Protein AF-D3B0C8-F1 (afdb_monomer)

Structure (mmCIF, N/CA/C/O backbone):
data_AF-D3B0C8-F1
#
_entry.id   AF-D3B0C8-F1
#
loop_
_atom_site.group_PDB
_atom_site.id
_atom_site.type_symbol
_atom_site.label_atom_id
_atom_site.label_alt_id
_atom_site.label_comp_id
_atom_site.label_asym_id
_atom_site.label_entity_id
_atom_site.label_seq_id
_atom_site.pdbx_PDB_ins_code
_atom_site.Cartn_x
_atom_site.Cartn_y
_atom_site.Cartn_z
_atom_site.occupancy
_atom_site.B_iso_or_equiv
_atom_site.auth_seq_id
_atom_site.auth_comp_id
_atom_site.auth_asym_id
_atom_site.auth_atom_id
_atom_site.pdbx_PDB_model_num
ATOM 1 N N . MET A 1 1 ? 33.520 36.691 48.191 1.00 40.28 1 MET A N 1
ATOM 2 C CA . MET A 1 1 ? 32.716 36.066 47.121 1.00 40.28 1 MET A CA 1
ATOM 3 C C . MET A 1 1 ? 32.662 34.580 47.395 1.00 40.28 1 MET A C 1
ATOM 5 O O . MET A 1 1 ? 33.536 33.853 46.946 1.00 40.28 1 MET A O 1
ATOM 9 N N . THR A 1 2 ? 31.671 34.148 48.166 1.00 26.84 2 THR A N 1
ATOM 10 C CA . THR A 1 2 ? 31.352 32.728 48.309 1.00 26.84 2 THR A CA 1
ATOM 11 C C . THR A 1 2 ? 29.882 32.651 48.677 1.00 26.84 2 THR A C 1
ATOM 13 O O . THR A 1 2 ? 29.428 33.351 49.576 1.00 26.84 2 THR A O 1
ATOM 16 N N . ILE A 1 3 ? 29.155 31.916 47.850 1.00 29.91 3 ILE A N 1
ATOM 17 C CA . ILE A 1 3 ? 27.703 31.905 47.723 1.00 29.91 3 ILE A CA 1
ATOM 18 C C . ILE A 1 3 ? 27.113 31.066 48.858 1.00 29.91 3 ILE A C 1
ATOM 20 O O . ILE A 1 3 ? 27.505 29.914 49.042 1.00 29.91 3 ILE A O 1
ATOM 24 N N . GLU A 1 4 ? 26.185 31.662 49.606 1.00 27.44 4 GLU A N 1
ATOM 25 C CA . GLU A 1 4 ? 25.351 30.981 50.593 1.00 27.44 4 GLU A CA 1
ATOM 26 C C . GLU A 1 4 ? 24.384 30.014 49.903 1.00 27.44 4 GLU A C 1
ATOM 28 O O . GLU A 1 4 ? 23.702 30.347 48.931 1.00 27.44 4 GLU A O 1
ATOM 33 N N . GLN A 1 5 ? 24.334 28.798 50.442 1.00 32.56 5 GLN A N 1
ATOM 34 C CA . GLN A 1 5 ? 23.320 27.799 50.153 1.00 32.56 5 GLN A CA 1
ATOM 35 C C . GLN A 1 5 ? 21.992 28.250 50.764 1.00 32.56 5 GLN A C 1
ATOM 37 O O . GLN A 1 5 ? 21.851 28.260 51.983 1.00 32.56 5 GLN A O 1
ATOM 42 N N . ASN A 1 6 ? 21.009 28.554 49.918 1.00 28.14 6 ASN A N 1
ATOM 43 C CA . ASN A 1 6 ? 19.608 28.566 50.319 1.00 28.14 6 ASN A CA 1
ATOM 44 C C . ASN A 1 6 ? 18.881 27.428 49.606 1.00 28.14 6 ASN A C 1
ATOM 46 O O . ASN A 1 6 ? 18.670 27.440 48.395 1.00 28.14 6 ASN A O 1
ATOM 50 N N . SER A 1 7 ? 18.524 26.427 50.402 1.00 34.78 7 SER A N 1
ATOM 51 C CA . SER A 1 7 ? 17.550 25.393 50.089 1.00 34.78 7 SER A CA 1
ATOM 52 C C . SER A 1 7 ? 16.161 26.017 49.928 1.00 34.78 7 SER A C 1
ATOM 54 O O . SER A 1 7 ? 15.604 26.521 50.903 1.00 34.78 7 SER A O 1
ATOM 56 N N . SER A 1 8 ? 15.568 25.937 48.736 1.00 32.72 8 SER A N 1
ATOM 57 C CA . SER A 1 8 ? 14.122 26.098 48.569 1.00 32.72 8 SER A CA 1
ATOM 58 C C . SER A 1 8 ? 13.531 24.802 48.031 1.00 32.72 8 SER A C 1
ATOM 60 O O . SER A 1 8 ? 13.589 24.493 46.842 1.00 32.72 8 SER A O 1
ATOM 62 N N . THR A 1 9 ? 12.966 24.039 48.955 1.00 36.69 9 THR A N 1
ATOM 63 C CA . THR A 1 9 ? 11.952 23.013 48.733 1.00 36.69 9 THR A CA 1
ATOM 64 C C . THR A 1 9 ? 10.728 23.655 48.074 1.00 36.69 9 THR A C 1
ATOM 66 O O . THR A 1 9 ? 9.831 24.128 48.767 1.00 36.69 9 THR A O 1
ATOM 69 N N . ALA A 1 10 ? 10.723 23.741 46.746 1.00 36.72 10 ALA A N 1
ATOM 70 C CA . ALA A 1 10 ? 9.577 24.188 45.958 1.00 36.72 10 ALA A CA 1
ATOM 71 C C . ALA A 1 10 ? 9.719 23.734 44.494 1.00 36.72 10 ALA A C 1
ATOM 73 O O . ALA A 1 10 ? 9.849 24.575 43.617 1.00 36.72 10 ALA A O 1
ATOM 74 N N . ASP A 1 11 ? 9.758 22.422 44.219 1.00 38.56 11 ASP A N 1
ATOM 75 C CA . ASP A 1 11 ? 9.510 21.925 42.845 1.00 38.56 11 ASP A CA 1
ATOM 76 C C . AS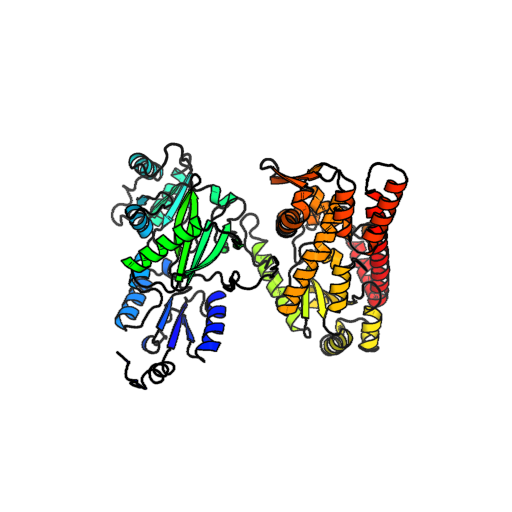P A 1 11 ? 9.085 20.439 42.746 1.00 38.56 11 ASP A C 1
ATOM 78 O O . ASP A 1 11 ? 9.306 19.761 41.740 1.00 38.56 11 ASP A O 1
ATOM 82 N N . GLU A 1 12 ? 8.462 19.894 43.796 1.00 33.81 12 GLU A N 1
ATOM 83 C CA . GLU A 1 12 ? 7.813 18.569 43.723 1.00 33.81 12 GLU A CA 1
ATOM 84 C C . GLU A 1 12 ? 6.297 18.629 43.967 1.00 33.81 12 GLU A C 1
ATOM 86 O O . GLU A 1 12 ? 5.581 17.710 43.581 1.00 33.81 12 GLU A O 1
ATOM 91 N N . SER A 1 13 ? 5.771 19.743 44.492 1.00 30.44 13 SER A N 1
ATOM 92 C CA . SER A 1 13 ? 4.338 19.928 44.757 1.00 30.44 13 SER A CA 1
ATOM 93 C C . SER A 1 13 ? 3.535 20.538 43.598 1.00 30.44 13 SER A C 1
ATOM 95 O O . SER A 1 13 ? 2.310 20.522 43.654 1.00 30.44 13 SER A O 1
ATOM 97 N N . GLU A 1 14 ? 4.173 21.038 42.530 1.00 36.00 14 GLU A N 1
ATOM 98 C CA . GLU A 1 14 ? 3.462 21.534 41.331 1.00 36.00 14 GLU A CA 1
ATOM 99 C C . GLU A 1 14 ? 3.209 20.452 40.266 1.00 36.00 14 GLU A C 1
ATOM 101 O O . GLU A 1 14 ? 2.366 20.636 39.388 1.00 36.00 14 GLU A O 1
ATOM 106 N N . ARG A 1 15 ? 3.853 19.278 40.352 1.00 35.66 15 ARG A N 1
ATOM 107 C CA . ARG A 1 15 ? 3.613 18.172 39.398 1.00 35.66 15 ARG A CA 1
ATOM 108 C C . ARG A 1 15 ? 2.404 17.300 39.737 1.00 35.66 15 ARG A C 1
ATOM 110 O O . ARG A 1 15 ? 2.015 16.480 38.907 1.00 35.66 15 ARG A O 1
ATOM 117 N N . ASP A 1 16 ? 1.805 17.487 40.912 1.00 38.12 16 ASP A N 1
ATOM 118 C CA . ASP A 1 16 ? 0.717 16.637 41.421 1.00 38.12 16 ASP A CA 1
ATOM 119 C C . ASP A 1 16 ? -0.681 17.291 41.315 1.00 38.12 16 ASP A C 1
ATOM 121 O O . ASP A 1 16 ? -1.714 16.672 41.573 1.00 38.12 16 ASP A O 1
ATOM 125 N N . ILE A 1 17 ? -0.755 18.540 40.841 1.00 37.38 17 ILE A N 1
ATOM 126 C CA . ILE A 1 17 ? -2.016 19.257 40.610 1.00 37.38 17 ILE A CA 1
ATOM 127 C C . ILE A 1 17 ? -2.365 19.193 39.112 1.00 37.38 17 ILE A C 1
ATOM 129 O O . ILE A 1 17 ? -1.983 20.070 38.346 1.00 37.38 17 ILE A O 1
ATOM 133 N N . SER A 1 18 ? -3.059 18.129 38.668 1.00 44.91 18 SER A N 1
ATOM 134 C CA . SER A 1 18 ? -4.137 18.176 37.632 1.00 44.91 18 SER A CA 1
ATOM 135 C C . SER A 1 18 ? -4.466 16.852 36.915 1.00 44.91 18 SER A C 1
ATOM 137 O O . SER A 1 18 ? -5.420 16.824 36.140 1.00 44.91 18 SER A O 1
ATOM 139 N N . LYS A 1 19 ? -3.814 15.713 37.197 1.00 50.09 19 LYS A N 1
ATOM 140 C CA . LYS A 1 19 ? -4.263 14.413 36.628 1.00 50.09 19 LYS A CA 1
ATOM 141 C C . LYS A 1 19 ? -5.657 13.956 37.101 1.00 50.09 19 LYS A C 1
ATOM 143 O O . LYS A 1 19 ? -6.196 12.992 36.569 1.00 50.09 19 LYS A O 1
ATOM 148 N N . LYS A 1 20 ? -6.257 14.636 38.084 1.00 53.09 20 LYS A N 1
ATOM 149 C CA . LYS A 1 20 ? -7.507 14.213 38.733 1.00 53.09 20 LYS A CA 1
ATOM 150 C C . LYS A 1 20 ? -8.816 14.701 38.095 1.00 53.09 20 LYS A C 1
ATOM 152 O O . LYS A 1 20 ? -9.852 14.348 38.635 1.00 53.09 20 LYS A O 1
ATOM 157 N N . ASN A 1 21 ? -8.821 15.463 36.992 1.00 70.31 21 ASN A N 1
ATOM 158 C CA . ASN A 1 21 ? -10.093 15.891 36.367 1.00 70.31 21 ASN A CA 1
ATOM 159 C C . ASN A 1 21 ? -10.006 16.262 34.869 1.00 70.31 21 ASN A C 1
ATOM 161 O O . ASN A 1 21 ? -10.756 17.108 34.377 1.00 70.31 21 ASN A O 1
ATOM 165 N N . ILE A 1 22 ? -9.081 15.664 34.116 1.00 81.19 22 ILE A N 1
ATOM 166 C CA . ILE A 1 22 ? -9.083 15.837 32.659 1.00 81.19 22 ILE A CA 1
ATOM 167 C C . ILE A 1 22 ? -10.170 14.916 32.089 1.00 81.19 22 ILE A C 1
ATOM 169 O O . ILE A 1 22 ? -10.242 13.753 32.456 1.00 81.19 22 ILE A O 1
ATOM 173 N N . LYS A 1 23 ? -11.049 15.437 31.233 1.00 90.25 23 LYS A N 1
ATOM 174 C CA . LYS A 1 23 ? -12.041 14.660 30.481 1.00 90.25 23 LYS A CA 1
ATOM 175 C C . LYS A 1 23 ? -11.983 15.130 29.038 1.00 90.25 23 LYS A C 1
ATOM 177 O O . LYS A 1 23 ? -12.245 16.300 28.760 1.00 90.25 23 LYS A O 1
ATOM 182 N N . ILE A 1 24 ? -11.580 14.229 28.149 1.00 91.00 24 ILE A N 1
ATOM 183 C CA . ILE A 1 24 ? -11.244 14.518 26.758 1.00 91.00 24 ILE A CA 1
ATOM 184 C C . ILE A 1 24 ? -12.348 13.985 25.846 1.00 91.00 24 ILE A C 1
ATOM 186 O O . ILE A 1 24 ? -12.553 12.775 25.759 1.00 91.00 24 ILE A O 1
ATOM 190 N N . GLY A 1 25 ? -13.021 14.880 25.129 1.00 92.38 25 GLY A N 1
ATOM 191 C CA . GLY A 1 25 ? -13.927 14.517 24.043 1.00 92.38 25 GLY A CA 1
ATOM 192 C C . GLY A 1 25 ? -13.188 14.510 22.706 1.00 92.38 25 GLY A C 1
ATOM 193 O O . GLY A 1 25 ? -12.679 15.537 22.255 1.00 92.38 25 GLY A O 1
ATOM 194 N N . ILE A 1 26 ? -13.120 13.354 22.055 1.00 91.12 26 ILE A N 1
ATOM 195 C CA . ILE A 1 26 ? -12.654 13.205 20.676 1.00 91.12 26 ILE A CA 1
ATOM 196 C C . ILE A 1 26 ? -13.875 13.369 19.774 1.00 91.12 26 ILE A C 1
ATOM 198 O O . ILE A 1 26 ? -14.721 12.478 19.688 1.00 91.12 26 ILE A O 1
ATOM 202 N N . VAL A 1 27 ? -13.983 14.525 19.129 1.00 92.62 27 VAL A N 1
ATOM 203 C CA . VAL A 1 27 ? -15.179 14.899 18.375 1.00 92.62 27 VAL A CA 1
ATOM 204 C C . VAL A 1 27 ? -15.142 14.287 16.974 1.00 92.62 27 VAL A C 1
ATOM 206 O O . VAL A 1 27 ? -14.219 14.544 16.195 1.00 92.62 27 VAL A O 1
ATOM 209 N N . THR A 1 28 ? -16.167 13.499 16.663 1.00 91.56 28 THR A N 1
ATOM 210 C CA . THR A 1 28 ? -16.439 12.836 15.378 1.00 91.56 28 THR A CA 1
ATOM 211 C C . THR A 1 28 ? -17.832 13.233 14.870 1.00 91.56 28 THR A C 1
ATOM 213 O O . THR A 1 28 ? -18.434 14.153 15.415 1.00 91.56 28 THR A O 1
ATOM 216 N N . CYS A 1 29 ? -18.357 12.562 13.846 1.00 88.25 29 CYS A N 1
ATOM 217 C CA . CYS A 1 29 ? -19.698 12.770 13.299 1.00 88.25 29 CYS A CA 1
ATOM 218 C C . CYS A 1 29 ? -20.578 11.511 13.289 1.00 88.25 29 CYS A C 1
ATOM 220 O O . CYS A 1 29 ? -20.091 10.397 13.480 1.00 88.25 29 CYS A O 1
ATOM 222 N N . GLU A 1 30 ? -21.861 11.681 12.958 1.00 85.06 30 GLU A N 1
ATOM 223 C CA . GLU A 1 30 ? -22.853 10.605 12.782 1.00 85.06 30 GLU A CA 1
ATOM 224 C C . GLU A 1 30 ? -22.423 9.526 11.786 1.00 85.06 30 GLU A C 1
ATOM 226 O O . GLU A 1 30 ? -22.736 8.352 11.967 1.00 85.06 30 GLU A O 1
ATOM 231 N N . ARG A 1 31 ? -21.693 9.908 10.731 1.00 79.44 31 ARG A N 1
ATOM 232 C CA . ARG A 1 31 ? -21.172 8.964 9.729 1.00 79.44 31 ARG A CA 1
ATOM 233 C C . ARG A 1 31 ? -20.076 8.060 10.304 1.00 79.44 31 ARG A C 1
ATOM 235 O O . ARG A 1 31 ? -19.850 6.962 9.799 1.00 79.44 31 ARG A O 1
ATOM 242 N N . HIS A 1 32 ? -19.413 8.510 11.367 1.00 79.94 32 HIS A N 1
ATOM 243 C CA . HIS A 1 32 ? -18.334 7.812 12.056 1.00 79.94 32 HIS A CA 1
ATOM 244 C C . HIS A 1 32 ? -18.588 7.816 13.572 1.00 79.94 32 HIS A C 1
ATOM 246 O O . HIS A 1 32 ? -17.800 8.408 14.311 1.00 79.94 32 HIS A O 1
ATOM 252 N N . PRO A 1 33 ? -19.660 7.159 14.060 1.00 79.81 33 PRO A N 1
ATOM 253 C CA . PRO A 1 33 ? -20.108 7.287 15.451 1.00 79.81 33 PRO A CA 1
ATOM 254 C C . PRO A 1 33 ? -19.092 6.717 16.451 1.00 79.81 33 PRO A C 1
ATOM 256 O O . PRO A 1 33 ? -18.984 7.183 17.578 1.00 79.81 33 PRO A O 1
ATOM 259 N N . GLU A 1 34 ? -18.281 5.752 16.016 1.00 80.25 34 GLU A N 1
ATOM 260 C CA . GLU A 1 34 ? -17.170 5.195 16.794 1.00 80.25 34 GLU A CA 1
ATOM 261 C C . GLU A 1 34 ? -15.811 5.846 16.463 1.00 80.25 34 GLU A C 1
ATOM 263 O O . GLU A 1 34 ? -14.766 5.323 16.850 1.00 80.25 34 GLU A O 1
ATOM 268 N N . GLY A 1 35 ? -15.805 6.947 15.705 1.00 79.81 35 GLY A N 1
ATOM 269 C CA . GLY A 1 35 ? -14.608 7.613 15.187 1.00 79.81 35 GLY A CA 1
ATOM 270 C C . GLY A 1 35 ? -13.964 6.901 13.993 1.00 79.81 35 GLY A C 1
ATOM 271 O O . GLY A 1 35 ? -14.299 5.762 13.649 1.00 79.81 35 GLY A O 1
ATOM 272 N N . SER A 1 36 ? -13.018 7.585 13.344 1.00 74.88 36 SER A N 1
ATOM 273 C CA . SER A 1 36 ? -12.189 6.995 12.286 1.00 74.88 36 SER A CA 1
ATOM 274 C C . SER A 1 36 ? -11.216 5.946 12.844 1.00 74.88 36 SER A C 1
ATOM 276 O O . SER A 1 36 ? -11.029 5.803 14.057 1.00 74.88 36 SER A O 1
ATOM 278 N N . LYS A 1 37 ? -10.542 5.212 11.950 1.00 68.88 37 LYS A N 1
ATOM 279 C CA . LYS A 1 37 ? -9.481 4.263 12.328 1.00 68.88 37 LYS A CA 1
ATOM 280 C C . LYS A 1 37 ? -8.413 4.930 13.201 1.00 68.88 37 LYS A C 1
ATOM 282 O O . LYS A 1 37 ? -7.960 4.334 14.181 1.00 68.88 37 LYS A O 1
ATOM 287 N N . ASP A 1 38 ? -8.035 6.160 12.873 1.00 71.88 38 ASP A N 1
ATOM 288 C CA . ASP A 1 38 ? -6.984 6.863 13.598 1.00 71.88 38 ASP A CA 1
ATOM 289 C C . ASP A 1 38 ? -7.477 7.459 14.910 1.00 71.88 38 ASP A C 1
ATOM 291 O O . ASP A 1 38 ? -6.716 7.497 15.875 1.00 71.88 38 ASP A O 1
ATOM 295 N N . ASP A 1 39 ? -8.758 7.829 14.993 1.00 74.75 39 ASP A N 1
ATOM 296 C CA . ASP A 1 39 ? -9.372 8.245 16.257 1.00 74.75 39 ASP A CA 1
ATOM 297 C C . ASP A 1 39 ? -9.391 7.089 17.256 1.00 74.75 39 ASP A C 1
ATOM 299 O O . ASP A 1 39 ? -9.032 7.282 18.413 1.00 74.75 39 ASP A O 1
ATOM 303 N N . LYS A 1 40 ? -9.701 5.867 16.804 1.00 74.94 40 LYS A N 1
ATOM 304 C CA . LYS A 1 40 ? -9.648 4.653 17.636 1.00 74.94 40 LYS A CA 1
ATOM 305 C C . LYS A 1 40 ? -8.219 4.316 18.081 1.00 74.94 40 LYS A C 1
ATOM 307 O O . LYS A 1 40 ? -8.004 3.942 19.234 1.00 74.94 40 LYS A O 1
ATOM 312 N N . SER A 1 41 ? -7.239 4.467 17.187 1.00 71.00 41 SER A N 1
ATOM 313 C CA . SER A 1 41 ? -5.817 4.255 17.499 1.00 71.00 41 SER A CA 1
ATOM 314 C C . SER A 1 41 ? -5.294 5.276 18.519 1.00 71.00 41 SER A C 1
ATOM 316 O O . SER A 1 41 ? -4.666 4.901 19.511 1.00 71.00 41 SER A O 1
ATOM 318 N N . MET A 1 42 ? -5.618 6.557 18.325 1.00 73.00 42 MET A N 1
ATOM 319 C CA . MET A 1 42 ? -5.305 7.639 19.260 1.00 73.00 42 MET A CA 1
ATOM 320 C C . MET A 1 42 ? -6.004 7.430 20.604 1.00 73.00 42 MET A C 1
ATOM 322 O O . MET A 1 42 ? -5.363 7.544 21.644 1.00 73.00 42 MET A O 1
ATOM 326 N N . LEU A 1 43 ? -7.291 7.074 20.592 1.00 74.25 43 LEU A N 1
ATOM 327 C CA . LEU A 1 43 ? -8.075 6.808 21.793 1.00 74.25 43 LEU A CA 1
ATOM 328 C C . LEU A 1 43 ? -7.435 5.698 22.635 1.00 74.25 43 LEU A C 1
ATOM 330 O O . LEU A 1 43 ? -7.301 5.867 23.841 1.00 74.25 43 LEU A O 1
ATOM 334 N N . LYS A 1 44 ? -6.967 4.608 22.012 1.00 71.81 44 LYS A N 1
ATOM 335 C CA . LYS A 1 44 ? -6.243 3.535 22.713 1.00 71.81 44 LYS A CA 1
ATOM 336 C C . LYS A 1 44 ? -4.991 4.061 23.426 1.00 71.81 44 LYS A C 1
ATOM 338 O O . LYS A 1 44 ? -4.814 3.806 24.610 1.00 71.81 44 LYS A O 1
ATOM 343 N N . GLN A 1 45 ? -4.164 4.845 22.734 1.00 72.94 45 GLN A N 1
ATOM 344 C CA . GLN A 1 45 ? -2.940 5.414 23.319 1.00 72.94 45 GLN A CA 1
ATOM 345 C C . GLN A 1 45 ? -3.228 6.453 24.414 1.00 72.94 45 GLN A C 1
ATOM 347 O O . GLN A 1 45 ? -2.476 6.573 25.380 1.00 72.94 45 GLN A O 1
ATOM 352 N N . LEU A 1 46 ? -4.312 7.221 24.272 1.00 71.94 46 LEU A N 1
ATOM 353 C CA . LEU A 1 46 ? -4.750 8.177 25.286 1.00 71.94 46 LEU A CA 1
ATOM 354 C C . LEU A 1 46 ? -5.348 7.471 26.507 1.00 71.94 46 LEU A C 1
ATOM 356 O O . LEU A 1 46 ? -5.083 7.908 27.624 1.00 71.94 46 LEU A O 1
ATOM 360 N N . PHE A 1 47 ? -6.082 6.369 26.327 1.00 72.25 47 PHE A N 1
ATOM 361 C CA . PHE A 1 47 ? -6.584 5.554 27.436 1.00 72.25 47 PHE A CA 1
ATOM 362 C C . PHE A 1 47 ? -5.453 5.002 28.300 1.00 72.25 47 PHE A C 1
ATOM 364 O O . PHE A 1 47 ? -5.552 5.084 29.521 1.00 72.25 47 PHE A O 1
ATOM 371 N N . ASP A 1 48 ? -4.363 4.533 27.691 1.00 68.94 48 ASP A N 1
ATOM 372 C CA . ASP A 1 48 ? -3.189 4.037 28.424 1.00 68.94 48 ASP A CA 1
ATOM 373 C C . ASP A 1 48 ? -2.529 5.131 29.290 1.00 68.94 48 ASP A C 1
ATOM 375 O O . ASP A 1 48 ? -1.846 4.835 30.268 1.00 68.94 48 ASP A O 1
ATOM 379 N N . LYS A 1 49 ? -2.726 6.412 28.944 1.00 68.62 49 LYS A N 1
ATOM 380 C CA . LYS A 1 49 ? -2.100 7.561 29.617 1.00 68.62 49 LYS A CA 1
ATOM 381 C C . LYS A 1 49 ? -3.030 8.314 30.574 1.00 68.62 49 LYS A C 1
ATOM 383 O O . LYS A 1 49 ? -2.540 8.944 31.514 1.00 68.62 49 LYS A O 1
ATOM 388 N N . PHE A 1 50 ? -4.334 8.288 30.313 1.00 70.44 50 PHE A N 1
ATOM 389 C CA . PHE A 1 50 ? -5.352 9.072 31.017 1.00 70.44 50 PHE A CA 1
ATOM 390 C C . PHE A 1 50 ? -6.501 8.216 31.581 1.00 70.44 50 PHE A C 1
ATOM 392 O O . PHE A 1 50 ? -7.512 8.775 31.975 1.00 70.44 50 PHE A O 1
ATOM 399 N N . GLU A 1 51 ? -6.374 6.884 31.622 1.00 62.06 51 GLU A N 1
ATOM 400 C CA . GLU A 1 51 ? -7.248 5.947 32.360 1.00 62.06 51 GLU A CA 1
ATOM 401 C C . GLU A 1 51 ? -8.760 6.254 32.263 1.00 62.06 51 GLU A C 1
ATOM 403 O O . GLU A 1 51 ? -9.369 6.829 33.160 1.00 62.06 51 GLU A O 1
ATOM 408 N N . GLN A 1 52 ? -9.391 5.852 31.156 1.00 62.31 52 GLN A N 1
ATOM 409 C CA . GLN A 1 52 ? -10.834 6.027 30.876 1.00 62.31 52 GLN A CA 1
ATOM 410 C C . GLN A 1 52 ? -11.354 7.474 30.740 1.00 62.31 52 GLN A C 1
ATOM 412 O O . GLN A 1 52 ? -12.533 7.675 30.466 1.00 62.31 52 GLN A O 1
ATOM 417 N N . GLN A 1 53 ? -10.498 8.492 30.821 1.00 79.56 53 GLN A N 1
ATOM 418 C CA . GLN A 1 53 ? -10.901 9.903 30.706 1.00 79.56 53 GLN A CA 1
ATOM 419 C C . GLN A 1 53 ? -11.143 10.398 29.267 1.00 79.56 53 GLN A C 1
ATOM 421 O O . GLN A 1 53 ? -11.307 11.597 29.053 1.00 79.56 53 GLN A O 1
ATOM 426 N N . CYS A 1 54 ? -11.130 9.515 28.267 1.00 85.75 54 CYS A N 1
ATOM 427 C CA . CYS A 1 54 ? -11.287 9.877 26.858 1.00 85.75 54 CYS A CA 1
ATOM 428 C C . CYS A 1 54 ? -12.534 9.219 26.265 1.00 85.75 54 CYS A C 1
ATOM 430 O O . CYS A 1 54 ? -12.733 8.018 26.431 1.00 85.75 54 CYS A O 1
ATOM 432 N N . GLN A 1 55 ? -13.340 9.979 25.530 1.00 88.44 55 GLN A N 1
ATOM 433 C CA . GLN A 1 55 ? -14.556 9.478 24.892 1.00 88.44 55 GLN A CA 1
ATOM 434 C C . GLN A 1 55 ? -14.659 9.993 23.459 1.00 88.44 55 GLN A C 1
ATOM 436 O O . GLN A 1 55 ? -14.370 11.157 23.197 1.00 88.44 55 GLN A O 1
ATOM 441 N N . ILE A 1 56 ? -15.093 9.135 22.535 1.00 89.56 56 ILE A N 1
ATOM 442 C CA . ILE A 1 56 ? -15.496 9.563 21.193 1.00 89.56 56 ILE A CA 1
ATOM 443 C C . ILE A 1 56 ? -16.948 10.035 21.251 1.00 89.56 56 ILE A C 1
ATOM 445 O O . ILE A 1 56 ? -17.809 9.314 21.753 1.00 89.56 56 ILE A O 1
ATOM 449 N N . VAL A 1 57 ? -17.204 11.242 20.754 1.00 92.75 57 VAL A N 1
ATOM 450 C CA . VAL A 1 57 ? -18.525 11.884 20.781 1.00 92.75 57 VAL A CA 1
ATOM 451 C C . VAL A 1 57 ? -18.856 12.490 19.425 1.00 92.75 57 VAL A C 1
ATOM 453 O O . VAL A 1 57 ? -18.004 13.130 18.806 1.00 92.75 57 VAL A O 1
ATOM 456 N N . SER A 1 58 ? -20.084 12.289 18.947 1.00 93.81 58 SER A N 1
ATOM 457 C CA . SER A 1 58 ? -20.549 12.928 17.713 1.00 93.81 58 SER A CA 1
ATOM 458 C C . SER A 1 58 ? -20.932 14.382 17.982 1.00 93.81 58 SER A C 1
ATOM 460 O O . SER A 1 58 ? -21.634 14.663 18.949 1.00 93.81 58 SER A O 1
ATOM 462 N N . TRP A 1 59 ? -20.509 15.311 17.121 1.00 93.50 59 TRP A N 1
ATOM 463 C CA . TRP A 1 59 ? -20.865 16.730 17.251 1.00 93.50 59 TRP A CA 1
ATOM 464 C C . TRP A 1 59 ? -22.365 17.003 17.049 1.00 93.50 59 TRP A C 1
ATOM 466 O O . TRP A 1 59 ? -22.875 18.001 17.550 1.00 93.50 59 TRP A O 1
ATOM 476 N N . THR A 1 60 ? -23.070 16.108 16.355 1.00 92.38 60 THR A N 1
ATOM 477 C CA . THR A 1 60 ? -24.513 16.196 16.095 1.00 92.38 60 THR A CA 1
ATOM 478 C C . THR A 1 60 ? -25.374 15.456 17.119 1.00 92.38 60 THR A C 1
ATOM 480 O O . THR A 1 60 ? -26.596 15.548 17.062 1.00 92.38 60 THR A O 1
ATOM 483 N N . ASP A 1 61 ? -24.771 14.711 18.050 1.00 91.81 61 ASP A N 1
ATOM 484 C CA . ASP A 1 61 ? -25.525 13.984 19.068 1.00 91.81 61 ASP A CA 1
ATOM 485 C C . ASP A 1 61 ? -26.004 14.956 20.156 1.00 91.81 61 ASP A C 1
ATOM 487 O O . ASP A 1 61 ? -25.237 15.427 21.001 1.00 91.81 61 ASP A O 1
ATOM 491 N N . GLU A 1 62 ? -27.299 15.268 20.119 1.00 90.69 62 GLU A N 1
ATOM 492 C CA . GLU A 1 62 ? -27.952 16.179 21.062 1.00 90.69 62 GLU A CA 1
ATOM 493 C C . GLU A 1 62 ? -27.972 15.648 22.505 1.00 90.69 62 GLU A C 1
ATOM 495 O O . GLU A 1 62 ? -28.174 16.430 23.436 1.00 90.69 62 GLU A O 1
ATOM 500 N N . THR A 1 63 ? -27.738 14.346 22.710 1.00 92.00 63 THR A N 1
ATOM 501 C CA . THR A 1 63 ? -27.726 13.719 24.040 1.00 92.00 63 THR A CA 1
ATOM 502 C C . THR A 1 63 ? -26.397 13.898 24.779 1.00 92.00 63 THR A C 1
ATOM 504 O O . THR A 1 63 ? -26.318 13.621 25.978 1.00 92.00 63 THR A O 1
ATOM 507 N N . VAL A 1 64 ? -25.355 14.390 24.098 1.00 94.25 64 VAL A N 1
ATOM 508 C CA . VAL A 1 64 ? -24.035 14.617 24.695 1.00 94.25 64 VAL A CA 1
ATOM 509 C C . VAL A 1 64 ? -24.082 15.798 25.666 1.00 94.25 64 VAL A C 1
ATOM 511 O O . VAL A 1 64 ? -24.299 16.951 25.282 1.00 94.25 64 VAL A O 1
ATOM 514 N N . ASP A 1 65 ? -23.792 15.516 26.935 1.00 94.62 65 ASP A N 1
ATOM 515 C CA . ASP A 1 65 ? -23.463 16.542 27.922 1.00 94.62 65 ASP A CA 1
ATOM 516 C C . ASP A 1 65 ? -22.046 17.067 27.655 1.00 94.62 65 ASP A C 1
ATOM 518 O O . ASP A 1 65 ? -21.058 16.417 27.991 1.00 94.62 65 ASP A O 1
ATOM 522 N N . TRP A 1 66 ? -21.930 18.224 27.003 1.00 95.31 66 TRP A N 1
ATOM 523 C CA . TRP A 1 66 ? -20.631 18.804 26.654 1.00 95.31 66 TRP A CA 1
ATOM 524 C C . TRP A 1 66 ? -19.880 19.375 27.864 1.00 95.31 66 TRP A C 1
ATOM 526 O O . TRP A 1 66 ? -18.650 19.375 27.851 1.00 95.31 66 TRP A O 1
ATOM 536 N N . GLU A 1 67 ? -20.579 19.815 28.918 1.00 94.38 67 GLU A N 1
ATOM 537 C CA . GLU A 1 67 ? -19.962 20.421 30.113 1.00 94.38 67 GLU A CA 1
ATOM 538 C C . GLU A 1 67 ? -19.133 19.415 30.916 1.00 94.38 67 GLU A C 1
ATOM 540 O O . GLU A 1 67 ? -18.244 19.794 31.681 1.00 94.38 67 GLU A O 1
ATOM 545 N N . GLN A 1 68 ? -19.364 18.117 30.700 1.00 93.00 68 GLN A N 1
ATOM 546 C CA . GLN A 1 68 ? -18.546 17.073 31.300 1.00 93.00 68 GLN A CA 1
ATOM 547 C C . GLN A 1 68 ? -17.094 17.088 30.796 1.00 93.00 68 GLN A C 1
ATOM 549 O O . GLN A 1 68 ? -16.226 16.529 31.466 1.00 93.00 68 GLN A O 1
ATOM 554 N N . PHE A 1 69 ? -16.810 17.663 29.622 1.00 93.94 69 PHE A N 1
ATOM 555 C CA . PHE A 1 69 ? -15.470 17.679 29.040 1.00 93.94 69 PHE A CA 1
ATOM 556 C C . PHE A 1 69 ? -14.704 18.932 29.451 1.00 93.94 69 PHE A C 1
ATOM 558 O O . PHE A 1 69 ? -15.184 20.054 29.331 1.00 93.94 69 PHE A O 1
ATOM 565 N N . THR A 1 70 ? -13.452 18.749 29.863 1.00 92.31 70 THR A N 1
ATOM 566 C CA . THR A 1 70 ? -12.522 19.866 30.091 1.00 92.31 70 THR A CA 1
ATOM 567 C C . THR A 1 70 ? -11.676 20.168 28.856 1.00 92.31 70 THR A C 1
ATOM 569 O O . THR A 1 70 ? -11.048 21.226 28.772 1.00 92.31 70 THR A O 1
ATOM 572 N N . LEU A 1 71 ? -11.663 19.245 27.889 1.00 92.56 71 LEU A N 1
ATOM 573 C CA . LEU A 1 71 ? -10.863 19.316 26.678 1.00 92.56 71 LEU A CA 1
ATOM 574 C C . LEU A 1 71 ? -11.586 18.649 25.505 1.00 92.56 71 LEU A C 1
ATOM 576 O O . LEU A 1 71 ? -12.087 17.536 25.643 1.00 92.56 71 LEU A O 1
ATOM 580 N N . LEU A 1 72 ? -11.559 19.273 24.332 1.00 93.19 72 LEU A N 1
ATOM 581 C CA . LEU A 1 72 ? -12.057 18.698 23.087 1.00 93.19 72 LEU A CA 1
ATOM 582 C C . LEU A 1 72 ? -10.960 18.641 22.026 1.00 93.19 72 LEU A C 1
ATOM 584 O O . LEU A 1 72 ? -10.120 19.535 21.918 1.00 93.19 72 LEU A O 1
ATOM 588 N N . ILE A 1 73 ? -10.986 17.586 21.219 1.00 91.25 73 ILE A N 1
ATOM 589 C CA . ILE A 1 73 ? -10.123 17.406 20.052 1.00 91.25 73 ILE A CA 1
ATOM 590 C C . ILE A 1 73 ? -11.032 17.180 18.848 1.00 91.25 73 ILE A C 1
ATOM 592 O O . ILE A 1 73 ? -11.685 16.141 18.758 1.00 91.25 73 ILE A O 1
ATOM 596 N N . ILE A 1 74 ? -11.079 18.139 17.922 1.00 91.06 74 ILE A N 1
ATOM 597 C CA . ILE A 1 74 ? -11.909 18.035 16.714 1.00 91.06 74 ILE A CA 1
ATOM 598 C C . ILE A 1 74 ? -11.184 17.197 15.662 1.00 91.06 74 ILE A C 1
ATOM 600 O O . ILE A 1 74 ? -10.081 17.537 15.224 1.00 91.06 74 ILE A O 1
ATOM 604 N N . ARG A 1 75 ? -11.806 16.079 15.282 1.00 87.94 75 ARG A N 1
ATOM 605 C CA . ARG A 1 75 ? -11.242 15.070 14.384 1.00 87.94 75 ARG A CA 1
ATOM 606 C C . ARG A 1 75 ? -12.149 14.879 13.167 1.00 87.94 75 ARG A C 1
ATOM 608 O O . ARG A 1 75 ? -12.331 15.819 12.395 1.00 87.94 75 ARG A O 1
ATOM 615 N N . SER A 1 76 ? -12.742 13.697 13.017 1.00 85.50 76 SER A N 1
ATOM 616 C CA . SER A 1 76 ? -13.471 13.223 11.833 1.00 85.50 76 SER A CA 1
ATOM 617 C C . SER A 1 76 ? -14.887 13.799 11.719 1.00 85.50 76 SER A C 1
ATOM 619 O O . SER A 1 76 ? -15.866 13.074 11.576 1.00 85.50 76 SER A O 1
ATOM 621 N N . THR A 1 77 ? -15.009 15.123 11.799 1.00 87.94 77 THR A N 1
ATOM 622 C CA . THR A 1 77 ? -16.270 15.885 11.691 1.00 87.94 77 THR A CA 1
ATOM 623 C C . THR A 1 77 ? -16.653 16.169 10.230 1.00 87.94 77 THR A C 1
ATOM 625 O O . THR A 1 77 ? -17.182 17.224 9.910 1.00 87.94 77 THR A O 1
ATOM 628 N N . TRP A 1 78 ? -16.341 15.255 9.305 1.00 82.19 78 TRP A N 1
ATOM 629 C CA . TRP A 1 78 ? -16.346 15.515 7.854 1.00 82.19 78 TRP A CA 1
ATOM 630 C C . TRP A 1 78 ? -17.723 15.783 7.239 1.00 82.19 78 TRP A C 1
ATOM 632 O O . TRP A 1 78 ? -17.814 16.366 6.160 1.00 82.19 78 TRP A O 1
ATOM 642 N N . ASP A 1 79 ? -18.804 15.400 7.913 1.00 83.94 79 ASP A N 1
ATOM 643 C CA . ASP A 1 79 ? -20.170 15.710 7.487 1.00 83.94 79 ASP A CA 1
ATOM 644 C C . ASP A 1 79 ? -20.552 17.190 7.674 1.00 83.94 79 ASP A C 1
ATOM 646 O O . ASP A 1 79 ? -21.586 17.605 7.147 1.00 83.94 79 ASP A O 1
ATOM 650 N N . TYR A 1 80 ? -19.710 18.002 8.334 1.00 85.81 80 TYR A N 1
ATOM 651 C CA . TYR A 1 80 ? -19.966 19.429 8.557 1.00 85.81 80 TYR A CA 1
ATOM 652 C C . TYR A 1 80 ? -20.218 20.206 7.262 1.00 85.81 80 TYR A C 1
ATOM 654 O O . TYR A 1 80 ? -20.947 21.188 7.282 1.00 85.81 80 TYR A O 1
ATOM 662 N N . VAL A 1 81 ? -19.659 19.771 6.126 1.00 82.44 81 VAL A N 1
ATOM 663 C CA . VAL A 1 81 ? -19.871 20.426 4.824 1.00 82.44 81 VAL A CA 1
ATOM 664 C C . VAL A 1 81 ? -21.355 20.422 4.441 1.00 82.44 81 VAL A C 1
ATOM 666 O O . VAL A 1 81 ? -21.861 21.422 3.946 1.00 82.44 81 VAL A O 1
ATOM 669 N N . GLY A 1 82 ? -22.073 19.329 4.725 1.00 81.69 82 GLY A N 1
ATOM 670 C CA . GLY A 1 82 ? -23.515 19.224 4.476 1.00 81.69 82 GLY A CA 1
ATOM 671 C C . GLY A 1 82 ? -24.388 19.844 5.571 1.00 81.69 82 GLY A C 1
ATOM 672 O O . GLY A 1 82 ? -25.591 19.977 5.378 1.00 81.69 82 GLY A O 1
ATOM 673 N N . LYS A 1 83 ? -23.797 20.215 6.713 1.00 87.50 83 LYS A N 1
ATOM 674 C CA . LYS A 1 83 ? -24.478 20.757 7.900 1.00 87.50 83 LYS A CA 1
ATOM 675 C C . LYS A 1 83 ? -23.751 22.007 8.430 1.00 87.50 83 LYS A C 1
ATOM 677 O O . LYS A 1 83 ? -23.581 22.180 9.636 1.00 87.50 83 LYS A O 1
ATOM 682 N N . PHE A 1 84 ? -23.265 22.872 7.535 1.00 88.12 84 PHE A N 1
ATOM 683 C CA . PHE A 1 84 ? -22.288 23.916 7.886 1.00 88.12 84 PHE A CA 1
ATOM 684 C C . PHE A 1 84 ? -22.815 24.924 8.916 1.00 88.12 84 PHE A C 1
ATOM 686 O O . PHE A 1 84 ? -22.132 25.236 9.894 1.00 88.12 84 PHE A O 1
ATOM 693 N N . GLU A 1 85 ? -24.057 25.383 8.747 1.00 90.19 85 GLU A N 1
ATOM 694 C CA . GLU A 1 85 ? -24.700 26.302 9.694 1.00 90.19 85 GLU A CA 1
ATOM 695 C C . GLU A 1 85 ? -24.937 25.660 11.068 1.00 90.19 85 GLU A C 1
ATOM 697 O O . GLU A 1 85 ? -24.808 26.322 12.099 1.00 90.19 85 GLU A O 1
ATOM 702 N N . GLU A 1 86 ? -25.242 24.363 11.110 1.00 93.56 86 GLU A N 1
ATOM 703 C CA . GLU A 1 86 ? -25.361 23.613 12.364 1.00 93.56 86 GLU A CA 1
ATOM 704 C C . GLU A 1 86 ? -23.997 23.468 13.041 1.00 93.56 86 GLU A C 1
ATOM 706 O O . GLU A 1 86 ? -23.885 23.700 14.243 1.00 93.56 86 GLU A O 1
ATOM 711 N N . PHE A 1 87 ? -22.943 23.171 12.276 1.00 92.62 87 PHE A N 1
ATOM 712 C CA . PHE A 1 87 ? -21.581 23.059 12.798 1.00 92.62 87 PHE A CA 1
ATOM 713 C C . PHE A 1 87 ? -21.083 24.382 13.385 1.00 92.62 87 PHE A C 1
ATOM 715 O O . PHE A 1 87 ? -20.462 24.402 14.448 1.00 92.62 87 PHE A O 1
ATOM 722 N N . LYS A 1 88 ? -21.399 25.507 12.734 1.00 93.69 88 LYS A N 1
ATOM 723 C CA . LYS A 1 88 ? -21.112 26.848 13.254 1.00 93.69 88 LYS A CA 1
ATOM 724 C C . LYS A 1 88 ? -21.810 27.092 14.591 1.00 93.69 88 LYS A C 1
ATOM 726 O O . LYS A 1 88 ? -21.140 27.465 15.551 1.00 93.69 88 LYS A O 1
ATOM 731 N N . LYS A 1 89 ? -23.117 26.820 14.673 1.00 96.06 89 LYS A N 1
ATOM 732 C CA . LYS A 1 89 ? -23.892 26.941 15.922 1.00 96.06 89 LYS A CA 1
ATOM 733 C C . LYS A 1 89 ? -23.356 26.025 17.020 1.00 96.06 89 LYS A C 1
ATOM 735 O O . LYS A 1 89 ? -23.284 26.433 18.177 1.00 96.06 89 LYS A O 1
ATOM 740 N N . TRP A 1 90 ? -22.962 24.803 16.668 1.00 96.00 90 TRP A N 1
ATOM 741 C CA . TRP A 1 90 ? -22.337 23.869 17.598 1.00 96.00 90 TRP A CA 1
ATOM 742 C C . TRP A 1 90 ? -21.018 24.432 18.138 1.00 96.00 90 TRP A C 1
ATOM 744 O O . TRP A 1 90 ? -20.840 24.489 19.352 1.00 96.00 90 TRP A O 1
ATOM 754 N N . LEU A 1 91 ? -20.133 24.937 17.275 1.00 95.06 91 LEU A N 1
ATOM 755 C CA . LEU A 1 91 ? -18.862 25.518 17.711 1.00 95.06 91 LEU A CA 1
ATOM 756 C C . LEU A 1 91 ? -19.073 26.778 18.571 1.00 95.06 91 LEU A C 1
ATOM 758 O O . LEU A 1 91 ? -18.382 26.947 19.572 1.00 95.06 91 LEU A O 1
ATOM 762 N N . ASP A 1 92 ? -20.065 27.617 18.242 1.00 96.69 92 ASP A N 1
ATOM 763 C CA . ASP A 1 92 ? -20.470 28.773 19.060 1.00 96.69 92 ASP A CA 1
ATOM 764 C C . ASP A 1 92 ? -20.939 28.334 20.460 1.00 96.69 92 ASP A C 1
ATOM 766 O O . ASP A 1 92 ? -20.563 28.939 21.468 1.00 96.69 92 ASP A O 1
ATOM 770 N N . ARG A 1 93 ? -21.714 27.243 20.540 1.00 96.06 93 ARG A N 1
ATOM 771 C CA . ARG A 1 93 ? -22.128 26.639 21.814 1.00 96.06 93 ARG A CA 1
ATOM 772 C C . ARG A 1 93 ? -20.914 26.161 22.609 1.00 96.06 93 ARG A C 1
ATOM 774 O O . ARG A 1 93 ? -20.810 26.517 23.779 1.00 96.06 93 ARG A O 1
ATOM 781 N N . ILE A 1 94 ? -19.993 25.410 22.005 1.00 96.25 94 ILE A N 1
ATOM 782 C CA . ILE A 1 94 ? -18.784 24.924 22.693 1.00 96.25 94 ILE A CA 1
ATOM 783 C C . ILE A 1 94 ? -17.929 26.086 23.223 1.00 96.25 94 ILE A C 1
ATOM 785 O O . ILE A 1 94 ? -17.500 26.049 24.379 1.00 96.25 94 ILE A O 1
ATOM 789 N N . ASP A 1 95 ? -17.740 27.141 22.426 1.00 95.25 95 ASP A N 1
ATOM 790 C CA . ASP A 1 95 ? -17.015 28.346 22.848 1.00 95.25 95 ASP A CA 1
ATOM 791 C C . ASP A 1 95 ? -17.706 29.030 24.046 1.00 95.25 95 ASP A C 1
ATOM 793 O O . ASP A 1 95 ? -17.040 29.444 24.999 1.00 95.25 95 ASP A O 1
ATOM 797 N N . SER A 1 96 ? -19.045 29.097 24.052 1.00 96.94 96 SER A N 1
ATOM 798 C CA . SER A 1 96 ? -19.819 29.681 25.163 1.00 96.94 96 SER A CA 1
ATOM 799 C C . SER A 1 96 ? -19.675 28.909 26.482 1.00 96.94 96 SER A C 1
ATOM 801 O O . SER A 1 96 ? -19.675 29.520 27.553 1.00 96.94 96 SER A O 1
ATOM 803 N N . LEU A 1 97 ? -19.467 27.588 26.400 1.00 95.94 97 LEU A N 1
ATOM 804 C CA . LEU A 1 97 ? -19.188 26.712 27.542 1.00 95.94 97 LEU A CA 1
ATOM 805 C C . LEU A 1 97 ? -17.738 26.833 28.043 1.00 95.94 97 LEU A C 1
ATOM 807 O O . LEU A 1 97 ? -17.394 26.261 29.075 1.00 95.94 97 LEU A O 1
ATOM 811 N N . LYS A 1 98 ? -16.878 27.585 27.337 1.00 94.44 98 LYS A N 1
ATOM 812 C CA . LYS A 1 98 ? -15.456 27.800 27.666 1.00 94.44 98 LYS A CA 1
ATOM 813 C C . LYS A 1 98 ? -14.642 26.502 27.754 1.00 94.44 98 LYS A C 1
ATOM 815 O O . LYS A 1 98 ? -13.635 26.445 28.464 1.00 94.44 98 LYS A O 1
ATOM 820 N N . ILE A 1 99 ? -15.057 25.468 27.023 1.00 94.00 99 ILE A N 1
ATOM 821 C CA . ILE A 1 99 ? -14.332 24.198 26.946 1.00 94.00 99 ILE A CA 1
ATOM 822 C C . ILE A 1 99 ? -13.090 24.399 26.074 1.00 94.00 99 ILE A C 1
ATOM 824 O O . ILE A 1 99 ? -13.162 24.972 24.987 1.00 94.00 99 ILE A O 1
ATOM 828 N N . LYS A 1 100 ? -11.925 23.925 26.528 1.00 93.44 100 LYS A N 1
ATOM 829 C CA . LYS A 1 100 ? -10.682 24.064 25.761 1.00 93.44 100 LYS A CA 1
ATOM 830 C C . LYS A 1 100 ? -10.713 23.157 24.530 1.00 93.44 100 LYS A C 1
ATOM 832 O O . LYS A 1 100 ? -10.850 21.947 24.673 1.00 93.44 100 LYS A O 1
ATOM 837 N N . ILE A 1 101 ? -10.490 23.708 23.340 1.00 93.06 101 ILE A N 1
ATOM 838 C CA . ILE A 1 101 ? -10.359 22.936 22.094 1.00 93.06 101 ILE A CA 1
ATOM 839 C C . ILE A 1 101 ? -8.879 22.884 21.698 1.00 93.06 101 ILE A C 1
ATOM 841 O O . ILE A 1 101 ? -8.195 23.904 21.708 1.00 93.06 101 ILE A O 1
ATOM 845 N N . LEU A 1 102 ? -8.361 21.697 21.375 1.00 90.31 102 LEU A N 1
ATOM 846 C CA . LEU A 1 102 ? -7.006 21.538 20.851 1.00 90.31 102 LEU A CA 1
ATOM 847 C C . LEU A 1 102 ? -7.012 21.642 19.323 1.00 90.31 102 LEU A C 1
ATOM 849 O O . LEU A 1 102 ? -7.638 20.828 18.648 1.00 90.31 102 LEU A O 1
ATOM 853 N N . ASN A 1 103 ? -6.258 22.635 18.838 1.00 91.75 103 ASN A N 1
ATOM 854 C CA . ASN A 1 103 ? -6.558 23.509 17.695 1.00 91.75 103 ASN A CA 1
ATOM 855 C C . ASN A 1 103 ? -7.688 24.491 18.035 1.00 91.75 103 ASN A C 1
ATOM 857 O O . ASN A 1 103 ? -8.860 24.138 17.949 1.00 91.75 103 ASN A O 1
ATOM 861 N N . ASP A 1 104 ? -7.311 25.710 18.442 1.00 92.62 104 ASP A N 1
ATOM 862 C CA . ASP A 1 104 ? -8.241 26.735 18.939 1.00 92.62 104 ASP A CA 1
ATOM 863 C C . ASP A 1 104 ? -9.404 26.973 17.949 1.00 92.62 104 ASP A C 1
ATOM 865 O O . ASP A 1 104 ? -9.223 26.932 16.727 1.00 92.62 104 ASP A O 1
ATOM 869 N N . SER A 1 105 ? -10.609 27.271 18.450 1.00 92.62 105 SER A N 1
ATOM 870 C CA . SER A 1 105 ? -11.792 27.496 17.599 1.00 92.62 105 SER A CA 1
ATOM 871 C C . SER A 1 105 ? -11.597 28.631 16.592 1.00 92.62 105 SER A C 1
ATOM 873 O O . SER A 1 105 ? -12.088 28.541 15.466 1.00 92.62 105 SER A O 1
ATOM 875 N N . SER A 1 106 ? -10.815 29.660 16.936 1.00 93.06 106 SER A N 1
ATOM 876 C CA . SER A 1 106 ? -10.417 30.735 16.017 1.00 93.06 106 SER A CA 1
ATOM 877 C C . SER A 1 106 ? -9.669 30.212 14.788 1.00 93.06 106 SER A C 1
ATOM 879 O O . SER A 1 106 ? -9.930 30.653 13.669 1.00 93.06 106 SER A O 1
ATOM 881 N N . VAL A 1 107 ? -8.787 29.226 14.969 1.00 93.56 107 VAL A N 1
ATOM 882 C CA . VAL A 1 107 ? -8.048 28.574 13.882 1.00 93.56 107 VAL A CA 1
ATOM 883 C C . VAL A 1 107 ? -8.993 27.752 13.013 1.00 93.56 107 VAL A C 1
ATOM 885 O O . VAL A 1 107 ? -8.910 27.794 11.786 1.00 93.56 107 VAL A O 1
ATOM 888 N N . ILE A 1 108 ? -9.927 27.031 13.635 1.00 92.06 108 ILE A N 1
ATOM 889 C CA . ILE A 1 108 ? -10.919 26.213 12.931 1.00 92.06 108 ILE A CA 1
ATOM 890 C C . ILE A 1 108 ? -11.816 27.083 12.044 1.00 92.06 108 ILE A C 1
ATOM 892 O O . ILE A 1 108 ? -11.977 26.768 10.862 1.00 92.06 108 ILE A O 1
ATOM 896 N N . ARG A 1 109 ? -12.332 28.192 12.586 1.00 92.94 109 ARG A N 1
ATOM 897 C CA . ARG A 1 109 ? -13.158 29.179 11.867 1.00 92.94 109 ARG A CA 1
ATOM 898 C C . ARG A 1 109 ? -12.389 29.911 10.778 1.00 92.94 109 ARG A C 1
ATOM 900 O O . ARG A 1 109 ? -12.967 30.321 9.785 1.00 92.94 109 ARG A O 1
ATOM 907 N N . TRP A 1 110 ? -11.089 30.097 10.941 1.00 94.06 110 TRP A N 1
ATOM 908 C CA . TRP A 1 110 ? -10.273 30.658 9.873 1.00 94.06 110 TRP A CA 1
ATOM 909 C C . TRP A 1 110 ? -10.054 29.637 8.742 1.00 94.06 110 TRP A C 1
ATOM 911 O O . TRP A 1 110 ? -10.183 29.967 7.567 1.00 94.06 110 TRP A O 1
ATOM 921 N N . ASN A 1 111 ? -9.796 28.371 9.081 1.00 93.31 111 ASN A N 1
ATOM 922 C CA . ASN A 1 111 ? -9.406 27.338 8.118 1.00 93.31 111 ASN A CA 1
ATOM 923 C C . ASN A 1 111 ? -10.570 26.608 7.422 1.00 93.31 111 ASN A C 1
ATOM 925 O O . ASN A 1 111 ? -10.348 25.927 6.428 1.00 93.31 111 ASN A O 1
ATOM 929 N N . TRP A 1 112 ? -11.811 26.691 7.907 1.00 90.31 112 TRP A N 1
ATOM 930 C CA . TRP A 1 112 ? -12.947 25.996 7.269 1.00 90.31 112 TRP A CA 1
ATOM 931 C C . TRP A 1 112 ? -13.298 26.495 5.855 1.00 90.31 112 TRP A C 1
ATOM 933 O O . TRP A 1 112 ? -14.030 25.814 5.141 1.00 90.31 112 TRP A O 1
ATOM 943 N N . ASN A 1 113 ? -12.760 27.652 5.455 1.00 90.19 113 ASN A N 1
ATOM 944 C CA . ASN A 1 113 ? -12.994 28.316 4.184 1.00 90.19 113 ASN A CA 1
ATOM 945 C C . ASN A 1 113 ? -11.636 28.601 3.538 1.00 90.19 113 ASN A C 1
ATOM 947 O O . ASN A 1 113 ? -10.821 29.341 4.086 1.00 90.19 113 ASN A O 1
ATOM 951 N N . LYS A 1 114 ? -11.416 28.036 2.352 1.00 93.50 114 LYS A N 1
ATOM 952 C CA . LYS A 1 114 ? -10.158 28.076 1.596 1.00 93.50 114 LYS A CA 1
ATOM 953 C C . LYS A 1 114 ? -9.710 29.476 1.156 1.00 93.50 114 LYS A C 1
ATOM 955 O O . LYS A 1 114 ? -8.610 29.605 0.628 1.00 93.50 114 LYS A O 1
ATOM 960 N N . GLN A 1 115 ? -10.474 30.535 1.437 1.00 94.19 115 GLN A N 1
ATOM 961 C CA . GLN A 1 115 ? -10.008 31.919 1.314 1.00 94.19 115 GLN A CA 1
ATOM 962 C C . GLN A 1 115 ? -8.741 32.196 2.148 1.00 94.19 115 GLN A C 1
ATOM 964 O O . GLN A 1 115 ? -7.972 33.090 1.797 1.00 94.19 115 GLN A O 1
ATOM 969 N N . TYR A 1 116 ? -8.459 31.387 3.180 1.00 95.50 116 TYR A N 1
ATOM 970 C CA . TYR A 1 116 ? -7.188 31.450 3.906 1.00 95.50 116 TYR A CA 1
ATOM 971 C C . TYR A 1 116 ? -5.952 31.310 2.997 1.00 95.50 116 TYR A C 1
ATOM 973 O O . TYR A 1 116 ? -4.884 31.795 3.358 1.00 95.50 116 TYR A O 1
ATOM 981 N N . LEU A 1 117 ? -6.069 30.659 1.830 1.00 97.12 117 LEU A N 1
ATOM 982 C CA . LEU A 1 117 ? -4.963 30.529 0.877 1.00 97.12 117 LEU A CA 1
ATOM 983 C C . LEU A 1 117 ? -4.520 31.900 0.356 1.00 97.12 117 LEU A C 1
ATOM 985 O O . LEU A 1 117 ? -3.325 32.170 0.328 1.00 97.12 117 LEU A O 1
ATOM 989 N N . LEU A 1 118 ? -5.470 32.779 0.016 1.00 96.19 118 LEU A N 1
ATOM 990 C CA . LEU A 1 118 ? -5.162 34.134 -0.455 1.00 96.19 118 LEU A CA 1
ATOM 991 C C . LEU A 1 118 ? -4.504 34.970 0.646 1.00 96.19 118 LEU A C 1
ATOM 993 O O . LEU A 1 118 ? -3.549 35.691 0.385 1.00 96.19 118 LEU A O 1
ATOM 997 N N . GLU A 1 119 ? -4.956 34.814 1.892 1.00 96.44 119 GLU A N 1
ATOM 998 C CA . GLU A 1 119 ? -4.320 35.485 3.028 1.00 96.44 119 GLU A CA 1
ATOM 999 C C . GLU A 1 119 ? -2.863 35.021 3.214 1.00 96.44 119 GLU A C 1
ATOM 1001 O O . GLU A 1 119 ? -1.969 35.831 3.454 1.00 96.44 119 GLU A O 1
ATOM 1006 N N . LEU A 1 120 ? -2.595 33.717 3.083 1.00 97.25 120 LEU A N 1
ATOM 1007 C CA . LEU A 1 120 ? -1.232 33.184 3.164 1.00 97.25 120 LEU A CA 1
ATOM 1008 C C . LEU A 1 120 ? -0.356 33.681 2.002 1.00 97.25 120 LEU A C 1
ATOM 1010 O O . LEU A 1 120 ? 0.806 34.023 2.224 1.00 97.25 120 LEU A O 1
ATOM 1014 N N . GLU A 1 121 ? -0.908 33.778 0.794 1.00 97.00 121 GLU A N 1
ATOM 1015 C CA . GLU A 1 121 ? -0.217 34.337 -0.373 1.00 97.00 121 GLU A CA 1
ATOM 1016 C C . GLU A 1 121 ? 0.175 35.807 -0.163 1.00 97.00 121 GLU A C 1
ATOM 1018 O O . GLU A 1 121 ? 1.329 36.174 -0.385 1.00 97.00 121 GLU A O 1
ATOM 1023 N N . GLU A 1 122 ? -0.741 36.638 0.347 1.00 96.81 122 GLU A N 1
ATOM 1024 C CA . GLU A 1 122 ? -0.477 38.045 0.699 1.00 96.81 122 GLU A CA 1
ATOM 1025 C C . GLU A 1 122 ? 0.638 38.195 1.747 1.00 96.81 122 GLU A C 1
ATOM 1027 O O . GLU A 1 122 ? 1.318 39.220 1.803 1.00 96.81 122 GLU A O 1
ATOM 1032 N N . ASN A 1 123 ? 0.862 37.157 2.555 1.00 96.94 123 ASN A N 1
ATOM 1033 C CA . ASN A 1 123 ? 1.920 37.098 3.562 1.00 96.94 123 ASN A CA 1
ATOM 1034 C C . ASN A 1 123 ? 3.196 36.388 3.071 1.00 96.94 123 ASN A C 1
ATOM 1036 O O . ASN A 1 123 ? 4.088 36.094 3.871 1.00 96.94 123 ASN A O 1
ATOM 1040 N N . GLY A 1 124 ? 3.313 36.149 1.762 1.00 96.25 124 GLY A N 1
ATOM 1041 C CA . GLY A 1 124 ? 4.532 35.673 1.110 1.00 96.25 124 GLY A CA 1
ATOM 1042 C C . GLY A 1 124 ? 4.695 34.155 1.056 1.00 96.25 124 GLY A C 1
ATOM 1043 O O . GLY A 1 124 ? 5.786 33.685 0.728 1.00 96.25 124 GLY A O 1
ATOM 1044 N N . PHE A 1 125 ? 3.656 33.376 1.369 1.00 97.25 125 PHE A N 1
ATOM 1045 C CA . PHE A 1 125 ? 3.684 31.925 1.176 1.00 97.25 125 PHE A CA 1
ATOM 1046 C C . PHE A 1 125 ? 3.308 31.554 -0.256 1.00 97.25 125 PHE A C 1
ATOM 1048 O O . PHE A 1 125 ? 2.326 32.050 -0.801 1.00 97.25 125 PHE A O 1
ATOM 1055 N N . GLU A 1 126 ? 4.060 30.633 -0.862 1.00 95.50 126 GLU A N 1
ATOM 1056 C CA . GLU A 1 126 ? 3.695 30.116 -2.179 1.00 95.50 126 GLU A CA 1
ATOM 1057 C C . GLU A 1 126 ? 2.472 29.199 -2.081 1.00 95.50 126 GLU A C 1
ATOM 1059 O O . GLU A 1 126 ? 2.504 28.173 -1.396 1.00 95.50 126 GLU A O 1
ATOM 1064 N N . ILE A 1 127 ? 1.410 29.551 -2.805 1.00 97.38 127 ILE A N 1
ATOM 1065 C CA . ILE A 1 127 ? 0.190 28.754 -2.958 1.00 97.38 127 ILE A CA 1
ATOM 1066 C C . ILE A 1 127 ? 0.022 28.317 -4.413 1.00 97.38 127 ILE A C 1
ATOM 1068 O O . ILE A 1 127 ? 0.582 28.929 -5.324 1.00 97.38 127 ILE A O 1
ATOM 1072 N N . VAL A 1 128 ? -0.777 27.277 -4.653 1.00 97.50 128 VAL A N 1
ATOM 1073 C CA . VAL A 1 128 ? -1.312 27.044 -6.000 1.00 97.50 128 VAL A CA 1
ATOM 1074 C C . VAL A 1 128 ? -2.128 28.286 -6.382 1.00 97.50 128 VAL A C 1
ATOM 1076 O O . VAL A 1 128 ? -3.012 28.664 -5.602 1.00 97.50 128 VAL A O 1
ATOM 1079 N N . PRO A 1 129 ? -1.856 28.942 -7.530 1.00 97.19 129 PRO A N 1
ATOM 1080 C CA . PRO A 1 129 ? -2.528 30.188 -7.873 1.00 97.19 129 PRO A CA 1
ATOM 1081 C C . PRO A 1 129 ? -4.042 30.043 -7.802 1.00 97.19 129 PRO A C 1
ATOM 1083 O O . PRO A 1 129 ? -4.603 29.053 -8.265 1.00 97.19 129 PRO A O 1
ATOM 1086 N N . SER A 1 130 ? -4.700 31.007 -7.172 1.00 96.62 130 SER A N 1
ATOM 1087 C CA . SER A 1 130 ? -6.102 30.871 -6.792 1.00 96.62 130 SER A CA 1
ATOM 1088 C C . SER A 1 130 ? -6.862 32.165 -7.033 1.00 96.62 130 SER A C 1
ATOM 1090 O O . SER A 1 130 ? -6.355 33.249 -6.748 1.00 96.62 130 SER A O 1
ATOM 1092 N N . ILE A 1 131 ? -8.103 32.044 -7.498 1.00 95.94 131 ILE A N 1
ATOM 1093 C CA . ILE A 1 131 ? -9.102 33.118 -7.436 1.00 95.94 131 ILE A CA 1
ATOM 1094 C C . ILE A 1 131 ? -10.327 32.621 -6.670 1.00 95.94 131 ILE A C 1
ATOM 1096 O O . ILE A 1 131 ? -10.671 31.441 -6.758 1.00 95.94 131 ILE A O 1
ATOM 1100 N N . ILE A 1 132 ? -10.977 33.517 -5.927 1.00 94.69 132 ILE A N 1
ATOM 1101 C CA . ILE A 1 132 ? -12.234 33.238 -5.227 1.00 94.69 132 ILE A CA 1
ATOM 1102 C C . ILE A 1 132 ? -13.367 33.941 -5.967 1.00 94.69 132 ILE A C 1
ATOM 1104 O O . ILE A 1 132 ? -13.324 35.155 -6.165 1.00 94.69 132 ILE A O 1
ATOM 1108 N N . VAL A 1 133 ? -14.389 33.177 -6.334 1.00 93.75 133 VAL A N 1
ATOM 1109 C CA . VAL A 1 133 ? -15.648 33.679 -6.878 1.00 93.75 133 VAL A CA 1
ATOM 1110 C C . VAL A 1 133 ? -16.675 33.653 -5.756 1.00 93.75 133 VAL A C 1
ATOM 1112 O O . VAL A 1 133 ? -16.927 32.605 -5.162 1.00 93.75 133 VAL A O 1
ATOM 1115 N N . LYS A 1 134 ? -17.225 34.821 -5.430 1.00 91.38 134 LYS A N 1
ATOM 1116 C CA . LYS A 1 134 ? -18.189 34.962 -4.340 1.00 91.38 134 LYS A CA 1
ATOM 1117 C C . LYS A 1 134 ? -19.563 34.463 -4.761 1.00 91.38 134 LYS A C 1
ATOM 1119 O O . LYS A 1 134 ? -20.010 34.786 -5.860 1.00 91.38 134 LYS A O 1
ATOM 1124 N N . SER A 1 135 ? -20.222 33.713 -3.882 1.00 86.38 135 SER A N 1
ATOM 1125 C CA . SER A 1 135 ? -21.626 33.355 -4.076 1.00 86.38 135 SER A CA 1
ATOM 1126 C C . SER A 1 135 ? -22.473 34.626 -4.038 1.00 86.38 135 SER A C 1
ATOM 1128 O O . SER A 1 135 ? -22.497 35.311 -3.012 1.00 86.38 135 SER A O 1
ATOM 1130 N N . ASP A 1 136 ? -23.170 34.948 -5.126 1.00 69.94 136 ASP A N 1
ATOM 1131 C CA . ASP A 1 136 ? -24.194 35.993 -5.118 1.00 69.94 136 ASP A CA 1
ATOM 1132 C C . ASP A 1 136 ? -25.577 35.339 -5.077 1.00 69.94 136 ASP A C 1
ATOM 1134 O O . ASP A 1 136 ? -26.074 34.802 -6.066 1.00 69.94 136 ASP A O 1
ATOM 1138 N N . SER A 1 137 ? -26.196 35.376 -3.898 1.00 54.25 137 SER A N 1
ATOM 1139 C CA . SER A 1 137 ? -27.527 34.809 -3.650 1.00 54.25 137 SER A CA 1
ATOM 1140 C C . SER A 1 137 ? -28.667 35.545 -4.372 1.00 54.25 137 SER A C 1
ATOM 1142 O O . SER A 1 137 ? -29.808 35.090 -4.296 1.00 54.25 137 SER A O 1
ATOM 1144 N N . GLN A 1 138 ? -28.400 36.669 -5.058 1.00 50.50 138 GLN A N 1
ATOM 1145 C CA . GLN A 1 138 ? -29.452 37.537 -5.598 1.00 50.50 138 GLN A CA 1
ATOM 1146 C C . GLN A 1 138 ? -29.547 37.627 -7.130 1.00 50.50 138 GLN A C 1
ATOM 1148 O O . GLN A 1 138 ? -30.561 38.131 -7.609 1.00 50.50 138 GLN A O 1
ATOM 1153 N N . THR A 1 139 ? -28.593 37.123 -7.927 1.00 51.16 139 THR A N 1
ATOM 1154 C CA . THR A 1 139 ? -28.654 37.283 -9.400 1.00 51.16 139 THR A CA 1
ATOM 1155 C C . THR A 1 139 ? -28.130 36.075 -10.200 1.00 51.16 139 THR A C 1
ATOM 1157 O O . THR A 1 139 ? -27.021 36.059 -10.726 1.00 51.16 139 THR A O 1
ATOM 1160 N N . SER A 1 140 ? -28.968 35.045 -10.371 1.00 54.53 140 SER A N 1
ATOM 1161 C CA . SER A 1 140 ? -28.621 33.842 -11.159 1.00 54.53 140 SER A CA 1
ATOM 1162 C C . SER A 1 140 ? -28.394 34.105 -12.663 1.00 54.53 140 SER A C 1
ATOM 1164 O O . SER A 1 140 ? -27.788 33.266 -13.331 1.00 54.53 140 SER A O 1
ATOM 1166 N N . ASP A 1 141 ? -28.857 35.241 -13.197 1.00 56.25 141 ASP A N 1
ATOM 1167 C CA . ASP A 1 141 ? -28.801 35.554 -14.636 1.00 56.25 141 ASP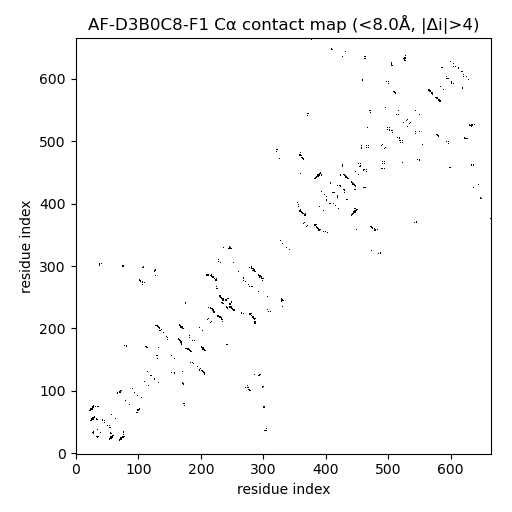 A CA 1
ATOM 1168 C C . ASP A 1 141 ? -27.553 36.360 -15.059 1.00 56.25 141 ASP A C 1
ATOM 1170 O O . ASP A 1 141 ? -27.332 36.557 -16.252 1.00 56.25 141 ASP A O 1
ATOM 1174 N N . SER A 1 142 ? -26.710 36.799 -14.113 1.00 67.62 142 SER A N 1
ATOM 1175 C CA . SER A 1 142 ? -25.491 37.593 -14.378 1.00 67.62 142 SER A CA 1
ATOM 1176 C C . SER A 1 142 ? -24.181 36.914 -13.968 1.00 67.62 142 SER A C 1
ATOM 1178 O O . SER A 1 142 ? -23.131 37.559 -13.952 1.00 67.62 142 SER A O 1
ATOM 1180 N N . VAL A 1 143 ? -24.212 35.620 -13.637 1.00 80.50 143 VAL A N 1
ATOM 1181 C CA . VAL A 1 143 ? -22.990 34.859 -13.342 1.00 80.50 143 VAL A CA 1
ATOM 1182 C C . VAL A 1 143 ? -22.169 34.711 -14.623 1.00 80.50 143 VAL A C 1
ATOM 1184 O O . VAL A 1 143 ? -22.662 34.190 -15.624 1.00 80.50 143 VAL A O 1
ATOM 1187 N N . LEU A 1 144 ? -20.916 35.169 -14.579 1.00 86.62 144 LEU A N 1
ATOM 1188 C CA . LEU A 1 144 ? -19.976 35.027 -15.690 1.00 86.62 144 LEU A CA 1
ATOM 1189 C C . LEU A 1 144 ? -19.663 33.546 -15.950 1.00 86.62 144 LEU A C 1
ATOM 1191 O O . LEU A 1 144 ? -19.738 32.705 -15.052 1.00 86.62 144 LEU A O 1
ATOM 1195 N N . SER A 1 145 ? -19.266 33.223 -17.174 1.00 90.44 145 SER A N 1
ATOM 1196 C CA . SER A 1 145 ? -18.772 31.885 -17.515 1.00 90.44 145 SER A CA 1
ATOM 1197 C C . SER A 1 145 ? -17.438 31.577 -16.820 1.00 90.44 145 SER A C 1
ATOM 1199 O O . SER A 1 145 ? -16.641 32.476 -16.524 1.00 90.44 145 SER A O 1
ATOM 1201 N N . LEU A 1 146 ? -17.125 30.291 -16.636 1.00 93.38 146 LEU A N 1
ATOM 1202 C CA . LEU A 1 146 ? -15.816 29.829 -16.159 1.00 93.38 146 LEU A CA 1
ATOM 1203 C C . LEU A 1 146 ? -14.670 30.422 -16.989 1.00 93.38 146 LEU A C 1
ATOM 1205 O O . LEU A 1 146 ? -13.639 30.813 -16.441 1.00 93.38 146 LEU A O 1
ATOM 1209 N N . LYS A 1 147 ? -14.864 30.551 -18.307 1.00 94.12 147 LYS A N 1
ATOM 1210 C CA . LYS A 1 147 ? -13.888 31.154 -19.222 1.00 94.12 147 LYS A CA 1
ATOM 1211 C C . LYS A 1 147 ? -13.609 32.623 -18.906 1.00 94.12 147 LYS A C 1
ATOM 1213 O O . LYS A 1 147 ? -12.460 33.055 -18.982 1.00 94.12 147 LYS A O 1
ATOM 1218 N N . GLU A 1 148 ? -14.631 33.392 -18.546 1.00 93.62 148 GLU A N 1
ATOM 1219 C CA . GLU A 1 148 ? -14.485 34.802 -18.169 1.00 93.62 148 GLU A CA 1
ATOM 1220 C C . GLU A 1 148 ? -13.802 34.958 -16.810 1.00 93.62 148 GLU A C 1
ATOM 1222 O O . GLU A 1 148 ? -12.916 35.803 -16.679 1.00 93.62 148 GLU A O 1
ATOM 1227 N N . TYR A 1 149 ? -14.123 34.112 -15.827 1.00 95.12 149 TYR A N 1
ATOM 1228 C CA . TYR A 1 149 ? -13.404 34.104 -14.549 1.00 95.12 149 TYR A CA 1
ATOM 1229 C C . TYR A 1 149 ? -11.932 33.717 -14.716 1.00 95.12 149 TYR A C 1
ATOM 1231 O O . TYR A 1 149 ? -11.052 34.362 -14.143 1.00 95.12 149 TYR A O 1
ATOM 1239 N N . VAL A 1 150 ? -11.631 32.720 -15.553 1.00 95.94 150 VAL A N 1
ATOM 1240 C CA . VAL A 1 150 ? -10.244 32.385 -15.902 1.00 95.94 150 VAL A CA 1
ATOM 1241 C C . VAL A 1 150 ? -9.556 33.563 -16.592 1.00 95.94 150 VAL A C 1
ATOM 1243 O O . VAL A 1 150 ? -8.427 33.895 -16.232 1.00 95.94 150 VAL A O 1
ATOM 1246 N N . LYS A 1 151 ? -10.232 34.251 -17.522 1.00 95.12 151 LYS A N 1
ATOM 1247 C CA . LYS A 1 151 ? -9.696 35.455 -18.179 1.00 95.12 151 LYS A CA 1
ATOM 1248 C C . LYS A 1 151 ? -9.346 36.545 -17.163 1.00 95.12 151 LYS A C 1
ATOM 1250 O O . LYS A 1 151 ? -8.261 37.111 -17.253 1.00 95.12 151 LYS A O 1
ATOM 1255 N N . GLN A 1 152 ? -10.206 36.794 -16.178 1.00 94.69 152 GLN A N 1
ATOM 1256 C CA . GLN A 1 152 ? -9.912 37.736 -15.093 1.00 94.69 152 GLN A CA 1
ATOM 1257 C C . GLN A 1 152 ? -8.701 37.293 -14.266 1.00 94.69 152 GLN A C 1
ATOM 1259 O O . GLN A 1 152 ? -7.847 38.114 -13.945 1.00 94.69 152 GLN A O 1
ATOM 1264 N N . GLY A 1 153 ? -8.577 35.995 -13.968 1.00 95.56 153 GLY A N 1
ATOM 1265 C CA . GLY A 1 153 ? -7.395 35.448 -13.296 1.00 95.56 153 GLY A CA 1
ATOM 1266 C C . GLY A 1 153 ? -6.104 35.649 -14.099 1.00 95.56 153 GLY A C 1
ATOM 1267 O O . GLY A 1 153 ? -5.067 35.978 -13.524 1.00 95.56 153 GLY A O 1
ATOM 1268 N N . VAL A 1 154 ? -6.160 35.528 -15.428 1.00 96.25 154 VAL A N 1
ATOM 1269 C CA . VAL A 1 154 ? -5.033 35.838 -16.325 1.00 96.25 154 VAL A CA 1
ATOM 1270 C C . VAL A 1 154 ? -4.712 37.337 -16.330 1.00 96.25 154 VAL A C 1
ATOM 1272 O O . VAL A 1 154 ? -3.548 37.720 -16.226 1.00 96.25 154 VAL A O 1
ATOM 1275 N N . GLU A 1 155 ? -5.723 38.203 -16.427 1.00 95.88 155 GLU A N 1
ATOM 1276 C CA . GLU A 1 155 ? -5.561 39.667 -16.409 1.00 95.88 155 GLU A CA 1
ATOM 1277 C C . GLU A 1 155 ? -4.996 40.176 -15.077 1.00 95.88 155 GLU A C 1
ATOM 1279 O O . GLU A 1 155 ? -4.175 41.092 -15.061 1.00 95.88 155 GLU A O 1
ATOM 1284 N N . ALA A 1 156 ? -5.372 39.531 -13.973 1.00 93.25 156 ALA A N 1
ATOM 1285 C CA . ALA A 1 156 ? -4.851 39.796 -12.637 1.00 93.25 156 ALA A CA 1
ATOM 1286 C C . ALA A 1 156 ? -3.456 39.185 -12.388 1.00 93.25 156 ALA A C 1
ATOM 1288 O O . ALA A 1 156 ? -2.918 39.317 -11.289 1.00 93.25 156 ALA A O 1
ATOM 1289 N N . GLY A 1 157 ? -2.871 38.491 -13.372 1.00 93.94 157 GLY A N 1
ATOM 1290 C CA . GLY A 1 157 ? -1.558 37.853 -13.253 1.00 93.94 157 GLY A CA 1
ATOM 1291 C C . GLY A 1 157 ? -1.529 36.627 -12.335 1.00 93.94 157 GLY A C 1
ATOM 1292 O O . GLY A 1 157 ? -0.449 36.196 -11.938 1.00 93.94 157 GLY A O 1
ATOM 1293 N N . LYS A 1 158 ? -2.692 36.063 -11.985 1.00 93.56 158 LYS A N 1
ATOM 1294 C CA . LYS A 1 158 ? -2.804 34.827 -11.197 1.00 93.56 158 LYS A CA 1
ATOM 1295 C C . LYS A 1 158 ? -2.622 33.584 -12.059 1.00 93.56 158 LYS A C 1
ATOM 1297 O O . LYS A 1 158 ? -2.020 32.618 -11.605 1.00 93.56 158 LYS A O 1
ATOM 1302 N N . PHE A 1 159 ? -3.140 33.596 -13.284 1.00 95.88 159 PHE A N 1
ATOM 1303 C CA . PHE A 1 159 ? -3.075 32.452 -14.194 1.00 95.88 159 PHE A CA 1
ATOM 1304 C C . PHE A 1 159 ? -2.220 32.749 -15.418 1.00 95.88 159 PHE A C 1
ATOM 1306 O O . PHE A 1 159 ? -2.194 33.867 -15.933 1.00 95.88 159 PHE A O 1
ATOM 1313 N N . ASP A 1 160 ? -1.543 31.718 -15.905 1.00 92.12 160 ASP A N 1
ATOM 1314 C CA . ASP A 1 160 ? -0.759 31.807 -17.125 1.00 92.12 160 ASP A CA 1
ATOM 1315 C C . ASP A 1 160 ? -1.651 31.756 -18.369 1.00 92.12 160 ASP A C 1
ATOM 1317 O O . ASP A 1 160 ? -2.713 31.135 -18.369 1.00 92.12 160 ASP A O 1
ATOM 1321 N N . ARG A 1 161 ? -1.212 32.414 -19.447 1.00 91.31 161 ARG A N 1
ATOM 1322 C CA . ARG A 1 161 ? -1.983 32.520 -20.699 1.00 91.31 161 ARG A CA 1
ATOM 1323 C C . ARG A 1 161 ? -2.064 31.208 -21.480 1.00 91.31 161 ARG A C 1
ATOM 1325 O O . ARG A 1 161 ? -2.954 31.062 -22.308 1.00 91.31 161 ARG A O 1
ATOM 1332 N N . ASP A 1 162 ? -1.109 30.312 -21.265 1.00 89.25 162 ASP A N 1
ATOM 1333 C CA . ASP A 1 162 ? -0.979 29.009 -21.916 1.00 89.25 162 ASP A CA 1
ATOM 1334 C C . ASP A 1 162 ? -1.627 27.866 -21.117 1.00 89.25 162 ASP A C 1
ATOM 1336 O O . ASP A 1 162 ? -1.720 26.746 -21.617 1.00 89.25 162 ASP A O 1
ATOM 1340 N N . GLN A 1 163 ? -2.124 28.138 -19.907 1.00 92.56 163 GLN A N 1
ATOM 1341 C CA . GLN A 1 163 ? -2.873 27.163 -19.123 1.00 92.56 163 GLN A CA 1
ATOM 1342 C C . GLN A 1 163 ? -4.266 26.953 -19.738 1.00 92.56 163 GLN A C 1
ATOM 1344 O O . GLN A 1 163 ? -5.052 27.888 -19.870 1.00 92.56 163 GLN A O 1
ATOM 1349 N N . SER A 1 164 ? -4.593 25.709 -20.090 1.00 91.75 164 SER A N 1
ATOM 1350 C CA . SER A 1 164 ? -5.896 25.344 -20.671 1.00 91.75 164 SER A CA 1
ATOM 1351 C C . SER A 1 164 ? -6.793 24.554 -19.720 1.00 91.75 164 SER A C 1
ATOM 1353 O O . SER A 1 164 ? -8.002 24.483 -19.937 1.00 91.75 164 SER A O 1
ATOM 1355 N N . GLU A 1 165 ? -6.226 23.988 -18.653 1.00 95.69 165 GLU A N 1
ATOM 1356 C CA . GLU A 1 165 ? -6.936 23.129 -17.707 1.00 95.69 165 GLU A CA 1
ATOM 1357 C C . GLU A 1 165 ? -6.964 23.712 -16.298 1.00 95.69 165 GLU A C 1
ATOM 1359 O O . GLU A 1 165 ? -5.961 24.214 -15.788 1.00 95.69 165 GLU A O 1
ATOM 1364 N N . TYR A 1 166 ? -8.107 23.602 -15.637 1.00 96.81 166 TYR A N 1
ATOM 1365 C CA . TYR A 1 166 ? -8.365 24.219 -14.343 1.00 96.81 166 TYR A CA 1
ATOM 1366 C C . TYR A 1 166 ? -9.144 23.270 -13.437 1.00 96.81 166 TYR A C 1
ATOM 1368 O O . TYR A 1 166 ? -9.753 22.297 -13.886 1.00 96.81 166 TYR A O 1
ATOM 1376 N N . VAL A 1 167 ? -9.119 23.562 -12.142 1.00 96.12 167 VAL A N 1
ATOM 1377 C CA . VAL A 1 167 ? -9.942 22.917 -11.123 1.00 96.12 167 VAL A CA 1
ATOM 1378 C C . VAL A 1 167 ? -10.827 23.970 -10.478 1.00 96.12 167 VAL A C 1
ATOM 1380 O O . VAL A 1 167 ? -10.349 25.048 -10.128 1.00 96.12 167 VAL A O 1
ATOM 1383 N N . MET A 1 168 ? -12.101 23.641 -10.285 1.00 94.62 168 MET A N 1
ATOM 1384 C CA . MET A 1 168 ? -13.026 24.401 -9.448 1.00 94.62 168 MET A CA 1
ATOM 1385 C C . MET A 1 168 ? -13.469 23.561 -8.252 1.00 94.62 168 MET A C 1
ATOM 1387 O O . MET A 1 168 ? -13.667 22.352 -8.384 1.00 94.62 168 MET A O 1
ATOM 1391 N N . LYS A 1 169 ? -13.624 24.188 -7.085 1.00 94.38 169 LYS A N 1
ATOM 1392 C CA . LYS A 1 169 ? -14.172 23.545 -5.879 1.00 94.38 169 LYS A CA 1
ATOM 1393 C C . LYS A 1 169 ? -14.839 24.570 -4.952 1.00 94.38 169 LYS A C 1
ATOM 1395 O O . LYS A 1 169 ? -14.450 25.736 -4.991 1.00 94.38 169 LYS A O 1
ATOM 1400 N N . PRO A 1 170 ? -15.796 24.179 -4.095 1.00 93.62 170 PRO A N 1
ATOM 1401 C CA . PRO A 1 170 ? -16.297 25.054 -3.042 1.00 93.62 170 PRO A CA 1
ATOM 1402 C C . PRO A 1 170 ? -15.185 25.450 -2.070 1.00 93.62 170 PRO A C 1
ATOM 1404 O O . PRO A 1 170 ? -14.339 24.628 -1.692 1.00 93.62 170 PRO A O 1
ATOM 1407 N N . ALA A 1 171 ? -15.203 26.703 -1.624 1.00 92.06 171 ALA A N 1
ATOM 1408 C CA . ALA A 1 171 ? -14.269 27.226 -0.637 1.00 92.06 171 ALA A CA 1
ATOM 1409 C C . ALA A 1 171 ? -14.461 26.551 0.730 1.00 92.06 171 ALA A C 1
ATOM 1411 O O . ALA A 1 171 ? -13.489 26.362 1.459 1.00 92.06 171 ALA A O 1
ATOM 1412 N N . VAL A 1 172 ? -15.686 26.125 1.050 1.00 89.12 172 VAL A N 1
ATOM 1413 C CA . VAL A 1 172 ? -15.997 25.250 2.188 1.00 89.12 172 VAL A CA 1
ATOM 1414 C C . VAL A 1 172 ? -16.236 23.838 1.652 1.00 89.12 172 VAL A C 1
ATOM 1416 O O . VAL A 1 172 ? -17.273 23.552 1.065 1.00 89.12 172 VAL A O 1
ATOM 1419 N N . SER A 1 173 ? -15.251 22.956 1.801 1.00 84.31 173 SER A N 1
ATOM 1420 C CA . SER A 1 173 ? -15.294 21.593 1.255 1.00 84.31 173 SER A CA 1
ATOM 1421 C C . SER A 1 173 ? -14.348 20.653 2.000 1.00 84.31 173 SER A C 1
ATOM 1423 O O . SER A 1 173 ? -13.351 21.099 2.570 1.00 84.31 173 SER A O 1
ATOM 1425 N N . ALA A 1 174 ? -14.647 19.355 1.936 1.00 78.75 174 ALA A N 1
ATOM 1426 C CA . ALA A 1 174 ? -13.828 18.238 2.410 1.00 78.75 174 ALA A CA 1
ATOM 1427 C C . ALA A 1 174 ? -14.019 17.032 1.466 1.00 78.75 174 ALA A C 1
ATOM 1429 O O . ALA A 1 174 ? -14.965 17.022 0.679 1.00 78.75 174 ALA A O 1
ATOM 1430 N N . ASP A 1 175 ? -13.128 16.036 1.509 1.00 70.69 175 ASP A N 1
ATOM 1431 C CA . ASP A 1 175 ? -13.225 14.775 0.743 1.00 70.69 175 ASP A CA 1
ATOM 1432 C C . ASP A 1 175 ? -13.474 14.931 -0.775 1.00 70.69 175 ASP A C 1
ATOM 1434 O O . ASP A 1 175 ? -14.195 14.147 -1.390 1.00 70.69 175 ASP A O 1
ATOM 1438 N N . ALA A 1 176 ? -12.886 15.964 -1.391 1.00 77.62 176 ALA A N 1
ATOM 1439 C CA . ALA A 1 176 ? -13.106 16.360 -2.791 1.00 77.62 176 ALA A CA 1
ATOM 1440 C C . ALA A 1 176 ? -14.574 16.658 -3.169 1.00 77.62 176 ALA A C 1
ATOM 1442 O O . ALA A 1 176 ? -14.931 16.672 -4.352 1.00 77.62 176 ALA A O 1
ATOM 1443 N N . TYR A 1 177 ? -15.424 16.963 -2.184 1.00 80.12 177 TYR A N 1
ATOM 1444 C CA . TYR A 1 177 ? -16.791 17.421 -2.407 1.00 80.12 177 TYR A CA 1
ATOM 1445 C C . TYR A 1 177 ? -16.820 18.632 -3.347 1.00 80.12 177 TYR A C 1
ATOM 1447 O O . TYR A 1 177 ? -16.143 19.635 -3.110 1.00 80.12 177 TYR A O 1
ATOM 1455 N N . GLY A 1 178 ? -17.590 18.516 -4.432 1.00 83.88 178 GLY A N 1
ATOM 1456 C CA . GLY A 1 178 ? -17.743 19.570 -5.434 1.00 83.88 178 GLY A CA 1
ATOM 1457 C C . GLY A 1 178 ? -16.459 19.935 -6.185 1.00 83.88 178 GLY A C 1
ATOM 1458 O O . GLY A 1 178 ? -16.374 21.032 -6.721 1.00 83.88 178 GLY A O 1
ATOM 1459 N N . THR A 1 179 ? -15.443 19.067 -6.204 1.00 89.62 179 THR A N 1
ATOM 1460 C CA . THR A 1 179 ? -14.182 19.338 -6.908 1.00 89.62 179 THR A CA 1
ATOM 1461 C C . THR A 1 179 ? -14.223 18.794 -8.335 1.00 89.62 179 THR A C 1
ATOM 1463 O O . THR A 1 179 ? -14.321 17.583 -8.536 1.00 89.62 179 THR A O 1
ATOM 1466 N N . PHE A 1 180 ? -14.094 19.677 -9.326 1.00 91.88 180 PHE A N 1
ATOM 1467 C CA . PHE A 1 180 ? -14.176 19.342 -10.750 1.00 91.88 180 PHE A CA 1
ATOM 1468 C C . PHE A 1 180 ? -12.965 19.865 -11.516 1.00 91.88 180 PHE A C 1
ATOM 1470 O O . PHE A 1 180 ? -12.519 20.983 -11.275 1.00 91.88 180 PHE A O 1
ATOM 1477 N N . ARG A 1 181 ? -12.475 19.075 -12.475 1.00 93.94 181 ARG A N 1
ATOM 1478 C CA . ARG A 1 181 ? -11.499 19.499 -13.489 1.00 93.94 181 ARG A CA 1
ATOM 1479 C C . ARG A 1 181 ? -12.249 19.907 -14.754 1.00 93.94 181 ARG A C 1
ATOM 1481 O O . ARG A 1 181 ? -13.178 19.208 -15.149 1.00 93.94 181 ARG A O 1
ATOM 1488 N N . PHE A 1 182 ? -11.834 20.994 -15.393 1.00 94.25 182 PHE A N 1
ATOM 1489 C CA . PHE A 1 182 ? -12.402 21.454 -16.661 1.00 94.25 182 PHE A CA 1
ATOM 1490 C C . PHE A 1 182 ? -11.321 22.013 -17.591 1.00 94.25 182 PHE A C 1
ATOM 1492 O O . PHE A 1 182 ? -10.265 22.454 -17.134 1.00 94.25 182 PHE A O 1
ATOM 1499 N N . ASN A 1 183 ? -11.592 21.997 -18.897 1.00 93.62 183 ASN A N 1
ATOM 1500 C CA . ASN A 1 183 ? -10.739 22.588 -19.925 1.00 93.62 183 ASN A CA 1
ATOM 1501 C C . ASN A 1 183 ? -11.458 23.789 -20.563 1.00 93.62 183 ASN A C 1
ATOM 1503 O O . ASN A 1 183 ? -12.678 23.778 -20.716 1.00 93.62 183 ASN A O 1
ATOM 1507 N N . LEU A 1 184 ? -10.727 24.847 -20.916 1.00 91.62 184 LEU A N 1
ATOM 1508 C CA . LEU A 1 184 ? -11.301 26.055 -21.521 1.00 91.62 184 LEU A CA 1
ATOM 1509 C C . LEU A 1 184 ? -11.997 25.818 -22.868 1.00 91.62 184 LEU A C 1
ATOM 1511 O O . LEU A 1 184 ? -12.924 26.564 -23.198 1.00 91.62 184 LEU A O 1
ATOM 1515 N N . ASP A 1 185 ? -11.590 24.798 -23.621 1.00 87.06 185 ASP A N 1
ATOM 1516 C CA . ASP A 1 185 ? -12.148 24.477 -24.938 1.00 87.06 185 ASP A CA 1
ATOM 1517 C C . ASP A 1 185 ? -13.567 23.892 -24.850 1.00 87.06 185 ASP A C 1
ATOM 1519 O O . ASP A 1 185 ? -14.347 24.036 -25.790 1.00 87.06 185 ASP A O 1
ATOM 1523 N N . ASN A 1 186 ? -13.932 23.289 -23.712 1.00 80.38 186 ASN A N 1
ATOM 1524 C CA . ASN A 1 186 ? -15.245 22.677 -23.472 1.00 80.38 186 ASN A CA 1
ATOM 1525 C C . ASN A 1 186 ? -15.899 23.096 -22.137 1.00 80.38 186 ASN A C 1
ATOM 1527 O O . ASN A 1 186 ? -16.861 22.475 -21.691 1.00 80.38 186 ASN A O 1
ATOM 1531 N N . CYS A 1 187 ? -15.422 24.177 -21.506 1.00 87.19 187 CYS A N 1
ATOM 1532 C CA . CYS A 1 187 ? -15.876 24.618 -20.178 1.00 87.19 187 CYS A CA 1
ATOM 1533 C C . CYS A 1 187 ? -17.367 24.983 -20.087 1.00 87.19 187 CYS A C 1
ATOM 1535 O O . CYS A 1 187 ? -17.915 24.979 -18.988 1.00 87.19 187 CYS A O 1
ATOM 1537 N N . GLN A 1 188 ? -18.035 25.230 -21.220 1.00 86.56 188 GLN A N 1
ATOM 1538 C CA . GLN A 1 188 ? -19.474 25.518 -21.276 1.00 86.56 188 GLN A CA 1
ATOM 1539 C C . GLN A 1 188 ? -20.324 24.391 -20.676 1.00 86.56 188 GLN A C 1
ATOM 1541 O O . GLN A 1 188 ? -21.352 24.657 -20.058 1.00 86.56 188 GLN A O 1
ATOM 1546 N N . GLU A 1 189 ? -19.883 23.138 -20.815 1.00 85.81 189 GLU A N 1
ATOM 1547 C CA . GLU A 1 189 ? -20.562 21.978 -20.224 1.00 85.81 189 GLU A CA 1
ATOM 1548 C C . GLU A 1 189 ? -20.498 22.000 -18.689 1.00 85.81 189 GLU A C 1
ATOM 1550 O O . GLU A 1 189 ? -21.395 21.488 -18.027 1.00 85.81 189 GLU A O 1
ATOM 1555 N N . MET A 1 190 ? -19.474 22.646 -18.120 1.00 89.81 190 MET A N 1
ATOM 1556 C CA . MET A 1 190 ? -19.245 22.742 -16.676 1.00 89.81 190 MET A CA 1
ATOM 1557 C C . MET A 1 190 ? -19.811 24.019 -16.041 1.00 89.81 190 MET A C 1
ATOM 1559 O O . MET A 1 190 ? -19.874 24.104 -14.813 1.00 89.81 190 MET A O 1
ATOM 1563 N N . ASP A 1 191 ? -20.251 25.001 -16.836 1.00 89.38 191 ASP A N 1
ATOM 1564 C CA . ASP A 1 191 ? -20.823 26.260 -16.333 1.00 89.38 191 ASP A CA 1
ATOM 1565 C C . ASP A 1 191 ? -22.131 26.045 -15.549 1.00 89.38 191 ASP A C 1
ATOM 1567 O O . ASP A 1 191 ? -22.475 26.844 -14.674 1.00 89.38 191 ASP A O 1
ATOM 1571 N N . LEU A 1 192 ? -22.898 24.994 -15.861 1.00 87.31 192 LEU A N 1
ATOM 1572 C CA . LEU A 1 192 ? -24.114 24.639 -15.117 1.00 87.31 192 LEU A CA 1
ATOM 1573 C C . LEU A 1 192 ? -23.768 24.147 -13.708 1.00 87.31 192 LEU A C 1
ATOM 1575 O O . LEU A 1 192 ? -24.275 24.676 -12.718 1.00 87.31 192 LEU A O 1
ATOM 1579 N N . GLU A 1 193 ? -22.854 23.190 -13.616 1.00 89.75 193 GLU A N 1
ATOM 1580 C CA . GLU A 1 193 ? -22.341 22.632 -12.370 1.00 89.75 193 GLU A CA 1
ATOM 1581 C C . GLU A 1 193 ? -21.667 23.714 -11.526 1.00 89.75 193 GLU A C 1
ATOM 1583 O O . GLU A 1 193 ? -21.937 23.809 -10.330 1.00 89.75 193 GLU A O 1
ATOM 1588 N N . PHE A 1 194 ? -20.859 24.581 -12.140 1.00 91.31 194 PHE A N 1
ATOM 1589 C CA . PHE A 1 194 ? -20.254 25.721 -11.457 1.00 91.31 194 PHE A CA 1
ATOM 1590 C C . PHE A 1 194 ? -21.310 26.630 -10.819 1.00 91.31 194 PHE A C 1
ATOM 1592 O O . PHE A 1 194 ? -21.232 26.906 -9.622 1.00 91.31 194 PHE A O 1
ATOM 1599 N N . ARG A 1 195 ? -22.333 27.041 -11.584 1.00 88.75 195 ARG A N 1
ATOM 1600 C CA . ARG A 1 195 ? -23.430 27.888 -11.084 1.00 88.75 195 ARG A CA 1
ATOM 1601 C C . ARG A 1 195 ? -24.212 27.227 -9.957 1.00 88.75 195 ARG A C 1
ATOM 1603 O O . ARG A 1 195 ? -24.560 27.901 -8.992 1.00 88.75 195 ARG A O 1
ATOM 1610 N N . LYS A 1 196 ? -24.446 25.914 -10.049 1.00 88.12 196 LYS A N 1
ATOM 1611 C CA . LYS A 1 196 ? -25.120 25.145 -8.998 1.00 88.12 196 LYS A CA 1
ATOM 1612 C C . LYS A 1 196 ? -24.379 25.248 -7.664 1.00 88.12 196 LYS A C 1
ATOM 1614 O O . LYS A 1 196 ? -25.010 25.524 -6.653 1.00 88.12 196 LYS A O 1
ATOM 1619 N N . TYR A 1 197 ? -23.061 25.043 -7.656 1.00 89.44 197 TYR A N 1
ATOM 1620 C CA . TYR A 1 197 ? -22.278 25.159 -6.422 1.00 89.44 197 TYR A CA 1
ATOM 1621 C C . TYR A 1 197 ? -22.103 26.615 -5.976 1.00 89.44 197 TYR A C 1
ATOM 1623 O O . TYR A 1 197 ? -22.177 26.883 -4.779 1.00 89.44 197 TYR A O 1
ATOM 1631 N N . LEU A 1 198 ? -21.931 27.554 -6.914 1.00 90.56 198 LEU A N 1
ATOM 1632 C CA . LEU A 1 198 ? -21.780 28.979 -6.608 1.00 90.56 198 LEU A CA 1
ATOM 1633 C C . LEU A 1 198 ? -23.027 29.584 -5.945 1.00 90.56 198 LEU A C 1
ATOM 1635 O O . LEU A 1 198 ? -22.907 30.526 -5.168 1.00 90.56 198 LEU A O 1
ATOM 1639 N N . ALA A 1 199 ? -24.218 29.049 -6.224 1.00 86.62 199 ALA A N 1
ATOM 1640 C CA . ALA A 1 199 ? -25.456 29.483 -5.575 1.00 86.62 199 ALA A CA 1
ATOM 1641 C C . ALA A 1 199 ? -25.469 29.210 -4.058 1.00 86.62 199 ALA A C 1
ATOM 1643 O O . ALA A 1 199 ? -26.184 29.885 -3.320 1.00 86.62 199 ALA A O 1
ATOM 1644 N N . GLU A 1 200 ? -24.686 28.233 -3.596 1.00 83.50 200 GLU A N 1
ATOM 1645 C CA . GLU A 1 200 ? -24.653 27.796 -2.197 1.00 83.50 200 GLU A CA 1
ATOM 1646 C C . GLU A 1 200 ? -23.345 28.172 -1.486 1.00 83.50 200 GLU A C 1
ATOM 1648 O O . GLU A 1 200 ? -23.348 28.428 -0.282 1.00 83.50 200 GLU A O 1
ATOM 1653 N N . PHE A 1 201 ? -22.224 28.222 -2.211 1.00 86.94 201 PHE A N 1
ATOM 1654 C CA . PHE A 1 201 ? -20.895 28.415 -1.638 1.00 86.94 201 PHE A CA 1
ATOM 1655 C C . PHE A 1 201 ? -20.035 29.340 -2.495 1.00 86.94 201 PHE A C 1
ATOM 1657 O O . PHE A 1 201 ? -20.064 29.281 -3.722 1.00 86.94 201 PHE A O 1
ATOM 1664 N N . ASP A 1 202 ? -19.167 30.122 -1.850 1.00 92.44 202 ASP A N 1
ATOM 1665 C CA . ASP A 1 202 ? -18.008 30.698 -2.533 1.00 92.44 202 ASP A CA 1
ATOM 1666 C C . ASP A 1 202 ? -17.223 29.582 -3.240 1.00 92.44 202 ASP A C 1
ATOM 1668 O O . ASP A 1 202 ? -17.006 28.507 -2.673 1.00 92.44 202 ASP A O 1
ATOM 1672 N N . MET A 1 203 ? -16.745 29.845 -4.451 1.00 94.38 203 MET A N 1
ATOM 1673 C CA . MET A 1 203 ? -15.971 28.897 -5.251 1.00 94.38 203 MET A CA 1
ATOM 1674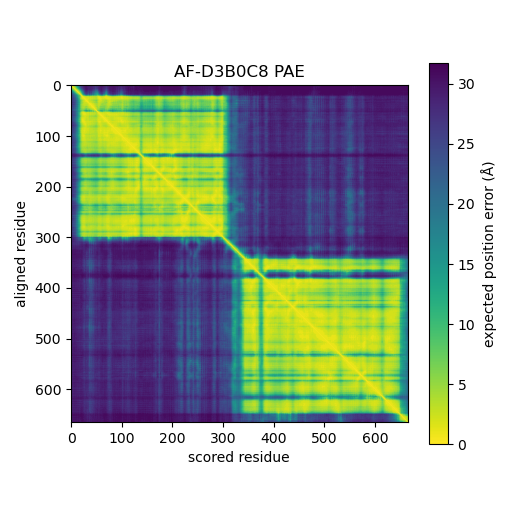 C C . MET A 1 203 ? -14.518 29.349 -5.366 1.00 94.38 203 MET A C 1
ATOM 1676 O O . MET A 1 203 ? -14.230 30.539 -5.448 1.00 94.38 203 MET A O 1
ATOM 1680 N N . ILE A 1 204 ? -13.588 28.399 -5.412 1.00 96.31 204 ILE A N 1
ATOM 1681 C CA . ILE A 1 204 ? -12.185 28.640 -5.756 1.00 96.31 204 ILE A CA 1
ATOM 1682 C C . ILE A 1 204 ? -11.888 28.023 -7.122 1.00 96.31 204 ILE A C 1
ATOM 1684 O O . ILE A 1 204 ? -12.299 26.892 -7.391 1.00 96.31 204 ILE A O 1
ATOM 1688 N N . ILE A 1 205 ? -11.172 28.763 -7.969 1.00 96.88 205 ILE A N 1
ATOM 1689 C CA . ILE A 1 205 ? -10.648 28.283 -9.253 1.00 96.88 205 ILE A CA 1
ATOM 1690 C C . ILE A 1 205 ? -9.121 28.303 -9.180 1.00 96.88 205 ILE A C 1
ATOM 1692 O O . ILE A 1 205 ? -8.530 29.278 -8.709 1.00 96.88 205 ILE A O 1
ATOM 1696 N N . GLN A 1 206 ? -8.493 27.218 -9.627 1.00 97.44 206 GLN A N 1
ATOM 1697 C CA . GLN A 1 206 ? -7.045 27.001 -9.605 1.00 97.44 206 GLN A CA 1
ATOM 1698 C C . GLN A 1 206 ? -6.591 26.394 -10.942 1.00 97.44 206 GLN A C 1
ATOM 1700 O O . GLN A 1 206 ? -7.377 25.675 -11.566 1.00 97.44 206 GLN A O 1
ATOM 1705 N N . PRO A 1 207 ? -5.351 26.628 -11.409 1.00 96.94 207 PRO A N 1
ATOM 1706 C CA . PRO A 1 207 ? -4.815 25.883 -12.539 1.00 96.94 207 PRO A CA 1
ATOM 1707 C C . PRO A 1 207 ? -4.733 24.395 -12.179 1.00 96.94 207 PRO A C 1
ATOM 1709 O O . PRO A 1 207 ? -4.416 24.029 -11.043 1.00 96.94 207 PRO A O 1
ATOM 1712 N N . PHE A 1 208 ? -5.012 23.522 -13.145 1.00 96.31 208 PHE A N 1
ATOM 1713 C CA . PHE A 1 208 ? -4.827 22.092 -12.950 1.00 96.31 208 PHE A CA 1
ATOM 1714 C C . PHE A 1 208 ? -3.330 21.768 -12.873 1.00 96.31 208 PHE A C 1
ATOM 1716 O O . PHE A 1 208 ? -2.589 21.925 -13.845 1.00 96.31 208 PHE A O 1
ATOM 1723 N N . VAL A 1 209 ? -2.879 21.307 -11.706 1.00 95.25 209 VAL A N 1
ATOM 1724 C CA . VAL A 1 209 ? -1.476 20.960 -11.458 1.00 95.25 209 VAL A CA 1
ATOM 1725 C C . VAL A 1 209 ? -1.226 19.511 -11.885 1.00 95.25 209 VAL A C 1
ATOM 1727 O O . VAL A 1 209 ? -1.344 18.592 -11.081 1.00 95.25 209 VAL A O 1
ATOM 1730 N N . GLY A 1 210 ? -0.891 19.294 -13.161 1.00 89.25 210 GLY A N 1
ATOM 1731 C CA . GLY A 1 210 ? -0.769 17.949 -13.750 1.00 89.25 210 GLY A CA 1
ATOM 1732 C C . GLY A 1 210 ? 0.275 17.029 -13.098 1.00 89.25 210 GLY A C 1
ATOM 1733 O O . GLY A 1 210 ? 0.100 15.811 -13.091 1.00 89.25 210 GLY A O 1
ATOM 1734 N N . THR A 1 211 ? 1.306 17.594 -12.461 1.00 89.38 211 THR A N 1
ATOM 1735 C CA . THR A 1 211 ? 2.307 16.843 -11.676 1.00 89.38 211 THR A CA 1
ATOM 1736 C C . THR A 1 211 ? 1.693 16.081 -10.500 1.00 89.38 211 THR A C 1
ATOM 1738 O O . THR A 1 211 ? 2.317 15.158 -9.989 1.00 89.38 211 THR A O 1
ATOM 1741 N N . ILE A 1 212 ? 0.444 16.364 -10.108 1.00 86.62 212 ILE A N 1
ATOM 1742 C CA . ILE A 1 212 ? -0.303 15.538 -9.149 1.00 86.62 212 ILE A CA 1
ATOM 1743 C C . ILE A 1 212 ? -0.373 14.061 -9.574 1.00 86.62 212 ILE A C 1
ATOM 1745 O O . ILE A 1 212 ? -0.420 13.183 -8.718 1.00 86.62 212 ILE A O 1
ATOM 1749 N N . GLN A 1 213 ? -0.335 13.766 -10.881 1.00 79.06 213 GLN A N 1
ATOM 1750 C CA . GLN A 1 213 ? -0.360 12.396 -11.407 1.00 79.06 213 GLN A CA 1
ATOM 1751 C C . GLN A 1 213 ? 1.014 11.708 -11.377 1.00 79.06 213 GLN A C 1
ATOM 1753 O O . GLN A 1 213 ? 1.083 10.489 -11.221 1.00 79.06 213 GLN A O 1
ATOM 1758 N N . THR A 1 214 ? 2.109 12.462 -11.513 1.00 80.12 214 THR A N 1
ATOM 1759 C CA . THR A 1 214 ? 3.481 11.921 -11.535 1.00 80.12 214 THR A CA 1
ATOM 1760 C C . THR A 1 214 ? 4.121 11.936 -10.150 1.00 80.12 214 THR A C 1
ATOM 1762 O O . THR A 1 214 ? 4.639 10.923 -9.664 1.00 80.12 214 THR A O 1
ATOM 1765 N N . ASP A 1 215 ? 4.051 13.090 -9.500 1.00 82.69 215 ASP A N 1
ATOM 1766 C CA . ASP A 1 215 ? 4.755 13.423 -8.271 1.00 82.69 215 ASP A CA 1
ATOM 1767 C C . ASP A 1 215 ? 3.851 13.111 -7.077 1.00 82.69 215 ASP A C 1
ATOM 1769 O O . ASP A 1 215 ? 4.292 12.429 -6.149 1.00 82.69 215 ASP A O 1
ATOM 1773 N N . GLY A 1 216 ? 2.567 13.471 -7.178 1.00 88.62 216 GLY A N 1
ATOM 1774 C CA . GLY A 1 216 ? 1.574 13.389 -6.106 1.00 88.62 216 GLY A CA 1
ATOM 1775 C C . GLY A 1 216 ? 1.409 14.706 -5.345 1.00 88.62 216 GLY A C 1
ATOM 1776 O O . GLY A 1 216 ? 1.964 15.737 -5.720 1.00 88.62 216 GLY A O 1
ATOM 1777 N N . GLU A 1 217 ? 0.633 14.657 -4.266 1.00 93.88 217 GLU A N 1
ATOM 1778 C CA . GLU A 1 217 ? 0.513 15.715 -3.262 1.00 93.88 217 GLU A CA 1
ATOM 1779 C C . GLU A 1 217 ? 1.373 15.366 -2.045 1.00 93.88 217 GLU A C 1
ATOM 1781 O O . GLU A 1 217 ? 1.149 14.343 -1.394 1.00 93.88 217 GLU A O 1
ATOM 1786 N N . ASP A 1 218 ? 2.363 16.205 -1.743 1.00 94.38 218 ASP A N 1
ATOM 1787 C CA . ASP A 1 218 ? 3.205 16.071 -0.557 1.00 94.38 218 ASP A CA 1
ATOM 1788 C C . ASP A 1 218 ? 2.453 16.623 0.665 1.00 94.38 218 ASP A C 1
ATOM 1790 O O . ASP A 1 218 ? 2.172 17.817 0.763 1.00 94.38 218 ASP A O 1
ATOM 1794 N N . SER A 1 219 ? 2.140 15.752 1.619 1.00 94.62 219 SER A N 1
ATOM 1795 C CA . SER A 1 219 ? 1.457 16.068 2.873 1.00 94.62 219 SER A CA 1
ATOM 1796 C C . SER A 1 219 ? 2.434 15.998 4.046 1.00 94.62 219 SER A C 1
ATOM 1798 O O . SER A 1 219 ? 2.887 14.911 4.415 1.00 94.62 219 SER A O 1
ATOM 1800 N N . PHE A 1 220 ? 2.720 17.135 4.680 1.00 95.31 220 PHE A N 1
ATOM 1801 C CA . PHE A 1 220 ? 3.608 17.250 5.842 1.00 95.31 220 PHE A CA 1
ATOM 1802 C C . PHE A 1 220 ? 2.794 17.326 7.136 1.00 95.31 220 PHE A C 1
ATOM 1804 O O . PHE A 1 220 ? 1.957 18.216 7.293 1.00 95.31 220 PHE A O 1
ATOM 1811 N N . LEU A 1 221 ? 3.043 16.412 8.077 1.00 93.69 221 LEU A N 1
ATOM 1812 C CA . LEU A 1 221 ? 2.308 16.317 9.337 1.00 93.69 221 LEU A CA 1
ATOM 1813 C C . LEU A 1 221 ? 3.119 16.891 10.499 1.00 93.69 221 LEU A C 1
ATOM 1815 O O . LEU A 1 221 ? 4.297 16.571 10.688 1.00 93.69 221 LEU A O 1
ATOM 1819 N N . PHE A 1 222 ? 2.449 17.699 11.318 1.00 92.31 222 PHE A N 1
ATOM 1820 C CA . PHE A 1 222 ? 3.022 18.390 12.465 1.00 92.31 222 PHE A CA 1
ATOM 1821 C C . PHE A 1 222 ? 2.245 18.070 13.739 1.00 92.31 222 PHE A C 1
ATOM 1823 O O . PHE A 1 222 ? 1.016 18.125 13.743 1.00 92.31 222 PHE A O 1
ATOM 1830 N N . PHE A 1 223 ? 2.966 17.826 14.836 1.00 90.06 223 PHE A N 1
ATOM 1831 C CA . PHE A 1 223 ? 2.409 17.717 16.187 1.00 90.06 223 PHE A CA 1
ATOM 1832 C C . PHE A 1 223 ? 3.119 18.684 17.116 1.00 90.06 223 PHE A C 1
ATOM 1834 O O . PHE A 1 223 ? 4.347 18.746 17.156 1.00 90.06 223 PHE A O 1
ATOM 1841 N N . ASN A 1 224 ? 2.343 19.460 17.865 1.00 90.12 224 ASN A N 1
ATOM 1842 C CA . ASN A 1 224 ? 2.823 20.563 18.684 1.00 90.12 224 ASN A CA 1
ATOM 1843 C C . ASN A 1 224 ? 3.798 21.462 17.899 1.00 90.12 224 ASN A C 1
ATOM 1845 O O . ASN A 1 224 ? 4.885 21.797 18.375 1.00 90.12 224 ASN A O 1
ATOM 1849 N N . LYS A 1 225 ? 3.421 21.776 16.649 1.00 92.31 225 LYS A N 1
ATOM 1850 C CA . LYS A 1 225 ? 4.188 22.574 15.671 1.00 92.31 225 LYS A CA 1
ATOM 1851 C C . LYS A 1 225 ? 5.521 21.965 15.219 1.00 92.31 225 LYS A C 1
ATOM 1853 O O . LYS A 1 225 ? 6.240 22.584 14.444 1.00 92.31 225 LYS A O 1
ATOM 1858 N N . LYS A 1 226 ? 5.866 20.758 15.669 1.00 92.06 226 LYS A N 1
ATOM 1859 C CA . LYS A 1 226 ? 7.073 20.044 15.243 1.00 92.06 226 LYS A CA 1
ATOM 1860 C C . LYS A 1 226 ? 6.736 19.099 14.104 1.00 92.06 226 LYS A C 1
ATOM 1862 O O . LYS A 1 226 ? 5.757 18.358 14.196 1.00 92.06 226 LYS A O 1
ATOM 1867 N N . PHE A 1 227 ? 7.559 19.117 13.060 1.00 92.94 227 PHE A N 1
ATOM 1868 C CA . PHE A 1 227 ? 7.462 18.147 11.976 1.00 92.94 227 PHE A CA 1
ATOM 1869 C C . PHE A 1 227 ? 7.571 16.724 12.535 1.00 92.94 227 PHE A C 1
ATOM 1871 O O . PHE A 1 227 ? 8.417 16.448 13.390 1.00 92.94 227 PHE A O 1
ATOM 1878 N N . SER A 1 228 ? 6.701 15.838 12.061 1.00 87.81 228 SER A N 1
ATOM 1879 C CA . SER A 1 228 ? 6.678 14.432 12.455 1.00 87.81 228 SER A CA 1
ATOM 1880 C C . SER A 1 228 ? 7.061 13.526 11.297 1.00 87.81 228 SER A C 1
ATOM 1882 O O . SER A 1 228 ? 8.022 12.769 11.406 1.00 87.81 228 SER A O 1
ATOM 1884 N N . HIS A 1 229 ? 6.305 13.590 10.205 1.00 87.06 229 HIS A N 1
ATOM 1885 C CA . HIS A 1 229 ? 6.500 12.755 9.028 1.00 87.06 229 HIS A CA 1
ATOM 1886 C C . HIS A 1 229 ? 5.797 13.379 7.821 1.00 87.06 229 HIS A C 1
ATOM 1888 O O . HIS A 1 229 ? 4.978 14.290 7.966 1.00 87.06 229 HIS A O 1
ATOM 1894 N N . ALA A 1 230 ? 6.125 12.880 6.632 1.00 88.56 230 ALA A N 1
ATOM 1895 C CA . ALA A 1 230 ? 5.485 13.272 5.388 1.00 88.56 230 ALA A CA 1
ATOM 1896 C C . ALA A 1 230 ? 4.969 12.043 4.632 1.00 88.56 230 ALA A C 1
ATOM 1898 O O . ALA A 1 230 ? 5.469 10.923 4.789 1.00 88.56 230 ALA A O 1
ATOM 1899 N N . CYS A 1 231 ? 3.967 12.257 3.794 1.00 87.50 231 CYS A N 1
ATOM 1900 C CA . CYS A 1 231 ? 3.446 11.257 2.874 1.00 87.50 231 CYS A CA 1
ATOM 1901 C C . CYS A 1 231 ? 3.156 11.891 1.517 1.00 87.50 231 CYS A C 1
ATOM 1903 O O . CYS A 1 231 ? 2.993 13.101 1.420 1.00 87.50 231 CYS A O 1
ATOM 1905 N N . VAL A 1 232 ? 3.126 11.066 0.480 1.00 87.50 232 VAL A N 1
ATOM 1906 C CA . VAL A 1 232 ? 2.752 11.448 -0.876 1.00 87.50 232 VAL A CA 1
ATOM 1907 C C . VAL A 1 232 ? 1.401 10.821 -1.171 1.00 87.50 232 VAL A C 1
ATOM 1909 O O . VAL A 1 232 ? 1.288 9.593 -1.206 1.00 87.50 232 VAL A O 1
ATOM 1912 N N . LYS A 1 233 ? 0.379 11.642 -1.391 1.00 85.81 233 LYS A N 1
ATOM 1913 C CA . LYS A 1 233 ? -0.943 11.177 -1.811 1.00 85.81 233 LYS A CA 1
ATOM 1914 C C . LYS A 1 233 ? -1.013 11.230 -3.334 1.00 85.81 233 LYS A C 1
ATOM 1916 O O . LYS A 1 233 ? -0.790 12.283 -3.924 1.00 85.81 233 LYS A O 1
ATOM 1921 N N . ARG A 1 234 ? -1.273 10.103 -3.992 1.00 81.69 234 ARG A N 1
ATOM 1922 C CA . ARG A 1 234 ? -1.325 10.012 -5.460 1.00 81.69 234 ARG A CA 1
ATOM 1923 C C . ARG A 1 234 ? -2.713 9.611 -5.921 1.00 81.69 234 ARG A C 1
ATOM 1925 O O . ARG A 1 234 ? -3.264 8.685 -5.334 1.00 81.69 234 ARG A O 1
ATOM 1932 N N . PRO A 1 235 ? -3.269 10.268 -6.947 1.00 70.88 235 PRO A N 1
ATOM 1933 C CA . PRO A 1 235 ? -4.570 9.899 -7.476 1.00 70.88 235 PRO A CA 1
ATOM 1934 C C . PRO A 1 235 ? -4.511 8.559 -8.222 1.00 70.88 235 PRO A C 1
ATOM 1936 O O . PRO A 1 235 ? -3.432 8.049 -8.541 1.00 70.88 235 PRO A O 1
ATOM 1939 N N . ALA A 1 236 ? -5.688 8.018 -8.545 1.00 63.53 236 ALA A N 1
ATOM 1940 C CA . ALA A 1 236 ? -5.823 6.902 -9.477 1.00 63.53 236 ALA A CA 1
ATOM 1941 C C . ALA A 1 236 ? -5.160 7.196 -10.827 1.00 63.53 236 ALA A C 1
ATOM 1943 O O . ALA A 1 236 ? -5.042 8.353 -11.241 1.00 63.53 236 ALA A O 1
ATOM 1944 N N . SER A 1 237 ? -4.885 6.142 -11.602 1.00 62.16 237 SER A N 1
ATOM 1945 C CA . SER A 1 237 ? -4.653 6.314 -13.038 1.00 62.16 237 SER A CA 1
ATOM 1946 C C . SER A 1 237 ? -5.850 7.034 -13.672 1.00 62.16 237 SER A C 1
ATOM 1948 O O . SER A 1 237 ? -6.990 6.614 -13.487 1.00 62.16 237 SER A O 1
ATOM 1950 N N . GLN A 1 238 ? -5.573 8.111 -14.411 1.00 68.06 238 GLN A N 1
ATOM 1951 C CA . GLN A 1 238 ? -6.561 8.974 -15.076 1.00 68.06 238 GLN A CA 1
ATOM 1952 C C . GLN A 1 238 ? -7.495 9.782 -14.152 1.00 68.06 238 GLN A C 1
ATOM 1954 O O . GLN A 1 238 ? -8.354 10.500 -14.659 1.00 68.06 238 GLN A O 1
ATOM 1959 N N . ASP A 1 239 ? -7.301 9.759 -12.830 1.00 77.06 239 ASP A N 1
ATOM 1960 C CA . ASP A 1 239 ? -7.951 10.698 -11.902 1.00 77.06 239 ASP A CA 1
ATOM 1961 C C . ASP A 1 239 ? -6.933 11.761 -11.440 1.00 77.06 239 ASP A C 1
ATOM 1963 O O . ASP A 1 239 ? -5.746 11.726 -11.781 1.00 77.06 239 ASP A O 1
ATOM 1967 N N . PHE A 1 240 ? -7.408 12.749 -10.693 1.00 80.81 240 PHE A N 1
ATOM 1968 C CA . PHE A 1 240 ? -6.599 13.782 -10.052 1.00 80.81 240 PHE A CA 1
ATOM 1969 C C . PHE A 1 240 ? -6.899 13.944 -8.559 1.00 80.81 240 PHE A C 1
ATOM 1971 O O . PHE A 1 240 ? -6.145 14.604 -7.849 1.00 80.81 240 PHE A O 1
ATOM 1978 N N . ARG A 1 241 ? -7.982 13.339 -8.063 1.00 79.81 241 ARG A N 1
ATOM 1979 C CA . ARG A 1 241 ? -8.346 13.365 -6.645 1.00 79.81 241 ARG A CA 1
ATOM 1980 C C . ARG A 1 241 ? -7.508 12.352 -5.876 1.00 79.81 241 ARG A C 1
ATOM 1982 O O . ARG A 1 241 ? -7.445 11.178 -6.229 1.00 79.81 241 ARG A O 1
ATOM 1989 N N . VAL A 1 242 ? -6.863 12.823 -4.815 1.00 70.69 242 VAL A N 1
ATOM 1990 C CA . VAL A 1 242 ? -5.908 12.053 -4.000 1.00 70.69 242 VAL A CA 1
ATOM 1991 C C . VAL A 1 242 ? -6.554 11.350 -2.804 1.00 70.69 242 VAL A C 1
ATOM 1993 O O . VAL A 1 242 ? -5.857 10.726 -2.009 1.00 70.69 242 VAL A O 1
ATOM 1996 N N . GLN A 1 243 ? -7.872 11.468 -2.640 1.00 68.94 243 GLN A N 1
ATOM 1997 C CA . GLN A 1 243 ? -8.623 10.827 -1.565 1.00 68.94 243 GLN A CA 1
ATOM 1998 C C . GLN A 1 243 ? -8.846 9.345 -1.878 1.00 68.94 243 GLN A C 1
ATOM 2000 O O . GLN A 1 243 ? -9.183 8.981 -3.007 1.00 68.94 243 GLN A O 1
ATOM 2005 N N . GLU A 1 244 ? -8.725 8.500 -0.854 1.00 62.09 244 GLU A N 1
ATOM 2006 C CA . GLU A 1 244 ? -8.884 7.043 -0.959 1.00 62.09 244 GLU A CA 1
ATOM 2007 C C . GLU A 1 244 ? -10.243 6.650 -1.563 1.00 62.09 244 GLU A C 1
ATOM 2009 O O . GLU A 1 244 ? -10.324 5.680 -2.303 1.00 62.09 244 GLU A O 1
ATOM 2014 N N . ASN A 1 245 ? -11.302 7.446 -1.361 1.00 55.81 245 ASN A N 1
ATOM 2015 C CA . ASN A 1 245 ? -12.625 7.209 -1.959 1.00 55.81 245 ASN A CA 1
ATOM 2016 C C . ASN A 1 245 ? -12.640 7.253 -3.500 1.00 55.81 245 ASN A C 1
ATOM 2018 O O . ASN A 1 245 ? -13.559 6.710 -4.109 1.00 55.81 245 ASN A O 1
ATOM 2022 N N . PHE A 1 246 ? -11.647 7.888 -4.131 1.00 57.47 246 PHE A N 1
ATOM 2023 C CA . PHE A 1 246 ? -11.544 8.000 -5.591 1.00 57.47 246 PHE A CA 1
ATOM 2024 C C . PHE A 1 246 ? -10.451 7.127 -6.196 1.00 57.47 246 PHE A C 1
ATOM 2026 O O . PHE A 1 246 ? -10.412 6.971 -7.415 1.00 57.47 246 PHE A O 1
ATOM 2033 N N . GLY A 1 247 ? -9.549 6.563 -5.396 1.00 52.59 247 GLY A N 1
ATOM 2034 C CA . GLY A 1 247 ? -8.296 6.070 -5.962 1.00 52.59 247 GLY A CA 1
ATOM 2035 C C . GLY A 1 247 ? -7.015 6.500 -5.334 1.00 52.59 247 GLY A C 1
ATOM 2036 O O . GLY A 1 247 ? -5.967 5.931 -5.639 1.00 52.59 247 GLY A O 1
ATOM 2037 N N . GLY A 1 248 ? -7.109 7.504 -4.477 1.00 60.25 248 GLY A N 1
ATOM 2038 C CA . GLY A 1 248 ? -5.987 8.013 -3.732 1.00 60.25 248 GLY A CA 1
ATOM 2039 C C . GLY A 1 248 ? -5.209 6.903 -3.049 1.00 60.25 248 GLY A C 1
ATOM 2040 O O . GLY A 1 248 ? -5.762 6.184 -2.224 1.00 60.25 248 GLY A O 1
ATOM 2041 N N . VAL A 1 249 ? -3.916 6.800 -3.331 1.00 64.62 249 VAL A N 1
ATOM 2042 C CA . VAL A 1 249 ? -2.994 6.025 -2.504 1.00 64.62 249 VAL A CA 1
ATOM 2043 C C . VAL A 1 249 ? -2.156 6.979 -1.677 1.00 64.62 249 VAL A C 1
ATOM 2045 O O . VAL A 1 249 ? -1.615 7.955 -2.193 1.00 64.62 249 VAL A O 1
ATOM 2048 N N . ILE A 1 250 ? -2.021 6.684 -0.391 1.00 73.50 250 ILE A N 1
ATOM 2049 C CA . ILE A 1 250 ? -1.142 7.418 0.513 1.00 73.50 250 ILE A CA 1
ATOM 2050 C C . ILE A 1 250 ? 0.135 6.599 0.683 1.00 73.50 250 ILE A C 1
ATOM 2052 O O . ILE A 1 250 ? 0.121 5.500 1.237 1.00 73.50 250 ILE A O 1
ATOM 2056 N N . LEU A 1 251 ? 1.252 7.126 0.194 1.00 71.62 251 LEU A N 1
ATOM 2057 C CA . LEU A 1 251 ? 2.567 6.498 0.278 1.00 71.62 251 LEU A CA 1
ATOM 2058 C C . LEU A 1 251 ? 3.435 7.248 1.292 1.00 71.62 251 LEU A C 1
ATOM 2060 O O . LEU A 1 251 ? 3.364 8.471 1.362 1.00 71.62 251 LEU A O 1
ATOM 2064 N N . PRO A 1 252 ? 4.295 6.579 2.072 1.00 70.31 252 PRO A N 1
ATOM 2065 C CA . PRO A 1 252 ? 5.240 7.287 2.927 1.00 70.31 252 PRO A CA 1
ATOM 2066 C C . PRO A 1 252 ? 6.231 8.090 2.076 1.00 70.31 252 PRO A C 1
ATOM 2068 O O . PRO A 1 252 ? 6.856 7.546 1.165 1.00 70.31 252 PRO A O 1
ATOM 2071 N N . ASN A 1 253 ? 6.419 9.369 2.404 1.00 78.06 253 ASN A N 1
ATOM 2072 C CA . ASN A 1 253 ? 7.541 10.144 1.894 1.00 78.06 253 ASN A CA 1
ATOM 2073 C C . ASN A 1 253 ? 8.695 9.936 2.881 1.00 78.06 253 ASN A C 1
ATOM 2075 O O . ASN A 1 253 ? 8.756 10.568 3.934 1.00 78.06 253 ASN A O 1
ATOM 2079 N N . THR A 1 254 ? 9.567 8.967 2.592 1.00 64.44 254 THR A N 1
ATOM 2080 C CA . THR A 1 254 ? 10.621 8.540 3.529 1.00 64.44 254 THR A CA 1
ATOM 2081 C C . THR A 1 254 ? 11.854 9.440 3.519 1.00 64.44 254 THR A C 1
ATOM 2083 O O . THR A 1 254 ? 12.750 9.228 4.331 1.00 64.44 254 THR A O 1
ATOM 2086 N N . ASN A 1 255 ? 11.943 10.398 2.593 1.00 72.81 255 ASN A N 1
ATOM 2087 C CA . ASN A 1 255 ? 13.080 11.312 2.490 1.00 72.81 255 ASN A CA 1
ATOM 2088 C C . ASN A 1 255 ? 12.664 12.688 1.926 1.00 72.81 255 ASN A C 1
ATOM 2090 O O . ASN A 1 255 ? 13.170 13.076 0.869 1.00 72.81 255 ASN A O 1
ATOM 2094 N N . PRO A 1 256 ? 11.732 13.409 2.585 1.00 82.38 256 PRO A N 1
ATOM 2095 C CA . PRO A 1 256 ? 11.390 14.775 2.198 1.00 82.38 256 PRO A CA 1
ATOM 2096 C C . PRO A 1 256 ? 12.614 15.681 2.358 1.00 82.38 256 PRO A C 1
ATOM 2098 O O . PRO A 1 256 ? 13.408 15.492 3.283 1.00 82.38 256 PRO A O 1
ATOM 2101 N N . LEU A 1 257 ? 12.780 16.666 1.473 1.00 85.25 257 LEU A N 1
ATOM 2102 C CA . LEU A 1 257 ? 13.925 17.574 1.557 1.00 85.25 257 LEU A CA 1
ATOM 2103 C C . LEU A 1 257 ? 13.782 18.501 2.770 1.00 85.25 257 LEU A C 1
ATOM 2105 O O . LEU A 1 257 ? 12.702 19.031 3.030 1.00 85.25 257 LEU A O 1
ATOM 2109 N N . ASP A 1 258 ? 14.886 18.777 3.468 1.00 89.56 258 ASP A N 1
ATOM 2110 C CA . ASP A 1 258 ? 14.884 19.684 4.627 1.00 89.56 258 ASP A CA 1
ATOM 2111 C C . ASP A 1 258 ? 14.321 21.079 4.282 1.00 89.56 258 ASP A C 1
ATOM 2113 O O . ASP A 1 258 ? 13.622 21.689 5.091 1.00 89.56 258 ASP A O 1
ATOM 2117 N N . SER A 1 259 ? 14.561 21.571 3.061 1.00 91.19 259 SER A N 1
ATOM 2118 C CA . SER A 1 259 ? 13.998 22.835 2.566 1.00 91.19 259 SER A CA 1
ATOM 2119 C C . SER A 1 259 ? 12.471 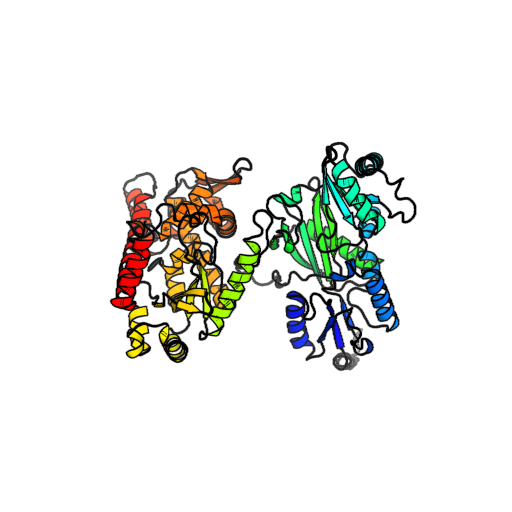22.806 2.442 1.00 91.19 259 SER A C 1
ATOM 2121 O O . SER A 1 259 ? 11.814 23.808 2.721 1.00 91.19 259 SER A O 1
ATOM 2123 N N . GLU A 1 260 ? 11.897 21.668 2.056 1.00 93.00 260 GLU A N 1
ATOM 2124 C CA . GLU A 1 260 ? 10.449 21.482 1.908 1.00 93.00 260 GLU A CA 1
ATOM 2125 C C . GLU A 1 260 ? 9.777 21.363 3.280 1.00 93.00 260 GLU A C 1
ATOM 2127 O O . GLU A 1 260 ? 8.763 22.014 3.539 1.00 93.00 260 GLU A O 1
ATOM 2132 N N . ILE A 1 261 ? 10.409 20.633 4.209 1.00 93.94 261 ILE A N 1
ATOM 2133 C CA . ILE A 1 261 ? 9.989 20.586 5.616 1.00 93.94 261 ILE A CA 1
ATOM 2134 C C . ILE A 1 261 ? 10.006 21.995 6.219 1.00 93.94 261 ILE A C 1
ATOM 2136 O O . ILE A 1 261 ? 9.068 22.373 6.926 1.00 93.94 261 ILE A O 1
ATOM 2140 N N . GLN A 1 262 ? 11.050 22.785 5.949 1.00 95.81 262 GLN A N 1
ATOM 2141 C CA . GLN A 1 262 ? 11.167 24.149 6.462 1.00 95.81 262 GLN A CA 1
ATOM 2142 C C . GLN A 1 262 ? 10.063 25.061 5.913 1.00 95.81 262 GLN A C 1
ATOM 2144 O O . GLN A 1 262 ? 9.492 25.843 6.675 1.00 95.81 262 GLN A O 1
ATOM 2149 N N . LEU A 1 263 ? 9.721 24.940 4.628 1.00 95.88 263 LEU A N 1
ATOM 2150 C CA . LEU A 1 263 ? 8.627 25.692 4.010 1.00 95.88 263 LEU A CA 1
ATOM 2151 C C . LEU A 1 263 ? 7.286 25.393 4.698 1.00 95.88 263 LEU A C 1
ATOM 2153 O O . LEU A 1 263 ? 6.616 26.316 5.168 1.00 95.88 263 LEU A O 1
ATOM 2157 N N . ALA A 1 264 ? 6.941 24.112 4.854 1.00 97.50 264 ALA A N 1
ATOM 2158 C CA . ALA A 1 264 ? 5.730 23.695 5.561 1.00 97.50 264 ALA A CA 1
ATOM 2159 C C . ALA A 1 264 ? 5.744 24.122 7.045 1.00 97.50 264 ALA A C 1
ATOM 2161 O O . ALA A 1 264 ? 4.734 24.585 7.579 1.00 97.50 264 ALA A O 1
ATOM 2162 N N . SER A 1 265 ? 6.905 24.053 7.706 1.00 97.50 265 SER A N 1
ATOM 2163 C CA . SER A 1 265 ? 7.083 24.504 9.095 1.00 97.50 265 SER A CA 1
ATOM 2164 C C . SER A 1 265 ? 6.827 26.004 9.252 1.00 97.50 265 SER A C 1
ATOM 2166 O O . SER A 1 265 ? 6.226 26.430 10.239 1.00 97.50 265 SER A O 1
ATOM 2168 N N . ASN A 1 266 ? 7.260 26.818 8.286 1.00 97.88 266 ASN A N 1
ATOM 2169 C CA . ASN A 1 266 ? 7.039 28.264 8.306 1.00 97.88 266 ASN A CA 1
ATOM 2170 C C . ASN A 1 266 ? 5.545 28.604 8.216 1.00 97.88 266 ASN A C 1
ATOM 2172 O O . ASN A 1 266 ? 5.087 29.475 8.957 1.00 97.88 266 ASN A O 1
ATOM 2176 N N . ILE A 1 267 ? 4.782 27.875 7.391 1.00 98.00 267 ILE A N 1
ATOM 2177 C CA . ILE A 1 267 ? 3.320 28.012 7.295 1.00 98.00 267 ILE A CA 1
ATOM 2178 C C . ILE A 1 267 ? 2.672 27.695 8.651 1.00 98.00 267 ILE A C 1
ATOM 2180 O O . ILE A 1 267 ? 1.921 28.510 9.186 1.00 98.00 267 ILE A O 1
ATOM 2184 N N . VAL A 1 268 ? 3.013 26.553 9.262 1.00 97.69 268 VAL A N 1
ATOM 2185 C CA . VAL A 1 268 ? 2.468 26.144 10.573 1.00 97.69 268 VAL A CA 1
ATOM 2186 C C . VAL A 1 268 ? 2.794 27.161 11.669 1.00 97.69 268 VAL A C 1
ATOM 2188 O O . VAL A 1 268 ? 1.926 27.514 12.469 1.00 97.69 268 VAL A O 1
ATOM 2191 N N . ASN A 1 269 ? 4.028 27.665 11.702 1.00 97.12 269 ASN A N 1
ATOM 2192 C CA . ASN A 1 269 ? 4.446 28.668 12.680 1.00 97.12 269 ASN A CA 1
ATOM 2193 C C . ASN A 1 269 ? 3.722 30.003 12.483 1.00 97.12 269 ASN A C 1
ATOM 2195 O O . ASN A 1 269 ? 3.333 30.627 13.472 1.00 97.12 269 ASN A O 1
ATOM 2199 N N . TYR A 1 270 ? 3.512 30.426 11.235 1.00 97.56 270 TYR A N 1
ATOM 2200 C CA . TYR A 1 270 ? 2.738 31.625 10.931 1.00 97.56 270 TYR A CA 1
ATOM 2201 C C . TYR A 1 270 ? 1.295 31.483 11.407 1.00 97.56 270 TYR A C 1
ATOM 2203 O O . TYR A 1 270 ? 0.851 32.311 12.200 1.00 97.56 270 TYR A O 1
ATOM 2211 N N . ILE A 1 271 ? 0.605 30.402 11.023 1.00 96.69 271 ILE A N 1
ATOM 2212 C CA . ILE A 1 271 ? -0.779 30.138 11.448 1.00 96.69 271 ILE A CA 1
ATOM 2213 C C . ILE A 1 271 ? -0.859 30.117 12.975 1.00 96.69 271 ILE A C 1
ATOM 2215 O O . ILE A 1 271 ? -1.726 30.765 13.561 1.00 96.69 271 ILE A O 1
ATOM 2219 N N . SER A 1 272 ? 0.085 29.436 13.637 1.00 95.25 272 SER A N 1
ATOM 2220 C CA . SER A 1 272 ? 0.090 29.376 15.097 1.00 95.25 272 SER A CA 1
ATOM 2221 C C . SER A 1 272 ? 0.282 30.745 15.753 1.00 95.25 272 SER A C 1
ATOM 2223 O O . SER A 1 272 ? -0.244 30.982 16.839 1.00 95.25 272 SER A O 1
ATOM 2225 N N . LYS A 1 273 ? 1.072 31.626 15.132 1.00 96.19 273 LYS A N 1
ATOM 2226 C CA . LYS A 1 273 ? 1.368 32.966 15.644 1.00 96.19 273 LYS A CA 1
ATOM 2227 C C . LYS A 1 273 ? 0.207 33.935 15.418 1.00 96.19 273 LYS A C 1
ATOM 2229 O O . LYS A 1 273 ? 0.005 34.816 16.248 1.00 96.19 273 LYS A O 1
ATOM 2234 N N . THR A 1 274 ? -0.514 33.810 14.305 1.00 96.06 274 THR A N 1
ATOM 2235 C CA . THR A 1 274 ? -1.514 34.802 13.881 1.00 96.06 274 THR A CA 1
ATOM 2236 C C . THR A 1 274 ? -2.956 34.392 14.160 1.00 96.06 274 THR A C 1
ATOM 2238 O O . THR A 1 274 ? -3.801 35.276 14.291 1.00 96.06 274 THR A O 1
ATOM 2241 N N . LYS A 1 275 ? -3.263 33.090 14.261 1.00 95.06 275 LYS A N 1
ATOM 2242 C CA . LYS A 1 275 ? -4.648 32.587 14.362 1.00 95.06 275 LYS A CA 1
ATOM 2243 C C . LYS A 1 275 ? -4.976 31.875 15.671 1.00 95.06 275 LYS A C 1
ATOM 2245 O O . LYS A 1 275 ? -6.133 31.908 16.086 1.00 95.06 275 LYS A O 1
ATOM 2250 N N . GLY A 1 276 ? -3.997 31.253 16.323 1.00 92.56 276 GLY A N 1
ATOM 2251 C CA . GLY A 1 276 ? -4.188 30.534 17.588 1.00 92.56 276 GLY A CA 1
ATOM 2252 C C . GLY A 1 276 ? -3.329 29.277 17.687 1.00 92.56 276 GLY A C 1
ATOM 2253 O O . GLY A 1 276 ? -2.585 28.941 16.772 1.00 92.56 276 GLY A O 1
ATOM 2254 N N . ASN A 1 277 ? -3.401 28.564 18.804 1.00 90.81 277 ASN A N 1
ATOM 2255 C CA . ASN A 1 277 ? -2.562 27.394 19.047 1.00 90.81 277 ASN A CA 1
ATOM 2256 C C . ASN A 1 277 ? -2.923 26.209 18.143 1.00 90.81 277 ASN A C 1
ATOM 2258 O O . ASN A 1 277 ? -4.092 25.900 17.918 1.00 90.81 277 ASN A O 1
ATOM 2262 N N . LEU A 1 278 ? -1.883 25.493 17.705 1.00 90.56 278 LEU A N 1
ATOM 2263 C CA . LEU A 1 278 ? -1.978 24.273 16.907 1.00 90.56 278 LEU A CA 1
ATOM 2264 C C . LEU A 1 278 ? -1.386 23.084 17.672 1.00 90.56 278 LEU A C 1
ATOM 2266 O O . LEU A 1 278 ? -0.167 22.986 17.846 1.00 90.56 278 LEU A O 1
ATOM 2270 N N . LEU A 1 279 ? -2.243 22.154 18.096 1.00 91.12 279 LEU A N 1
ATOM 2271 C CA . LEU A 1 279 ? -1.815 20.825 18.525 1.00 91.12 279 LEU A CA 1
ATOM 2272 C C . LEU A 1 279 ? -1.325 20.015 17.327 1.00 91.12 279 LEU A C 1
ATOM 2274 O O . LEU A 1 279 ? -0.345 19.285 17.450 1.00 91.12 279 LEU A O 1
ATOM 2278 N N . PHE A 1 280 ? -1.993 20.122 16.185 1.00 91.38 280 PHE A N 1
ATOM 2279 C CA . PHE A 1 280 ? -1.594 19.414 14.980 1.00 91.38 280 PHE A CA 1
ATOM 2280 C C . PHE A 1 280 ? -1.917 20.209 13.719 1.00 91.38 280 PHE A C 1
ATOM 2282 O O . PHE A 1 280 ? -2.807 21.058 13.716 1.00 91.38 280 PHE A O 1
ATOM 2289 N N . ALA A 1 281 ? -1.212 19.905 12.636 1.00 93.81 281 ALA A N 1
ATOM 2290 C CA . ALA A 1 281 ? -1.501 20.442 11.313 1.00 93.81 281 ALA A CA 1
ATOM 2291 C C . ALA A 1 281 ? -1.047 19.454 10.239 1.00 93.81 281 ALA A C 1
ATOM 2293 O O . ALA A 1 281 ? -0.031 18.775 10.416 1.00 93.81 281 ALA A O 1
ATOM 2294 N N . ARG A 1 282 ? -1.771 19.408 9.122 1.00 94.44 282 ARG A N 1
ATOM 2295 C CA . ARG A 1 282 ? -1.290 18.806 7.879 1.00 94.44 282 ARG A CA 1
ATOM 2296 C C . ARG A 1 282 ? -1.211 19.884 6.807 1.00 94.44 282 ARG A C 1
ATOM 2298 O O . ARG A 1 282 ? -2.178 20.615 6.607 1.00 94.44 282 ARG A O 1
ATOM 2305 N N . VAL A 1 283 ? -0.053 19.994 6.170 1.00 96.88 283 VAL A N 1
ATOM 2306 C CA . VAL A 1 283 ? 0.218 20.951 5.095 1.00 96.88 283 VAL A CA 1
ATOM 2307 C C . VAL A 1 283 ? 0.346 20.160 3.801 1.00 96.88 283 VAL A C 1
ATOM 2309 O O . VAL A 1 283 ? 1.289 19.385 3.662 1.00 96.88 283 VAL A O 1
ATOM 2312 N N . ASP A 1 284 ? -0.611 20.332 2.896 1.00 95.62 284 ASP A N 1
ATOM 2313 C CA . ASP A 1 284 ? -0.707 19.613 1.628 1.00 95.62 284 ASP A CA 1
ATOM 2314 C C . ASP A 1 284 ? -0.203 20.509 0.495 1.00 95.62 284 ASP A C 1
ATOM 2316 O O . ASP A 1 284 ? -0.695 21.624 0.297 1.00 95.62 284 ASP A O 1
ATOM 2320 N N . MET A 1 285 ? 0.805 20.046 -0.240 1.00 97.25 285 MET A N 1
ATOM 2321 C CA . MET A 1 285 ? 1.524 20.842 -1.229 1.00 97.25 285 MET A CA 1
ATOM 2322 C C . MET A 1 285 ? 1.660 20.104 -2.563 1.00 97.25 285 MET A C 1
ATOM 2324 O O . MET A 1 285 ? 1.825 18.887 -2.609 1.00 97.25 285 MET A O 1
ATOM 2328 N N . LEU A 1 286 ? 1.627 20.858 -3.660 1.00 96.81 286 LEU A N 1
ATOM 2329 C CA . LEU A 1 286 ? 1.752 20.352 -5.026 1.00 96.81 286 LEU A CA 1
ATOM 2330 C C . LEU A 1 286 ? 2.951 20.994 -5.723 1.00 96.81 286 LEU A C 1
ATOM 2332 O O . LEU A 1 286 ? 3.268 22.161 -5.485 1.00 96.81 286 LEU A O 1
ATOM 2336 N N . ARG A 1 287 ? 3.610 20.250 -6.618 1.00 94.50 287 ARG A N 1
ATOM 2337 C CA . ARG A 1 287 ? 4.715 20.784 -7.428 1.00 94.50 287 ARG A CA 1
ATOM 2338 C C . ARG A 1 287 ? 4.188 21.546 -8.637 1.00 94.50 287 ARG A C 1
ATOM 2340 O O . ARG A 1 287 ? 4.042 20.983 -9.719 1.00 94.50 287 ARG A O 1
ATOM 2347 N N . TYR A 1 288 ? 3.925 22.836 -8.478 1.00 94.31 288 TYR A N 1
ATOM 2348 C CA . TYR A 1 288 ? 3.496 23.708 -9.567 1.00 94.31 288 TYR A CA 1
ATOM 2349 C C . TYR A 1 288 ? 4.699 24.433 -10.182 1.00 94.31 288 TYR A C 1
ATOM 2351 O O . TYR A 1 288 ? 5.434 25.146 -9.500 1.00 94.31 288 TYR A O 1
ATOM 2359 N N . LYS A 1 289 ? 4.935 24.229 -11.486 1.00 89.62 289 LYS A N 1
ATOM 2360 C CA . LYS A 1 289 ? 6.067 24.824 -12.229 1.00 89.62 289 LYS A CA 1
ATOM 2361 C C . LYS A 1 289 ? 7.430 24.612 -11.547 1.00 89.62 289 LYS A C 1
ATOM 2363 O O . LYS A 1 289 ? 8.243 25.528 -11.444 1.00 89.62 289 LYS A O 1
ATOM 2368 N N . GLY A 1 290 ? 7.661 23.398 -11.046 1.00 87.38 290 GLY A N 1
ATOM 2369 C CA . GLY A 1 290 ? 8.907 23.010 -10.375 1.00 87.38 290 GLY A CA 1
ATOM 2370 C C . GLY A 1 290 ? 9.078 23.549 -8.950 1.00 87.38 290 GLY A C 1
ATOM 2371 O O . GLY A 1 290 ? 10.093 23.257 -8.322 1.00 87.38 290 GLY A O 1
ATOM 2372 N N . ARG A 1 291 ? 8.104 24.298 -8.419 1.00 92.06 291 ARG A N 1
ATOM 2373 C CA . ARG A 1 291 ? 8.101 24.810 -7.043 1.00 92.06 291 ARG A CA 1
ATOM 2374 C C . ARG A 1 291 ? 7.037 24.114 -6.212 1.00 92.06 291 ARG A C 1
ATOM 2376 O O . ARG A 1 291 ? 6.004 23.706 -6.733 1.00 92.06 291 ARG A O 1
ATOM 2383 N N . LEU A 1 292 ? 7.310 23.955 -4.921 1.00 94.81 292 LEU A N 1
ATOM 2384 C CA . LEU A 1 292 ? 6.368 23.358 -3.986 1.00 94.81 292 LEU A CA 1
ATOM 2385 C C . LEU A 1 292 ? 5.417 24.447 -3.480 1.00 94.81 292 LEU A C 1
ATOM 2387 O O . LEU A 1 292 ? 5.834 25.358 -2.770 1.00 94.81 292 LEU A O 1
ATOM 2391 N N . CYS A 1 293 ? 4.148 24.347 -3.858 1.00 97.38 293 CYS A N 1
ATOM 2392 C CA . CYS A 1 293 ? 3.131 25.350 -3.579 1.00 97.38 293 CYS A CA 1
ATOM 2393 C C . CYS A 1 293 ? 2.035 24.755 -2.691 1.00 97.38 293 CYS A C 1
ATOM 2395 O O . CYS A 1 293 ? 1.605 23.619 -2.896 1.00 97.38 293 CYS A O 1
ATOM 2397 N N . LEU A 1 294 ? 1.561 25.521 -1.710 1.00 97.88 294 LEU A N 1
ATOM 2398 C CA . LEU A 1 294 ? 0.486 25.110 -0.815 1.00 97.88 294 LEU A CA 1
ATOM 2399 C C . LEU A 1 294 ? -0.822 24.902 -1.592 1.00 97.88 294 LEU A C 1
ATOM 2401 O O . LEU A 1 294 ? -1.323 25.819 -2.244 1.00 97.88 294 LEU A O 1
ATOM 2405 N N . SER A 1 295 ? -1.380 23.701 -1.485 1.00 95.38 295 SER A N 1
ATOM 2406 C CA . SER A 1 295 ? -2.688 23.323 -2.027 1.00 95.38 295 SER A CA 1
ATOM 2407 C C . SER A 1 295 ? -3.772 23.481 -0.959 1.00 95.38 295 SER A C 1
ATOM 2409 O O . SER A 1 295 ? -4.811 24.102 -1.198 1.00 95.38 295 SER A O 1
ATOM 2411 N N . GLU A 1 296 ? -3.512 22.962 0.246 1.00 93.25 296 GLU A N 1
ATOM 2412 C CA . GLU A 1 296 ? -4.465 22.940 1.355 1.00 93.25 296 GLU A CA 1
ATOM 2413 C C . GLU A 1 296 ? -3.761 22.813 2.720 1.00 93.25 296 GLU A C 1
ATOM 2415 O O . GLU A 1 296 ? -2.664 22.273 2.830 1.00 93.25 296 GLU A O 1
ATOM 2420 N N . CYS A 1 297 ? -4.405 23.303 3.784 1.00 92.31 297 CYS A N 1
ATOM 2421 C CA . CYS A 1 297 ? -4.032 23.010 5.165 1.00 92.31 297 CYS A CA 1
ATOM 2422 C C . CYS A 1 297 ? -5.216 22.324 5.847 1.00 92.31 297 CYS A C 1
ATOM 2424 O O . CYS A 1 297 ? -6.288 22.923 5.935 1.00 92.31 297 CYS A O 1
ATOM 2426 N N . GLU A 1 298 ? -5.016 21.135 6.410 1.00 85.69 298 GLU A N 1
ATOM 2427 C CA . GLU A 1 298 ? -6.021 20.481 7.249 1.00 85.69 298 GLU A CA 1
ATOM 2428 C C . GLU A 1 298 ? -5.687 20.660 8.732 1.00 85.69 298 GLU A C 1
ATOM 2430 O O . GLU A 1 298 ? -4.717 20.103 9.258 1.00 85.69 298 GLU A O 1
ATOM 2435 N N . LEU A 1 299 ? -6.524 21.440 9.423 1.00 85.38 299 LEU A N 1
ATOM 2436 C CA . LEU A 1 299 ? -6.380 21.756 10.851 1.00 85.38 299 LEU A CA 1
ATOM 2437 C C . LEU A 1 299 ? -7.456 21.078 11.720 1.00 85.38 299 LEU A C 1
ATOM 2439 O O . LEU A 1 299 ? -7.596 21.389 12.900 1.00 85.38 299 LEU A O 1
ATOM 2443 N N . ARG A 1 300 ? -8.201 20.130 11.145 1.00 70.06 300 ARG A N 1
ATOM 2444 C CA . ARG A 1 300 ? -9.168 19.228 11.795 1.00 70.06 300 ARG A CA 1
ATOM 2445 C C . ARG A 1 300 ? -8.812 17.817 11.322 1.00 70.06 300 ARG A C 1
ATOM 2447 O O . ARG A 1 300 ? -9.287 17.355 10.296 1.00 70.06 300 ARG A O 1
ATOM 2454 N N . LEU A 1 301 ? -7.782 17.247 11.939 1.00 57.22 301 LEU A N 1
ATOM 2455 C CA . LEU A 1 301 ? -6.872 16.311 11.274 1.00 57.22 301 LEU A CA 1
ATOM 2456 C C . LEU A 1 301 ? -7.488 14.923 11.040 1.00 57.22 301 LEU A C 1
ATOM 2458 O O . LEU A 1 301 ? -8.012 14.312 11.966 1.00 57.22 301 LEU A O 1
ATOM 2462 N N . PHE A 1 302 ? -7.269 14.378 9.841 1.00 47.59 302 PHE A N 1
ATOM 2463 C CA . PHE A 1 302 ? -7.139 12.940 9.588 1.00 47.59 302 PHE A CA 1
ATOM 2464 C C . PHE A 1 302 ? -5.689 12.533 9.885 1.00 47.59 302 PHE A C 1
ATOM 2466 O O . PHE A 1 302 ? -4.748 13.072 9.300 1.00 47.59 302 PHE A O 1
ATOM 2473 N N . LEU A 1 303 ? -5.479 11.668 10.881 1.00 43.00 303 LEU A N 1
ATOM 2474 C CA . LEU A 1 303 ? -4.125 11.243 11.255 1.00 43.00 303 LEU A CA 1
ATOM 2475 C C . LEU A 1 303 ? -3.705 10.188 10.242 1.00 43.00 303 LEU A C 1
ATOM 2477 O O . LEU A 1 303 ? -4.377 9.186 10.139 1.00 43.00 303 LEU A O 1
ATOM 2481 N N . ILE A 1 304 ? -2.572 10.316 9.566 1.00 48.06 304 ILE A N 1
ATOM 2482 C CA . ILE A 1 304 ? -2.044 9.182 8.795 1.00 48.06 304 ILE A CA 1
ATOM 2483 C C . ILE A 1 304 ? -1.204 8.339 9.767 1.00 48.06 304 ILE A C 1
ATOM 2485 O O . ILE A 1 304 ? 0.022 8.292 9.708 1.00 48.06 304 ILE A O 1
ATOM 2489 N N . ALA A 1 305 ? -1.863 7.723 10.758 1.00 35.12 305 ALA A N 1
ATOM 2490 C CA . ALA A 1 305 ? -1.189 7.130 11.923 1.00 35.12 305 ALA A CA 1
ATOM 2491 C C . ALA A 1 305 ? -0.293 5.924 11.570 1.00 35.12 305 ALA A C 1
ATOM 2493 O O . ALA A 1 305 ? 0.606 5.562 12.333 1.00 35.12 305 ALA A O 1
ATOM 2494 N N . ASN A 1 306 ? -0.486 5.323 10.392 1.00 34.75 306 ASN A N 1
ATOM 2495 C CA . ASN A 1 306 ? 0.291 4.167 9.934 1.00 34.75 306 ASN A CA 1
ATOM 2496 C C . ASN A 1 306 ? 1.677 4.530 9.349 1.00 34.75 306 ASN A C 1
ATOM 2498 O O . ASN A 1 306 ? 2.372 3.631 8.885 1.00 34.75 306 ASN A O 1
ATOM 2502 N N . ILE A 1 307 ? 2.102 5.805 9.382 1.00 39.56 307 ILE A N 1
ATOM 2503 C CA . ILE A 1 307 ? 3.421 6.267 8.880 1.00 39.56 307 ILE A CA 1
ATOM 2504 C C . ILE A 1 307 ? 4.304 6.834 10.020 1.00 39.56 307 ILE A C 1
ATOM 2506 O O . ILE A 1 307 ? 5.254 7.578 9.796 1.00 39.56 307 ILE A O 1
ATOM 2510 N N . THR A 1 308 ? 4.034 6.470 11.279 1.00 29.14 308 THR A N 1
ATOM 2511 C CA . THR A 1 308 ? 4.751 7.044 12.433 1.00 29.14 308 THR A CA 1
ATOM 2512 C C . THR A 1 308 ? 6.273 6.828 12.348 1.00 29.14 308 THR A C 1
ATOM 2514 O O . THR A 1 308 ? 6.764 5.701 12.396 1.00 29.14 308 THR A O 1
ATOM 2517 N N . TYR A 1 309 ? 7.021 7.933 12.278 1.00 28.91 309 TYR A N 1
ATOM 2518 C CA . TYR A 1 309 ? 8.475 7.977 12.425 1.00 28.91 309 TYR A CA 1
ATOM 2519 C C . TYR A 1 309 ? 8.820 7.987 13.920 1.00 28.91 309 TYR A C 1
ATOM 2521 O O . TYR A 1 309 ? 8.430 8.904 14.647 1.00 28.91 309 TYR A O 1
ATOM 2529 N N . ASN A 1 310 ? 9.561 6.987 14.403 1.00 25.59 310 ASN A N 1
ATOM 2530 C CA . ASN A 1 310 ? 10.165 7.057 15.732 1.00 25.59 310 ASN A CA 1
ATOM 2531 C C . ASN A 1 310 ? 11.281 8.111 15.695 1.00 25.59 310 ASN A C 1
ATOM 2533 O O . ASN A 1 310 ? 12.344 7.888 15.113 1.00 25.59 310 ASN A O 1
ATOM 2537 N N . ILE A 1 311 ? 11.057 9.270 16.320 1.00 28.36 311 ILE A N 1
ATOM 2538 C CA . ILE A 1 311 ? 12.116 10.252 16.569 1.00 28.36 311 ILE A CA 1
ATOM 2539 C C . ILE A 1 311 ? 13.020 9.682 17.665 1.00 28.36 311 ILE A C 1
ATOM 2541 O O . ILE A 1 311 ? 12.846 9.952 18.845 1.00 28.36 311 ILE A O 1
ATOM 2545 N N . ASN A 1 312 ? 13.997 8.881 17.251 1.00 23.86 312 ASN A N 1
ATOM 2546 C CA . ASN A 1 312 ? 15.234 8.658 17.985 1.00 23.86 312 ASN A CA 1
ATOM 2547 C C . ASN A 1 312 ? 16.385 8.693 16.976 1.00 23.86 312 ASN A C 1
ATOM 2549 O O . ASN A 1 312 ? 16.872 7.667 16.504 1.00 23.86 312 ASN A O 1
ATOM 2553 N N . ARG A 1 313 ? 16.844 9.908 16.643 1.00 29.64 313 ARG A N 1
ATOM 2554 C CA . ARG A 1 313 ? 18.183 10.114 16.072 1.00 29.64 313 ARG A CA 1
ATOM 2555 C C . ARG A 1 313 ? 19.201 9.839 17.179 1.00 29.64 313 ARG A C 1
ATOM 2557 O O . ARG A 1 313 ? 19.656 10.770 17.824 1.00 29.64 313 ARG A O 1
ATOM 2564 N N . ASN A 1 314 ? 19.435 8.558 17.454 1.00 26.38 314 ASN A N 1
ATOM 2565 C CA . ASN A 1 314 ? 20.638 7.986 18.067 1.00 26.38 314 ASN A CA 1
ATOM 2566 C C . ASN A 1 314 ? 20.451 6.469 18.198 1.00 26.38 314 ASN A C 1
ATOM 2568 O O . ASN A 1 314 ? 20.281 5.919 19.279 1.00 26.38 314 ASN A O 1
ATOM 2572 N N . SER A 1 315 ? 20.444 5.777 17.067 1.00 24.53 315 SER A N 1
ATOM 2573 C CA . SER A 1 315 ? 20.943 4.405 16.985 1.00 24.53 315 SER A CA 1
ATOM 2574 C C . SER A 1 315 ? 21.201 4.088 15.522 1.00 24.53 315 SER A C 1
ATOM 2576 O O . SER A 1 315 ? 20.320 4.101 14.667 1.00 24.53 315 SER A O 1
ATOM 2578 N N . SER A 1 316 ? 22.474 3.875 15.221 1.00 29.02 316 SER A N 1
ATOM 2579 C CA . SER A 1 316 ? 22.913 3.202 14.013 1.00 29.02 316 SER A CA 1
ATOM 2580 C C . SER A 1 316 ? 22.230 1.833 13.966 1.00 29.02 316 SER A C 1
ATOM 2582 O O . SER A 1 316 ? 22.224 1.137 14.977 1.00 29.02 316 SER A O 1
ATOM 2584 N N . SER A 1 317 ? 21.716 1.451 12.794 1.00 31.56 317 SER A N 1
ATOM 2585 C CA . SER A 1 317 ? 20.993 0.207 12.459 1.00 31.56 317 SER A CA 1
ATOM 2586 C C . SER A 1 317 ? 19.474 0.198 12.723 1.00 31.56 317 SER A C 1
ATOM 2588 O O . SER A 1 317 ? 19.006 0.221 13.851 1.00 31.56 317 SER A O 1
ATOM 2590 N N . GLY A 1 318 ? 18.691 0.117 11.640 1.00 23.62 318 GLY A N 1
ATOM 2591 C CA . GLY A 1 318 ? 17.234 -0.030 11.702 1.00 23.62 318 GLY A CA 1
ATOM 2592 C C . GLY A 1 318 ? 16.604 -0.136 10.313 1.00 23.62 318 GLY A C 1
ATOM 2593 O O . GLY A 1 318 ? 16.289 0.865 9.685 1.00 23.62 318 GLY A O 1
ATOM 2594 N N . TYR A 1 319 ? 16.476 -1.362 9.808 1.00 26.23 319 TYR A N 1
ATOM 2595 C CA . TYR A 1 319 ? 15.815 -1.713 8.546 1.00 26.23 319 TYR A CA 1
ATOM 2596 C C . TYR A 1 319 ? 14.296 -1.655 8.703 1.00 26.23 319 TYR A C 1
ATOM 2598 O O . TYR A 1 319 ? 13.804 -2.418 9.529 1.00 26.23 319 TYR A O 1
ATOM 2606 N N . HIS A 1 320 ? 13.542 -0.892 7.899 1.00 25.59 320 HIS A N 1
ATOM 2607 C CA . HIS A 1 320 ? 12.071 -0.998 7.872 1.00 25.59 320 HIS A CA 1
ATOM 2608 C C . HIS A 1 320 ? 11.526 -1.268 6.464 1.00 25.59 320 HIS A C 1
ATOM 2610 O O . HIS A 1 320 ? 11.928 -0.657 5.475 1.00 25.59 320 HIS A O 1
ATOM 2616 N N . TYR A 1 321 ? 10.665 -2.284 6.421 1.00 27.86 321 TYR A N 1
ATOM 2617 C CA . TYR A 1 321 ? 10.197 -3.017 5.254 1.00 27.86 321 TYR A CA 1
ATOM 2618 C C . TYR A 1 321 ? 8.872 -2.459 4.746 1.00 27.86 321 TYR A C 1
ATOM 2620 O O . TYR A 1 321 ? 8.027 -2.025 5.523 1.00 27.86 321 TYR A O 1
ATOM 2628 N N . CYS A 1 322 ? 8.705 -2.495 3.426 1.00 24.73 322 CYS A N 1
ATOM 2629 C CA . CYS A 1 322 ? 7.468 -2.146 2.754 1.00 24.73 322 CYS A CA 1
ATOM 2630 C C . CYS A 1 322 ? 6.569 -3.385 2.719 1.00 24.73 322 CYS A C 1
ATOM 2632 O O . CYS A 1 322 ? 6.883 -4.358 2.030 1.00 24.73 322 CYS A O 1
ATOM 2634 N N . THR A 1 323 ? 5.452 -3.338 3.439 1.00 26.20 323 THR A N 1
ATOM 2635 C CA . THR A 1 323 ? 4.293 -4.159 3.110 1.00 26.20 323 THR A CA 1
ATOM 2636 C C . THR A 1 323 ? 3.172 -3.285 2.605 1.00 26.20 323 THR A C 1
ATOM 2638 O O . THR A 1 323 ? 2.779 -2.312 3.244 1.00 26.20 323 THR A O 1
ATOM 2641 N N . ILE A 1 324 ? 2.644 -3.663 1.445 1.00 27.47 324 ILE A N 1
ATOM 2642 C CA . ILE A 1 324 ? 1.395 -3.132 0.925 1.00 27.47 324 ILE A CA 1
ATOM 2643 C C . ILE A 1 324 ? 0.294 -3.659 1.847 1.00 27.47 324 ILE A C 1
ATOM 2645 O O . ILE A 1 324 ? -0.141 -4.802 1.713 1.00 27.47 324 ILE A O 1
ATOM 2649 N N . ASN A 1 325 ? -0.161 -2.832 2.783 1.00 24.39 325 ASN A N 1
ATOM 2650 C CA . ASN A 1 325 ? -1.462 -3.038 3.398 1.00 24.39 325 ASN A CA 1
ATOM 2651 C C . ASN A 1 325 ? -2.491 -2.671 2.317 1.00 24.39 325 ASN A C 1
ATOM 2653 O O . ASN A 1 325 ? -2.789 -1.497 2.116 1.00 24.39 325 ASN A O 1
ATOM 2657 N N . ARG A 1 326 ? -2.938 -3.662 1.530 1.00 29.08 326 ARG A N 1
ATOM 2658 C CA . ARG A 1 326 ? -4.015 -3.482 0.547 1.00 29.08 326 ARG A CA 1
ATOM 2659 C C . ARG A 1 326 ? -5.326 -3.312 1.308 1.00 29.08 326 ARG A C 1
ATOM 2661 O O . ARG A 1 326 ? -6.012 -4.292 1.579 1.00 29.08 326 ARG A O 1
ATOM 2668 N N . ASN A 1 327 ? -5.639 -2.071 1.650 1.00 23.52 327 ASN A N 1
ATOM 2669 C CA . ASN A 1 327 ? -7.017 -1.623 1.766 1.00 23.52 327 ASN A CA 1
ATOM 2670 C C . ASN A 1 327 ? -7.231 -0.560 0.683 1.00 23.52 327 ASN A C 1
ATOM 2672 O O . ASN A 1 327 ? -6.426 0.355 0.535 1.00 23.52 327 ASN A O 1
ATOM 2676 N N . ASN A 1 328 ? -8.265 -0.801 -0.115 1.00 27.64 328 ASN A N 1
ATOM 2677 C CA . ASN A 1 328 ? -8.659 -0.112 -1.341 1.00 27.64 328 ASN A CA 1
ATOM 2678 C C . ASN A 1 328 ? -9.134 1.334 -1.073 1.00 27.64 328 ASN A C 1
ATOM 2680 O O . ASN A 1 328 ? -9.457 1.662 0.062 1.00 27.64 328 ASN A O 1
ATOM 2684 N N . ASN A 1 329 ? -9.199 2.257 -2.039 1.00 27.47 329 ASN A N 1
ATOM 2685 C CA . ASN A 1 329 ? -9.754 2.155 -3.399 1.00 27.47 329 ASN A CA 1
ATOM 2686 C C . ASN A 1 329 ? -8.947 3.047 -4.351 1.00 27.47 329 ASN A C 1
ATOM 2688 O O . ASN A 1 329 ? -8.466 4.079 -3.911 1.00 27.47 329 ASN A O 1
ATOM 2692 N N . ASN A 1 330 ? -8.595 2.603 -5.569 1.00 25.42 330 ASN A N 1
ATOM 2693 C CA . ASN A 1 330 ? -9.239 2.930 -6.865 1.00 25.42 330 ASN A CA 1
ATOM 2694 C C . ASN A 1 330 ? -10.652 2.403 -7.083 1.00 25.42 330 ASN A C 1
ATOM 2696 O O . ASN A 1 330 ? -10.910 1.212 -6.934 1.00 25.42 330 ASN A O 1
ATOM 2700 N N . SER A 1 331 ? -11.518 3.263 -7.627 1.00 32.41 331 SER A N 1
ATOM 2701 C CA . SER A 1 331 ? -12.052 3.039 -8.982 1.00 32.41 331 SER A CA 1
ATOM 2702 C C . SER A 1 331 ? -12.882 4.230 -9.478 1.00 32.41 331 SER A C 1
ATOM 2704 O O . SER A 1 331 ? -13.740 4.751 -8.775 1.00 32.41 331 SER A O 1
ATOM 2706 N N . ASN A 1 332 ? -12.693 4.593 -10.749 1.00 27.75 332 ASN A N 1
ATOM 2707 C CA . ASN A 1 332 ? -13.641 4.123 -11.760 1.00 27.75 332 ASN A CA 1
ATOM 2708 C C . ASN A 1 332 ? -13.035 4.075 -13.169 1.00 27.75 332 ASN A C 1
ATOM 2710 O O . ASN A 1 332 ? -13.244 4.945 -14.002 1.00 27.75 332 ASN A O 1
ATOM 2714 N N . GLY A 1 333 ? -12.385 2.952 -13.456 1.00 23.16 333 GLY A N 1
ATOM 2715 C CA . GLY A 1 333 ? -12.910 2.031 -14.459 1.00 23.16 333 GLY A CA 1
ATOM 2716 C C . GLY A 1 333 ? -13.158 0.701 -13.744 1.00 23.16 333 GLY A C 1
ATOM 2717 O O . GLY A 1 333 ? -12.266 0.234 -13.050 1.00 23.16 333 GLY A O 1
ATOM 2718 N N . ASP A 1 334 ? -14.359 0.140 -13.866 1.00 25.94 334 ASP A N 1
ATOM 2719 C CA . ASP A 1 334 ? -14.877 -1.057 -13.178 1.00 25.94 334 ASP A CA 1
ATOM 2720 C C . ASP A 1 334 ? -15.302 -0.8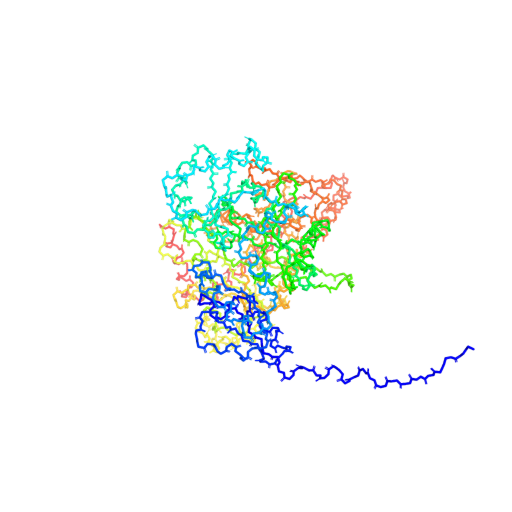75 -11.698 1.00 25.94 334 ASP A C 1
ATOM 2722 O O . ASP A 1 334 ? -14.669 -1.377 -10.774 1.00 25.94 334 ASP A O 1
ATOM 2726 N N . ILE A 1 335 ? -16.503 -0.307 -11.491 1.00 30.61 335 ILE A N 1
ATOM 2727 C CA . ILE A 1 335 ? -17.315 -0.257 -10.239 1.00 30.61 335 ILE A CA 1
ATOM 2728 C C . ILE A 1 335 ? -17.453 -1.630 -9.510 1.00 30.61 335 ILE A C 1
ATOM 2730 O O . ILE A 1 335 ? -18.007 -1.728 -8.417 1.00 30.61 335 ILE A O 1
ATOM 2734 N N . LYS A 1 336 ? -16.940 -2.728 -10.078 1.00 26.25 336 LYS A N 1
ATOM 2735 C CA . LYS A 1 336 ? -17.018 -4.087 -9.524 1.00 26.25 336 LYS A CA 1
ATOM 2736 C C . LYS A 1 336 ? -15.819 -4.511 -8.659 1.00 26.25 336 LYS A C 1
ATOM 2738 O O . LYS A 1 336 ? -15.999 -5.440 -7.877 1.00 26.25 336 LYS A O 1
ATOM 2743 N N . SER A 1 337 ? -14.634 -3.892 -8.754 1.00 31.81 337 SER A N 1
ATOM 2744 C CA . SER A 1 337 ? -13.426 -4.392 -8.056 1.00 31.81 337 SER A CA 1
ATOM 2745 C C . SER A 1 337 ? -13.241 -3.858 -6.628 1.00 31.81 337 SER A C 1
ATOM 2747 O O . SER A 1 337 ? -12.850 -4.617 -5.748 1.00 31.81 337 SER A O 1
ATOM 2749 N N . ALA A 1 338 ? -13.578 -2.594 -6.356 1.00 31.39 338 ALA A N 1
ATOM 2750 C CA . ALA A 1 338 ? -13.484 -1.995 -5.016 1.00 31.39 338 ALA A CA 1
ATOM 2751 C C . ALA A 1 338 ? -14.377 -2.710 -3.983 1.00 31.39 338 ALA A C 1
ATOM 2753 O O . ALA A 1 338 ? -13.920 -3.081 -2.903 1.00 31.39 338 ALA A O 1
ATOM 2754 N N . ALA A 1 339 ? -15.618 -3.022 -4.373 1.00 29.95 339 ALA A N 1
ATOM 2755 C CA . ALA A 1 339 ? -16.544 -3.826 -3.575 1.00 29.95 339 ALA A CA 1
ATOM 2756 C C . ALA A 1 339 ? -16.049 -5.268 -3.342 1.00 29.95 339 ALA A C 1
ATOM 2758 O O . ALA A 1 339 ? -16.472 -5.908 -2.385 1.00 29.95 339 ALA A O 1
ATOM 2759 N N . GLN A 1 340 ? -15.170 -5.785 -4.208 1.00 35.06 340 GLN A N 1
ATOM 2760 C CA . GLN A 1 340 ? -14.609 -7.134 -4.118 1.00 35.06 340 GLN A CA 1
ATOM 2761 C C . GLN A 1 340 ? -13.439 -7.199 -3.115 1.00 35.06 340 GLN A C 1
ATOM 2763 O O . GLN A 1 340 ? -13.354 -8.156 -2.353 1.00 35.06 340 GLN A O 1
ATOM 2768 N N . ASP A 1 341 ? -12.619 -6.148 -3.060 1.00 37.97 341 ASP A N 1
ATOM 2769 C CA . ASP A 1 341 ? -11.607 -5.810 -2.042 1.00 37.97 341 ASP A CA 1
ATOM 2770 C C . ASP A 1 341 ? -12.046 -5.947 -0.570 1.00 37.97 341 ASP A C 1
ATOM 2772 O O . ASP A 1 341 ? -11.569 -6.786 0.208 1.00 37.97 341 ASP A O 1
ATOM 2776 N N . ASP A 1 342 ? -12.997 -5.089 -0.190 1.00 46.84 342 ASP A N 1
ATOM 2777 C CA . ASP A 1 342 ? -13.563 -5.031 1.164 1.00 46.84 342 ASP A CA 1
ATOM 2778 C C . ASP A 1 342 ? -14.317 -6.319 1.512 1.00 46.84 342 ASP A C 1
ATOM 2780 O O . ASP A 1 342 ? -14.238 -6.829 2.635 1.00 46.84 342 ASP A O 1
ATOM 2784 N N . ASP A 1 343 ? -14.974 -6.913 0.518 1.00 64.25 343 ASP A N 1
ATOM 2785 C CA . ASP A 1 343 ? -15.607 -8.220 0.623 1.00 64.25 343 ASP A CA 1
ATOM 2786 C C . ASP A 1 343 ? -14.575 -9.335 0.883 1.00 64.25 343 ASP A C 1
ATOM 2788 O O . ASP A 1 343 ? -14.805 -10.181 1.747 1.00 64.25 343 ASP A O 1
ATOM 2792 N N . VAL A 1 344 ? -13.395 -9.331 0.247 1.00 70.38 344 VAL A N 1
ATOM 2793 C CA . VAL A 1 344 ? -12.340 -10.341 0.479 1.00 70.38 344 VAL A CA 1
ATOM 2794 C C . VAL A 1 344 ? -11.779 -10.264 1.899 1.00 70.38 344 VAL A C 1
ATOM 2796 O O . VAL A 1 344 ? -11.660 -11.303 2.554 1.00 70.38 344 VAL A O 1
ATOM 2799 N N . ASN A 1 345 ? -11.488 -9.073 2.426 1.00 73.50 345 ASN A N 1
ATOM 2800 C CA . ASN A 1 345 ? -11.009 -8.928 3.807 1.00 73.50 345 ASN A CA 1
ATOM 2801 C C . ASN A 1 345 ? -12.073 -9.339 4.840 1.00 73.50 345 ASN A C 1
ATOM 2803 O O . ASN A 1 345 ? -11.753 -9.995 5.838 1.00 73.50 345 ASN A O 1
ATOM 2807 N N . ILE A 1 346 ? -13.349 -9.023 4.593 1.00 77.94 346 ILE A N 1
ATOM 2808 C CA . ILE A 1 346 ? -14.474 -9.490 5.418 1.00 77.94 346 ILE A CA 1
ATOM 2809 C C . ILE A 1 346 ? -14.601 -11.018 5.343 1.00 77.94 346 ILE A C 1
ATOM 2811 O O . ILE A 1 346 ? -14.755 -11.678 6.375 1.00 77.94 346 ILE A O 1
ATOM 2815 N N . LYS A 1 347 ? -14.497 -11.602 4.144 1.00 82.38 347 LYS A N 1
ATOM 2816 C CA . LYS A 1 347 ? -14.505 -13.056 3.921 1.00 82.38 347 LYS A CA 1
ATOM 2817 C C . LYS A 1 347 ? -13.362 -13.744 4.663 1.00 82.38 347 LYS A C 1
ATOM 2819 O O . LYS A 1 347 ? -13.601 -14.744 5.337 1.00 82.38 347 LYS A O 1
ATOM 2824 N N . ILE A 1 348 ? -12.149 -13.197 4.599 1.00 86.56 348 ILE A N 1
ATOM 2825 C CA . ILE A 1 348 ? -10.981 -13.719 5.317 1.00 86.56 348 ILE A CA 1
ATOM 2826 C C . ILE A 1 348 ? -11.212 -13.640 6.827 1.00 86.56 348 ILE A C 1
ATOM 2828 O O . ILE A 1 348 ? -11.063 -14.654 7.497 1.00 86.56 348 ILE A O 1
ATOM 2832 N N . LYS A 1 349 ? -11.658 -12.502 7.376 1.00 85.62 349 LYS A N 1
ATOM 2833 C CA . LYS A 1 349 ? -11.957 -12.380 8.818 1.00 85.62 349 LYS A CA 1
ATOM 2834 C C . LYS A 1 349 ? -12.990 -13.405 9.294 1.00 85.62 349 LYS A C 1
ATOM 2836 O O . LYS A 1 349 ? -12.793 -14.011 10.343 1.00 85.62 349 LYS A O 1
ATOM 2841 N N . LYS A 1 350 ? -14.044 -13.643 8.504 1.00 86.00 350 LYS A N 1
ATOM 2842 C CA . LYS A 1 350 ? -15.042 -14.693 8.774 1.00 86.00 350 LYS A CA 1
ATOM 2843 C C . LYS A 1 350 ? -14.417 -16.088 8.772 1.00 86.00 350 LYS A C 1
ATOM 2845 O O . LYS A 1 350 ? -14.728 -16.886 9.641 1.00 86.00 350 LYS A O 1
ATOM 2850 N N . ILE A 1 351 ? -13.533 -16.388 7.820 1.00 89.50 351 ILE A N 1
ATOM 2851 C CA . ILE A 1 351 ? -12.824 -17.675 7.791 1.00 89.50 351 ILE A CA 1
ATOM 2852 C C . ILE A 1 351 ? -11.904 -17.813 9.011 1.00 89.50 351 ILE A C 1
ATOM 2854 O O . ILE A 1 351 ? -11.826 -18.897 9.580 1.00 89.50 351 ILE A O 1
ATOM 2858 N N . LEU A 1 352 ? -11.209 -16.746 9.412 1.00 92.31 352 LEU A N 1
ATOM 2859 C CA . LEU A 1 352 ? -10.199 -16.781 10.472 1.00 92.31 352 LEU A CA 1
ATOM 2860 C C . LEU A 1 352 ? -10.776 -16.961 11.879 1.00 92.31 352 LEU A C 1
ATOM 2862 O O . LEU A 1 352 ? -10.071 -17.480 12.739 1.00 92.31 352 LEU A O 1
ATOM 2866 N N . SER A 1 353 ? -12.042 -16.605 12.118 1.00 88.12 353 SER A N 1
ATOM 2867 C CA . SER A 1 353 ? -12.655 -16.708 13.450 1.00 88.12 353 SER A CA 1
ATOM 2868 C C . SER A 1 353 ? -12.798 -18.140 13.976 1.00 88.12 353 SER A C 1
ATOM 2870 O O . SER A 1 353 ? -13.067 -18.311 15.159 1.00 88.12 353 SER A O 1
ATOM 2872 N N . GLN A 1 354 ? -12.645 -19.158 13.122 1.00 91.06 354 GLN A N 1
ATOM 2873 C CA . GLN A 1 354 ? -12.745 -20.573 13.505 1.00 91.06 354 GLN A CA 1
ATOM 2874 C C . GLN A 1 354 ? -11.390 -21.236 13.811 1.00 91.06 354 GLN A C 1
ATOM 2876 O O . GLN A 1 354 ? -11.358 -22.429 14.094 1.00 91.06 354 GLN A O 1
ATOM 2881 N N . PHE A 1 355 ? -10.267 -20.522 13.671 1.00 95.31 355 PHE A N 1
ATOM 2882 C CA . PHE A 1 355 ? -8.935 -21.126 13.759 1.00 95.31 355 PHE A CA 1
ATOM 2883 C C . PHE A 1 355 ? -8.239 -20.860 15.099 1.00 95.31 355 PHE A C 1
ATOM 2885 O O . PHE A 1 355 ? -8.410 -19.785 15.678 1.00 95.31 355 PHE A O 1
ATOM 2892 N N . PRO A 1 356 ? -7.381 -21.794 15.563 1.00 95.25 356 PRO A N 1
ATOM 2893 C CA . PRO A 1 356 ? -6.451 -21.522 16.651 1.00 95.25 356 PRO A CA 1
ATOM 2894 C C . PRO A 1 356 ? -5.455 -20.418 16.291 1.00 95.25 356 PRO A C 1
ATOM 2896 O O . PRO A 1 356 ? -5.351 -19.992 15.140 1.00 95.25 356 PRO A O 1
ATOM 2899 N N . LYS A 1 357 ? -4.661 -20.002 17.280 1.00 94.50 357 LYS A N 1
ATOM 2900 C CA . LYS A 1 357 ? -3.680 -18.921 17.144 1.00 94.50 357 LYS A CA 1
ATOM 2901 C C . LYS A 1 357 ? -2.770 -19.113 15.921 1.00 94.50 357 LYS A C 1
ATOM 2903 O O . LYS A 1 357 ? -2.117 -20.144 15.770 1.00 94.50 357 LYS A O 1
ATOM 2908 N N . ILE A 1 358 ? -2.699 -18.090 15.074 1.00 97.00 358 ILE A N 1
ATOM 2909 C CA . ILE A 1 358 ? -1.812 -18.019 13.908 1.00 97.00 358 ILE A CA 1
ATOM 2910 C C . ILE A 1 358 ? -0.725 -16.995 14.232 1.00 97.00 358 ILE A C 1
ATOM 2912 O O . ILE A 1 358 ? -1.049 -15.867 14.587 1.00 97.00 358 ILE A O 1
ATOM 2916 N N . LYS A 1 359 ? 0.551 -17.380 14.122 1.00 97.19 359 LYS A N 1
ATOM 2917 C CA . LYS A 1 359 ? 1.680 -16.475 14.392 1.00 97.19 359 LYS A CA 1
ATOM 2918 C C . LYS A 1 359 ? 1.914 -15.524 13.222 1.00 97.19 359 LYS A C 1
ATOM 2920 O O . LYS A 1 359 ? 1.941 -14.310 13.385 1.00 97.19 359 LYS A O 1
ATOM 2925 N N . TYR A 1 360 ? 2.005 -16.080 12.020 1.00 98.12 360 TYR A N 1
ATOM 2926 C CA . TYR A 1 360 ? 2.044 -15.327 10.772 1.00 98.12 360 TYR A CA 1
ATOM 2927 C C . TYR A 1 360 ? 1.198 -16.042 9.720 1.00 98.12 360 TYR A C 1
ATOM 2929 O O . TYR A 1 360 ? 1.049 -17.260 9.747 1.00 98.12 360 TYR A O 1
ATOM 2937 N N . GLY A 1 361 ? 0.646 -15.318 8.760 1.00 97.06 361 GLY A N 1
ATOM 2938 C CA . GLY A 1 361 ? -0.013 -15.937 7.629 1.00 97.06 361 GLY A CA 1
ATOM 2939 C C . GLY A 1 361 ? -0.380 -14.938 6.554 1.00 97.06 361 GLY A C 1
ATOM 2940 O O . GLY A 1 361 ? -0.398 -13.729 6.772 1.00 97.06 361 GLY A O 1
ATOM 2941 N N . PHE A 1 362 ? -0.703 -15.465 5.380 1.00 95.94 362 PHE A N 1
ATOM 2942 C CA . PHE A 1 362 ? -1.113 -14.654 4.243 1.00 95.94 362 PHE A CA 1
ATOM 2943 C C . PHE A 1 362 ? -2.130 -15.382 3.367 1.00 95.94 362 PHE A C 1
ATOM 2945 O O . PHE A 1 362 ? -2.189 -16.614 3.317 1.00 95.94 362 PHE A O 1
ATOM 2952 N N . ALA A 1 363 ? -2.917 -14.595 2.646 1.00 92.69 363 ALA A N 1
ATOM 2953 C CA . ALA A 1 363 ? -3.852 -15.016 1.627 1.00 92.69 363 ALA A CA 1
ATOM 2954 C C . ALA A 1 363 ? -3.291 -14.745 0.223 1.00 92.69 363 ALA A C 1
ATOM 2956 O O . ALA A 1 363 ? -2.514 -13.812 -0.011 1.00 92.69 363 ALA A O 1
ATOM 2957 N N . TYR A 1 364 ? -3.668 -15.586 -0.735 1.00 88.81 364 TYR A N 1
ATOM 2958 C CA . TYR A 1 364 ? -3.279 -15.462 -2.131 1.00 88.81 364 TYR A CA 1
ATOM 2959 C C . TYR A 1 364 ? -4.263 -16.163 -3.083 1.00 88.81 364 TYR A C 1
ATOM 2961 O O . TYR A 1 364 ? -5.265 -16.746 -2.675 1.00 88.81 364 TYR A O 1
ATOM 2969 N N . GLY A 1 365 ? -3.956 -16.110 -4.382 1.00 78.00 365 GLY A N 1
ATOM 2970 C CA . GLY A 1 365 ? -4.719 -16.805 -5.421 1.00 78.00 365 GLY A CA 1
ATOM 2971 C C . GLY A 1 365 ? -5.787 -15.928 -6.071 1.00 78.00 365 GLY A C 1
ATOM 2972 O O . GLY A 1 365 ? -5.897 -14.739 -5.783 1.00 78.00 365 GLY A O 1
ATOM 2973 N N . SER A 1 366 ? -6.556 -16.515 -6.989 1.00 66.69 366 SER A N 1
ATOM 2974 C CA . SER A 1 366 ? -7.527 -15.789 -7.823 1.00 66.69 366 SER A CA 1
ATOM 2975 C C . SER A 1 366 ? -8.754 -15.279 -7.057 1.00 66.69 366 SER A C 1
ATOM 2977 O O . SER A 1 366 ? -9.501 -14.472 -7.596 1.00 66.69 366 SER A O 1
ATOM 2979 N N . GLY A 1 367 ? -8.991 -15.765 -5.831 1.00 61.84 367 GLY A N 1
ATOM 2980 C CA . GLY A 1 367 ? -10.026 -15.253 -4.922 1.00 61.84 367 GLY A CA 1
ATOM 2981 C C . GLY A 1 367 ? -9.578 -14.108 -4.018 1.00 61.84 367 GLY A C 1
ATOM 2982 O O . GLY A 1 367 ? -10.399 -13.608 -3.265 1.00 61.84 367 GLY A O 1
ATOM 2983 N N . VAL A 1 368 ? -8.302 -13.722 -4.088 1.00 64.19 368 VAL A N 1
ATOM 2984 C CA . VAL A 1 368 ? -7.703 -12.615 -3.319 1.00 64.19 368 VAL A CA 1
ATOM 2985 C C . VAL A 1 368 ? -7.120 -11.552 -4.252 1.00 64.19 368 VAL A C 1
ATOM 2987 O O . VAL A 1 368 ? -7.002 -10.394 -3.888 1.00 64.19 368 VAL A O 1
ATOM 2990 N N . ILE A 1 369 ? -6.717 -11.956 -5.459 1.00 63.06 369 ILE A N 1
ATOM 2991 C CA . ILE A 1 369 ? -6.153 -11.091 -6.493 1.00 63.06 369 ILE A CA 1
ATOM 2992 C C . ILE A 1 369 ? -6.837 -11.478 -7.804 1.00 63.06 369 ILE A C 1
ATOM 2994 O O . ILE A 1 369 ? -6.607 -12.581 -8.313 1.00 63.06 369 ILE A O 1
ATOM 2998 N N . SER A 1 370 ? -7.700 -10.609 -8.326 1.00 52.19 370 SER A N 1
ATOM 2999 C CA . SER A 1 370 ? -8.483 -10.858 -9.539 1.00 52.19 370 SER A CA 1
ATOM 3000 C C . SER A 1 370 ? -7.573 -11.157 -10.743 1.00 52.19 370 SER A C 1
ATOM 3002 O O . SER A 1 370 ? -6.582 -10.480 -11.007 1.00 52.19 370 SER A O 1
ATOM 3004 N N . GLN A 1 371 ? -7.876 -12.242 -11.464 1.00 43.06 371 GLN A N 1
ATOM 3005 C CA . GLN A 1 371 ? -7.166 -12.645 -12.683 1.00 43.06 371 GLN A CA 1
ATOM 3006 C C . GLN A 1 371 ? -8.116 -12.480 -13.872 1.00 43.06 371 GLN A C 1
ATOM 3008 O O . GLN A 1 371 ? -9.055 -13.267 -14.006 1.00 43.06 371 GLN A O 1
ATOM 3013 N N . LYS A 1 372 ? -7.877 -11.500 -14.757 1.00 40.47 372 LYS A N 1
ATOM 3014 C CA . LYS A 1 372 ? -8.592 -11.432 -16.045 1.00 40.47 372 LYS A CA 1
ATOM 3015 C C . LYS A 1 372 ? -8.238 -12.675 -16.881 1.00 40.47 372 LYS A C 1
ATOM 3017 O O . LYS A 1 372 ? -7.062 -13.017 -17.017 1.00 40.47 372 LYS A O 1
ATOM 3022 N N . GLY A 1 373 ? -9.258 -13.384 -17.383 1.00 40.81 373 GLY A N 1
ATOM 3023 C CA . GLY A 1 373 ? -9.112 -14.593 -18.218 1.00 40.81 373 GLY A CA 1
ATOM 3024 C C . GLY A 1 373 ? -9.791 -15.877 -17.709 1.00 40.81 373 GLY A C 1
ATOM 3025 O O . GLY A 1 373 ? -9.719 -16.897 -18.387 1.00 40.81 373 GLY A O 1
ATOM 3026 N N . TYR A 1 374 ? -10.462 -15.852 -16.552 1.00 38.31 374 TYR A N 1
ATOM 3027 C CA . TYR A 1 374 ? -11.341 -16.946 -16.083 1.00 38.31 374 TYR A CA 1
ATOM 3028 C C . TYR A 1 374 ? -12.840 -16.677 -16.328 1.00 38.31 374 TYR A C 1
ATOM 3030 O O . TYR A 1 374 ? -13.690 -17.428 -15.853 1.00 38.31 374 TYR A O 1
ATOM 3038 N N . GLU A 1 375 ? -13.168 -15.629 -17.088 1.00 35.94 375 GLU A N 1
ATOM 3039 C CA . GLU A 1 375 ? -14.545 -15.156 -17.305 1.00 35.94 375 GLU A CA 1
ATOM 3040 C C . GLU A 1 375 ? -15.288 -15.848 -18.458 1.00 35.94 375 GLU A C 1
ATOM 3042 O O . GLU A 1 375 ? -16.454 -15.558 -18.702 1.00 35.94 375 GLU A O 1
ATOM 3047 N N . SER A 1 376 ? -14.682 -16.833 -19.119 1.00 35.66 376 SER A N 1
ATOM 3048 C CA . SER A 1 376 ? -15.372 -17.662 -20.109 1.00 35.66 376 SER A CA 1
ATOM 3049 C C . SER A 1 376 ? -15.487 -19.110 -19.614 1.00 35.66 376 SER A C 1
ATOM 3051 O O . SER A 1 376 ? -14.494 -19.834 -19.571 1.00 35.66 376 SER A O 1
ATOM 3053 N N . ASN A 1 377 ? -16.717 -19.524 -19.282 1.00 33.88 377 ASN A N 1
ATOM 3054 C CA . ASN A 1 377 ? -17.201 -20.915 -19.157 1.00 33.88 377 ASN A CA 1
ATOM 3055 C C . ASN A 1 377 ? -17.135 -21.671 -17.812 1.00 33.88 377 ASN A C 1
ATOM 3057 O O . ASN A 1 377 ? -17.215 -22.900 -17.819 1.00 33.88 377 ASN A O 1
ATOM 3061 N N . SER A 1 378 ? -17.120 -21.038 -16.630 1.00 38.25 378 SER A N 1
ATOM 3062 C CA . SER A 1 378 ? -17.473 -21.822 -15.427 1.00 38.25 378 SER A CA 1
ATOM 3063 C C . SER A 1 378 ? -18.212 -21.054 -14.331 1.00 38.25 378 SER A C 1
ATOM 3065 O O . SER A 1 378 ? -17.711 -20.066 -13.815 1.00 38.25 378 SER A O 1
ATOM 3067 N N . ASN A 1 379 ? -19.361 -21.596 -13.903 1.00 41.34 379 ASN A N 1
ATOM 3068 C CA . ASN A 1 379 ? -20.129 -21.268 -12.685 1.00 41.34 379 ASN A CA 1
ATOM 3069 C C . ASN A 1 379 ? -19.326 -21.475 -11.367 1.00 41.34 379 ASN A C 1
ATOM 3071 O O . ASN A 1 379 ? -19.864 -21.922 -10.355 1.00 41.34 379 ASN A O 1
ATOM 3075 N N . LYS A 1 380 ? -18.007 -21.255 -11.354 1.00 52.28 380 LYS A N 1
ATOM 3076 C CA . LYS A 1 380 ? -17.117 -21.585 -10.235 1.00 52.28 380 LYS A CA 1
ATOM 3077 C C . LYS A 1 380 ? -16.651 -20.308 -9.538 1.00 52.28 380 LYS A C 1
ATOM 3079 O O . LYS A 1 380 ? -15.740 -19.643 -10.009 1.00 52.28 380 LYS A O 1
ATOM 3084 N N . GLN A 1 381 ? -17.214 -20.033 -8.361 1.00 58.41 381 GLN A N 1
ATOM 3085 C CA . GLN A 1 381 ? -16.756 -18.960 -7.466 1.00 58.41 381 GLN A CA 1
ATOM 3086 C C . GLN A 1 381 ? -15.247 -19.073 -7.168 1.00 58.41 381 GLN A C 1
ATOM 3088 O O . GLN A 1 381 ? -14.782 -20.184 -6.903 1.00 58.41 381 GLN A O 1
ATOM 3093 N N . PRO A 1 382 ? -14.463 -17.988 -7.178 1.00 68.75 382 PRO A N 1
ATOM 3094 C CA . PRO A 1 382 ? -13.022 -18.060 -6.948 1.00 68.75 382 PRO A CA 1
ATOM 3095 C C . PRO A 1 382 ? -12.690 -18.555 -5.524 1.00 68.75 382 PRO A C 1
ATOM 3097 O O . PRO A 1 382 ? -13.433 -18.303 -4.580 1.00 68.75 382 PRO A O 1
ATOM 3100 N N . MET A 1 383 ? -11.602 -19.322 -5.383 1.00 82.25 383 MET A N 1
ATOM 3101 C CA . MET A 1 383 ? -11.165 -19.928 -4.114 1.00 82.25 383 MET A CA 1
ATOM 3102 C C . MET A 1 383 ? -10.108 -19.047 -3.436 1.00 82.25 383 MET A C 1
ATOM 3104 O O . MET A 1 383 ? -9.188 -18.579 -4.110 1.00 82.25 383 MET A O 1
ATOM 3108 N N . ILE A 1 384 ? -10.230 -18.849 -2.121 1.00 87.81 384 ILE A N 1
ATOM 3109 C CA . ILE A 1 384 ? -9.234 -18.148 -1.296 1.00 87.81 384 ILE A CA 1
ATOM 3110 C C . ILE A 1 384 ? -8.172 -19.154 -0.838 1.00 87.81 384 ILE A C 1
ATOM 3112 O O . ILE A 1 384 ? -8.499 -20.158 -0.200 1.00 87.81 384 ILE A O 1
ATOM 3116 N N . ASP A 1 385 ? -6.904 -18.897 -1.158 1.00 91.94 385 ASP A N 1
ATOM 3117 C CA . ASP A 1 385 ? -5.787 -19.732 -0.719 1.00 91.94 385 ASP A CA 1
ATOM 3118 C C . ASP A 1 385 ? -5.085 -19.078 0.476 1.00 91.94 385 ASP A C 1
ATOM 3120 O O . ASP A 1 385 ? -4.633 -17.942 0.376 1.00 91.94 385 ASP A O 1
ATOM 3124 N N . LEU A 1 386 ? -4.967 -19.789 1.596 1.00 96.06 386 LEU A N 1
ATOM 3125 C CA . LEU A 1 386 ? -4.353 -19.298 2.834 1.00 96.06 386 LEU A CA 1
ATOM 3126 C C . LEU A 1 386 ? -3.088 -20.098 3.176 1.00 96.06 386 LEU A C 1
ATOM 3128 O O . LEU A 1 386 ? -2.990 -21.291 2.872 1.00 96.06 386 LEU A O 1
ATOM 3132 N N . VAL A 1 387 ? -2.133 -19.457 3.844 1.00 98.00 387 VAL A N 1
ATOM 3133 C CA . VAL A 1 387 ? -1.001 -20.113 4.515 1.00 98.00 387 VAL A CA 1
ATOM 3134 C C . VAL A 1 387 ? -0.930 -19.611 5.949 1.00 98.00 387 VAL A C 1
ATOM 3136 O O . VAL A 1 387 ? -0.925 -18.404 6.174 1.00 98.00 387 VAL A O 1
ATOM 3139 N N . PHE A 1 388 ? -0.851 -20.538 6.897 1.00 98.31 388 PHE A N 1
ATOM 3140 C CA . PHE A 1 388 ? -0.660 -20.295 8.319 1.00 98.31 388 PHE A CA 1
ATOM 3141 C C . PHE A 1 388 ? 0.726 -20.799 8.718 1.00 98.31 388 PHE A C 1
ATOM 3143 O O . PHE A 1 388 ? 1.017 -21.992 8.633 1.00 98.31 388 PHE A O 1
ATOM 3150 N N . ALA A 1 389 ? 1.574 -19.874 9.143 1.00 98.12 389 ALA A N 1
ATOM 3151 C CA . ALA A 1 389 ? 2.830 -20.147 9.809 1.00 98.12 389 ALA A CA 1
ATOM 3152 C C . ALA A 1 389 ? 2.587 -20.146 11.326 1.00 98.12 389 ALA A C 1
ATOM 3154 O O . ALA A 1 389 ? 2.164 -19.140 11.905 1.00 98.12 389 ALA A O 1
ATOM 3155 N N . VAL A 1 390 ? 2.808 -21.296 11.957 1.00 98.00 390 VAL A N 1
ATOM 3156 C CA . VAL A 1 390 ? 2.459 -21.550 13.363 1.00 98.00 390 VAL A CA 1
ATOM 3157 C C . VAL A 1 390 ? 3.705 -21.882 14.178 1.00 98.00 390 VAL A C 1
ATOM 3159 O O . VAL A 1 390 ? 4.680 -22.394 13.636 1.00 98.00 390 VAL A O 1
ATOM 3162 N N . GLU A 1 391 ? 3.683 -21.592 15.479 1.00 96.94 391 GLU A N 1
ATOM 3163 C CA . GLU A 1 391 ? 4.839 -21.830 16.357 1.00 96.94 391 GLU A CA 1
ATOM 3164 C C . GLU A 1 391 ? 5.153 -23.326 16.499 1.00 96.94 391 GLU A C 1
ATOM 3166 O O . GLU A 1 391 ? 6.293 -23.750 16.348 1.00 96.94 391 GLU A O 1
ATOM 3171 N N . ASN A 1 392 ? 4.121 -24.134 16.756 1.00 97.19 392 ASN A N 1
ATOM 3172 C CA . ASN A 1 392 ? 4.225 -25.579 16.908 1.00 97.19 392 ASN A CA 1
ATOM 3173 C C . ASN A 1 392 ? 3.084 -26.244 16.133 1.00 97.19 392 ASN A C 1
ATOM 3175 O O . ASN A 1 392 ? 1.910 -26.073 16.473 1.00 97.19 392 ASN A O 1
ATOM 3179 N N . SER A 1 393 ? 3.431 -26.981 15.078 1.00 96.50 393 SER A N 1
ATOM 3180 C CA . SER A 1 393 ? 2.440 -27.581 14.181 1.00 96.50 393 SER A CA 1
ATOM 3181 C C . SER A 1 393 ? 1.605 -28.674 14.848 1.00 96.50 393 SER A C 1
ATOM 3183 O O . SER A 1 393 ? 0.408 -28.761 14.593 1.00 96.50 393 SER A O 1
ATOM 3185 N N . GLU A 1 394 ? 2.194 -29.458 15.752 1.00 96.12 394 GLU A N 1
ATOM 3186 C CA . GLU A 1 394 ? 1.504 -30.533 16.468 1.00 96.12 394 GLU A CA 1
ATOM 3187 C C . GLU A 1 394 ? 0.453 -29.997 17.433 1.00 96.12 394 GLU A C 1
ATOM 3189 O O . GLU A 1 394 ? -0.707 -30.411 17.378 1.00 96.12 394 GLU A O 1
ATOM 3194 N N . GLN A 1 395 ? 0.822 -29.010 18.249 1.00 96.88 395 GLN A N 1
ATOM 3195 C CA . GLN A 1 395 ? -0.108 -28.343 19.152 1.00 96.88 395 GLN A CA 1
ATOM 3196 C C . GLN A 1 395 ? -1.215 -27.622 18.373 1.00 96.88 395 GLN A C 1
ATOM 3198 O O . GLN A 1 395 ? -2.392 -27.739 18.717 1.00 96.88 395 GLN A O 1
ATOM 3203 N N . TRP A 1 396 ? -0.863 -26.928 17.287 1.00 97.69 396 TRP A N 1
ATOM 3204 C CA . TRP A 1 396 ? -1.853 -26.250 16.454 1.00 97.69 396 TRP A CA 1
ATOM 3205 C C . TRP A 1 396 ? -2.828 -27.245 15.812 1.00 97.69 396 TRP A C 1
ATOM 3207 O O . TRP A 1 396 ? -4.041 -27.034 15.843 1.00 97.69 396 TRP A O 1
ATOM 3217 N N . HIS A 1 397 ? -2.332 -28.367 15.277 1.00 97.06 397 HIS A N 1
ATOM 3218 C CA . HIS A 1 397 ? -3.186 -29.413 14.718 1.00 97.06 397 HIS A CA 1
ATOM 3219 C C . HIS A 1 397 ? -4.082 -30.046 15.774 1.00 97.06 397 HIS A C 1
ATOM 3221 O O . HIS A 1 397 ? -5.259 -30.248 15.491 1.00 97.06 397 HIS A O 1
ATOM 3227 N N . LYS A 1 398 ? -3.585 -30.289 16.988 1.00 96.19 398 LYS A N 1
ATOM 3228 C CA . LYS A 1 398 ? -4.389 -30.786 18.111 1.00 96.19 398 LYS A CA 1
ATOM 3229 C C . LYS A 1 398 ? -5.574 -29.879 18.425 1.00 96.19 398 LYS A C 1
ATOM 3231 O O . LYS A 1 398 ? -6.692 -30.357 18.599 1.00 96.19 398 LYS A O 1
ATOM 3236 N N . GLU A 1 399 ? -5.344 -28.572 18.493 1.00 96.69 399 GLU A N 1
ATOM 3237 C CA . GLU A 1 399 ? -6.398 -27.584 18.740 1.00 96.69 399 GLU A CA 1
ATOM 3238 C C . GLU A 1 399 ? -7.359 -27.484 17.554 1.00 96.69 399 GLU A C 1
ATOM 3240 O O . GLU A 1 399 ? -8.577 -27.517 17.734 1.00 96.69 399 GLU A O 1
ATOM 3245 N N . ASN A 1 400 ? -6.828 -27.449 16.332 1.00 96.94 400 ASN A N 1
ATOM 3246 C CA . ASN A 1 400 ? -7.647 -27.330 15.134 1.00 96.94 400 ASN A CA 1
ATOM 3247 C C . ASN A 1 400 ? -8.452 -28.607 14.836 1.00 96.94 400 ASN A C 1
ATOM 3249 O O . ASN A 1 400 ? -9.534 -28.506 14.279 1.00 96.94 400 ASN A O 1
ATOM 3253 N N . ILE A 1 401 ? -7.973 -29.801 15.199 1.00 93.81 401 ILE A N 1
ATOM 3254 C CA . ILE A 1 401 ? -8.736 -31.059 15.085 1.00 93.81 401 ILE A CA 1
ATOM 3255 C C . ILE A 1 401 ? -9.927 -31.047 16.049 1.00 93.81 401 ILE A C 1
ATOM 3257 O O . ILE A 1 401 ? -10.995 -31.532 15.691 1.00 93.81 401 ILE A O 1
ATOM 3261 N N . LYS A 1 402 ? -9.782 -30.463 17.248 1.00 92.44 402 LYS A N 1
ATOM 3262 C CA . LYS A 1 402 ? -10.901 -30.320 18.196 1.00 92.44 402 LYS A CA 1
ATOM 3263 C C . LYS A 1 402 ? -11.985 -29.370 17.685 1.00 92.44 402 LYS A C 1
ATOM 3265 O O . LYS A 1 402 ? -13.157 -29.618 17.936 1.00 92.44 402 LYS A O 1
ATOM 3270 N N . GLN A 1 403 ? -11.591 -28.284 17.019 1.00 91.19 403 GLN A N 1
ATOM 3271 C CA . GLN A 1 403 ? -12.516 -27.248 16.543 1.00 91.19 403 GLN A CA 1
ATOM 3272 C C . GLN A 1 403 ? -13.097 -27.569 15.160 1.00 91.19 403 GLN A C 1
ATOM 3274 O O . GLN A 1 403 ? -14.282 -27.364 14.931 1.00 91.19 403 GLN A O 1
ATOM 3279 N N . ASN A 1 404 ? -12.269 -28.103 14.260 1.00 92.62 404 ASN A N 1
ATOM 3280 C CA . ASN A 1 404 ? -12.551 -28.257 12.835 1.00 92.62 404 ASN A CA 1
ATOM 3281 C C . ASN A 1 404 ? -12.111 -29.646 12.331 1.00 92.62 404 ASN A C 1
ATOM 3283 O O . ASN A 1 404 ? -11.280 -29.776 11.424 1.00 92.62 404 ASN A O 1
ATOM 3287 N N . PHE A 1 405 ? -12.611 -30.704 12.975 1.00 89.19 405 PHE A N 1
ATOM 3288 C CA . PHE A 1 405 ? -12.257 -32.096 12.662 1.00 89.19 405 PHE A CA 1
ATOM 3289 C C . PHE A 1 405 ? -12.504 -32.447 11.183 1.00 89.19 405 PHE A C 1
ATOM 3291 O O . PHE A 1 405 ? -11.700 -33.124 10.543 1.00 89.19 405 PHE A O 1
ATOM 3298 N N . ASP A 1 406 ? -13.599 -31.938 10.628 1.00 86.81 406 ASP A N 1
ATOM 3299 C CA . ASP A 1 406 ? -14.085 -32.150 9.264 1.00 86.81 406 ASP A CA 1
ATOM 3300 C C . ASP A 1 406 ? -13.227 -31.483 8.174 1.00 86.81 406 ASP A C 1
ATOM 3302 O O . ASP A 1 406 ? -13.331 -31.847 6.996 1.00 86.81 406 ASP A O 1
ATOM 3306 N N . HIS A 1 407 ? -12.332 -30.558 8.544 1.00 91.12 407 HIS A N 1
ATOM 3307 C CA . HIS A 1 407 ? -11.350 -30.001 7.609 1.00 91.12 407 HIS A CA 1
ATOM 3308 C C . HIS A 1 407 ? -10.329 -31.045 7.147 1.00 91.12 407 HIS A C 1
ATOM 3310 O O . HIS A 1 407 ? -9.784 -30.934 6.043 1.00 91.12 407 HIS A O 1
ATOM 3316 N N . TYR A 1 408 ? -10.052 -32.039 7.989 1.00 87.69 408 TYR A N 1
ATOM 3317 C CA . TYR A 1 408 ? -9.044 -33.054 7.742 1.00 87.69 408 TYR A CA 1
ATOM 3318 C C . TYR A 1 408 ? -9.625 -34.256 6.996 1.00 87.69 408 TYR A C 1
ATOM 3320 O O . TYR A 1 408 ? -10.829 -34.502 6.945 1.00 87.69 408 TYR A O 1
ATOM 3328 N N . SER A 1 409 ? -8.738 -35.034 6.383 1.00 82.81 409 SER A N 1
ATOM 3329 C CA . SER A 1 409 ? -9.100 -36.339 5.840 1.00 82.81 409 SER A CA 1
ATOM 3330 C C . SER A 1 409 ? -9.116 -37.407 6.936 1.00 82.81 409 SER A C 1
ATOM 3332 O O . SER A 1 409 ? -9.011 -37.111 8.127 1.00 82.81 409 SER A O 1
ATOM 3334 N N . PHE A 1 410 ? -9.174 -38.677 6.524 1.00 79.88 410 PHE A N 1
ATOM 3335 C CA . PHE A 1 410 ? -9.113 -39.827 7.424 1.00 79.88 410 PHE A CA 1
ATOM 3336 C C . PHE A 1 410 ? -7.882 -39.822 8.362 1.00 79.88 410 PHE A C 1
ATOM 3338 O O . PHE A 1 410 ? -7.876 -40.523 9.368 1.00 79.88 410 PHE A O 1
ATOM 3345 N N . LEU A 1 411 ? -6.851 -39.022 8.064 1.00 82.44 411 LEU A N 1
ATOM 3346 C CA . LEU A 1 411 ? -5.668 -38.868 8.910 1.00 82.44 411 LEU A CA 1
ATOM 3347 C C . LEU A 1 411 ? -5.975 -38.303 10.304 1.00 82.44 411 LEU A C 1
ATOM 3349 O O . LEU A 1 411 ? -5.275 -38.660 11.247 1.00 82.44 411 LEU A O 1
ATOM 3353 N N . ALA A 1 412 ? -7.022 -37.487 10.470 1.00 85.50 412 ALA A N 1
ATOM 3354 C CA . ALA A 1 412 ? -7.376 -36.951 11.788 1.00 85.50 412 ALA A CA 1
ATOM 3355 C C . ALA A 1 412 ? -7.833 -38.027 12.788 1.00 85.50 412 ALA A C 1
ATOM 3357 O O . ALA A 1 412 ? -7.659 -37.841 13.990 1.00 85.50 412 ALA A O 1
ATOM 3358 N N . TYR A 1 413 ? -8.339 -39.179 12.322 1.00 79.06 413 TYR A N 1
ATOM 3359 C CA . TYR A 1 413 ? -8.686 -40.307 13.201 1.00 79.06 413 TYR A CA 1
ATOM 3360 C C . TYR A 1 413 ? -7.461 -40.939 13.880 1.00 79.06 413 TYR A C 1
ATOM 3362 O O . TYR A 1 413 ? -7.608 -41.605 14.900 1.00 79.06 413 TYR A O 1
ATOM 3370 N N . PHE A 1 414 ? -6.258 -40.711 13.342 1.00 83.69 414 PHE A N 1
ATOM 3371 C CA . PHE A 1 414 ? -4.991 -41.177 13.912 1.00 83.69 414 PHE A CA 1
ATOM 3372 C C . PHE A 1 414 ? -4.283 -40.105 14.761 1.00 83.69 414 PHE A C 1
ATOM 3374 O O . PHE A 1 414 ? -3.115 -40.278 15.117 1.00 83.69 414 PHE A O 1
ATOM 3381 N N . GLY A 1 415 ? -4.969 -39.001 15.072 1.00 83.56 415 GLY A N 1
ATOM 3382 C CA . GLY A 1 415 ? -4.475 -37.938 15.948 1.00 83.56 415 GLY A CA 1
ATOM 3383 C C . GLY A 1 415 ? -3.515 -36.938 15.293 1.00 83.56 415 GLY A C 1
ATOM 3384 O O . GLY A 1 415 ? -3.099 -37.073 14.138 1.00 83.56 415 GLY A O 1
ATOM 3385 N N . GLU A 1 416 ? -3.160 -35.907 16.062 1.00 90.25 416 GLU A N 1
ATOM 3386 C CA . GLU A 1 416 ? -2.331 -34.777 15.634 1.00 90.25 416 GLU A CA 1
ATOM 3387 C C . GLU A 1 416 ? -0.925 -35.195 15.190 1.00 90.25 416 GLU A C 1
ATOM 3389 O O . GLU A 1 416 ? -0.431 -34.697 14.180 1.00 90.25 416 GLU A O 1
ATOM 3394 N N . SER A 1 417 ? -0.297 -36.155 15.877 1.00 90.69 417 SER A N 1
ATOM 3395 C CA . SER A 1 417 ? 1.086 -36.563 15.601 1.00 90.69 417 SER A CA 1
ATOM 3396 C C . SER A 1 417 ? 1.228 -37.194 14.213 1.00 90.69 417 SER A C 1
ATOM 3398 O O . SER A 1 417 ? 2.232 -36.984 13.527 1.00 90.69 417 SER A O 1
ATOM 3400 N N . THR A 1 418 ? 0.200 -37.915 13.750 1.00 89.69 418 THR A N 1
ATOM 3401 C CA . THR A 1 418 ? 0.156 -38.478 12.392 1.00 89.69 418 THR A CA 1
ATOM 3402 C C . THR A 1 418 ? 0.089 -37.367 11.346 1.00 89.69 418 THR A C 1
ATOM 3404 O O . THR A 1 418 ? 0.866 -37.367 10.388 1.00 89.69 418 THR A O 1
ATOM 3407 N N . VAL A 1 419 ? -0.790 -36.378 11.547 1.00 91.75 419 VAL A N 1
ATOM 3408 C CA . VAL A 1 419 ? -0.920 -35.215 10.653 1.00 91.75 419 VAL A CA 1
ATOM 3409 C C . VAL A 1 419 ? 0.391 -34.432 10.592 1.00 91.75 419 VAL A C 1
ATOM 3411 O O . VAL A 1 419 ? 0.874 -34.142 9.499 1.00 91.75 419 VAL A O 1
ATOM 3414 N N . THR A 1 420 ? 1.019 -34.170 11.737 1.00 92.00 420 THR A N 1
ATOM 3415 C CA . THR A 1 420 ? 2.309 -33.471 11.820 1.00 92.00 420 THR A CA 1
ATOM 3416 C C . THR A 1 420 ? 3.439 -34.246 11.145 1.00 92.00 420 THR A C 1
ATOM 3418 O O . THR A 1 420 ? 4.269 -33.660 10.449 1.00 92.00 420 THR A O 1
ATOM 3421 N N . THR A 1 421 ? 3.473 -35.572 11.292 1.00 92.62 421 THR A N 1
ATOM 3422 C CA . THR A 1 421 ? 4.466 -36.417 10.609 1.00 92.62 421 THR A CA 1
ATOM 3423 C C . THR A 1 421 ? 4.336 -36.281 9.094 1.00 92.62 421 THR A C 1
ATOM 3425 O O . THR A 1 421 ? 5.330 -36.072 8.398 1.00 92.62 421 THR A O 1
ATOM 3428 N N . VAL A 1 422 ? 3.103 -36.302 8.581 1.00 91.19 422 VAL A N 1
ATOM 3429 C CA . VAL A 1 422 ? 2.820 -36.070 7.159 1.00 91.19 422 VAL A CA 1
ATOM 3430 C C . VAL A 1 422 ? 3.129 -34.625 6.748 1.00 91.19 422 VAL A C 1
ATOM 3432 O O . VAL A 1 422 ? 3.642 -34.405 5.647 1.00 91.19 422 VAL A O 1
ATOM 3435 N N . GLN A 1 423 ? 2.868 -33.636 7.612 1.00 93.31 423 GLN A N 1
ATOM 3436 C CA . GLN A 1 423 ? 3.221 -32.235 7.368 1.00 93.31 423 GLN A CA 1
ATOM 3437 C C . GLN A 1 423 ? 4.716 -32.082 7.114 1.00 93.31 423 GLN A C 1
ATOM 3439 O O . GLN A 1 423 ? 5.075 -31.443 6.129 1.00 93.31 423 GLN A O 1
ATOM 3444 N N . LYS A 1 424 ? 5.567 -32.676 7.962 1.00 92.50 424 LYS A N 1
ATOM 3445 C CA . LYS A 1 424 ? 7.037 -32.571 7.898 1.00 92.50 424 LYS A CA 1
ATOM 3446 C C . LYS A 1 424 ? 7.637 -33.157 6.614 1.00 92.50 424 LYS A C 1
ATOM 3448 O O . LYS A 1 424 ? 8.760 -32.820 6.245 1.00 92.50 424 LYS A O 1
ATOM 3453 N N . MET A 1 425 ? 6.894 -33.991 5.889 1.00 88.50 425 MET A N 1
ATOM 3454 C CA . MET A 1 425 ? 7.267 -34.452 4.549 1.00 88.50 425 MET A CA 1
ATOM 3455 C C . MET A 1 425 ? 7.000 -33.362 3.503 1.00 88.50 425 MET A C 1
ATOM 3457 O O . MET A 1 425 ? 6.076 -32.579 3.664 1.00 88.50 425 MET A O 1
ATOM 3461 N N . ALA A 1 426 ? 7.723 -33.360 2.378 1.00 83.50 426 ALA A N 1
ATOM 3462 C CA . ALA A 1 426 ? 7.439 -32.544 1.182 1.00 83.50 426 ALA A CA 1
ATOM 3463 C C . ALA A 1 426 ? 7.148 -31.047 1.457 1.00 83.50 426 ALA A C 1
ATOM 3465 O O . ALA A 1 426 ? 6.018 -30.657 1.742 1.00 83.50 426 ALA A O 1
ATOM 3466 N N . ALA A 1 427 ? 8.168 -30.188 1.357 1.00 89.38 427 ALA A N 1
ATOM 3467 C CA . ALA A 1 427 ? 8.066 -28.740 1.612 1.00 89.38 427 ALA A CA 1
ATOM 3468 C C . ALA A 1 427 ? 7.496 -28.344 2.995 1.00 89.38 427 ALA A C 1
ATOM 3470 O O . ALA A 1 427 ? 7.164 -27.182 3.207 1.00 89.38 427 ALA A O 1
ATOM 3471 N N . LYS A 1 428 ? 7.382 -29.307 3.921 1.00 95.44 428 LYS A N 1
ATOM 3472 C CA . LYS A 1 428 ? 6.992 -29.127 5.325 1.00 95.44 428 LYS A CA 1
ATOM 3473 C C . LYS A 1 428 ? 5.632 -28.442 5.550 1.00 95.44 428 LYS A C 1
ATOM 3475 O O . LYS A 1 428 ? 5.381 -27.882 6.611 1.00 95.44 428 LYS A O 1
ATOM 3480 N N . VAL A 1 429 ? 4.744 -28.487 4.551 1.00 95.50 429 VAL A N 1
ATOM 3481 C CA . VAL A 1 429 ? 3.431 -27.819 4.578 1.00 95.50 429 VAL A CA 1
ATOM 3482 C C . VAL A 1 429 ? 2.276 -28.804 4.400 1.00 95.50 429 VAL A C 1
ATOM 3484 O O . VAL A 1 429 ? 2.262 -29.602 3.455 1.00 95.50 429 VAL A O 1
ATOM 3487 N N . TYR A 1 430 ? 1.268 -28.737 5.265 1.00 94.88 430 TYR A N 1
ATOM 3488 C CA . TYR A 1 430 ? 0.068 -29.573 5.192 1.00 94.88 430 TYR A CA 1
ATOM 3489 C C . TYR A 1 430 ? -1.136 -28.755 4.730 1.00 94.88 430 TYR A C 1
ATOM 3491 O O . TYR A 1 430 ? -1.480 -27.759 5.353 1.00 94.88 430 TYR A O 1
ATOM 3499 N N . TYR A 1 431 ? -1.784 -29.165 3.637 1.00 93.38 431 TYR A N 1
ATOM 3500 C CA . TYR A 1 431 ? -2.940 -28.451 3.089 1.00 93.38 431 TYR A CA 1
ATOM 3501 C C . TYR A 1 431 ? -4.250 -29.167 3.401 1.00 93.38 431 TYR A C 1
ATOM 3503 O O . TYR A 1 431 ? -4.430 -30.319 3.007 1.00 93.38 431 TYR A O 1
ATOM 3511 N N . ASN A 1 432 ? -5.197 -28.429 3.978 1.00 92.19 432 ASN A N 1
ATOM 3512 C CA . ASN A 1 432 ? -6.611 -28.788 3.976 1.00 92.19 432 ASN A CA 1
ATOM 3513 C C . ASN A 1 432 ? -7.303 -28.074 2.810 1.00 92.19 432 ASN A C 1
ATOM 3515 O O . ASN A 1 432 ? -7.095 -26.881 2.580 1.00 92.19 432 ASN A O 1
ATOM 3519 N N . THR A 1 433 ? -8.082 -28.817 2.024 1.00 89.19 433 THR A N 1
ATOM 3520 C CA . THR A 1 433 ? -8.642 -28.353 0.744 1.00 89.19 433 THR A CA 1
ATOM 3521 C C . THR A 1 433 ? -10.127 -28.680 0.632 1.00 89.19 433 THR A C 1
ATOM 3523 O O . THR A 1 433 ? -10.649 -29.463 1.420 1.00 89.19 433 THR A O 1
ATOM 3526 N N . LEU A 1 434 ? -10.793 -28.108 -0.380 1.00 81.38 434 LEU A N 1
ATOM 3527 C CA . LEU A 1 434 ? -12.226 -28.302 -0.645 1.00 81.38 434 LEU A CA 1
ATOM 3528 C C . LEU A 1 434 ? -13.127 -27.824 0.506 1.00 81.38 434 LEU A C 1
ATOM 3530 O O . LEU A 1 434 ? -14.197 -28.388 0.721 1.00 81.38 434 LEU A O 1
ATOM 3534 N N . LEU A 1 435 ? -12.705 -26.777 1.217 1.00 88.69 435 LEU A N 1
ATOM 3535 C CA . LEU A 1 435 ? -13.440 -26.232 2.352 1.00 88.69 435 LEU A CA 1
ATOM 3536 C C . LEU A 1 435 ? -14.407 -25.142 1.903 1.00 88.69 435 LEU A C 1
ATOM 3538 O O . LEU A 1 435 ? -14.179 -24.444 0.906 1.00 88.69 435 LEU A O 1
ATOM 3542 N N . ASN A 1 436 ? -15.494 -25.007 2.653 1.00 87.12 436 ASN A N 1
ATOM 3543 C CA . ASN A 1 436 ? -16.501 -23.983 2.446 1.00 87.12 436 ASN A CA 1
ATOM 3544 C C . ASN A 1 436 ? -16.981 -23.474 3.804 1.00 87.12 436 ASN A C 1
ATOM 3546 O O . ASN A 1 436 ? -17.390 -24.272 4.639 1.00 87.12 436 ASN A O 1
ATOM 3550 N N . TYR A 1 437 ? -16.943 -22.161 4.001 1.00 83.88 437 TYR A N 1
ATOM 3551 C CA . TYR A 1 437 ? -17.446 -21.512 5.204 1.00 83.88 437 TYR A CA 1
ATOM 3552 C C . TYR A 1 437 ? -18.353 -20.352 4.797 1.00 83.88 437 TYR A C 1
ATOM 3554 O O . TYR A 1 437 ? -17.907 -19.431 4.112 1.00 83.88 437 TYR A O 1
ATOM 3562 N N . ASN A 1 438 ? -19.637 -20.407 5.166 1.00 80.56 438 ASN A N 1
ATOM 3563 C CA . ASN A 1 438 ? -20.644 -19.396 4.810 1.00 80.56 438 ASN A CA 1
ATOM 3564 C C . ASN A 1 438 ? -20.685 -19.053 3.305 1.00 80.56 438 ASN A C 1
ATOM 3566 O O . ASN A 1 438 ? -20.783 -17.890 2.918 1.00 80.56 438 ASN A O 1
ATOM 3570 N N . GLY A 1 439 ? -20.575 -20.072 2.445 1.00 78.62 439 GLY A N 1
ATOM 3571 C CA . GLY A 1 439 ? -20.583 -19.913 0.987 1.00 78.62 439 GLY A CA 1
ATOM 3572 C C . GLY A 1 439 ? -19.238 -19.493 0.385 1.00 78.62 439 GLY A C 1
ATOM 3573 O O . GLY A 1 439 ? -19.146 -19.328 -0.828 1.00 78.62 439 GLY A O 1
ATOM 3574 N N . ILE A 1 440 ? -18.188 -19.338 1.195 1.00 83.06 440 ILE A N 1
ATOM 3575 C CA . ILE A 1 440 ? -16.851 -18.940 0.751 1.00 83.06 440 ILE A CA 1
ATOM 3576 C C . ILE A 1 440 ? -15.985 -20.188 0.607 1.00 83.06 440 ILE A C 1
ATOM 3578 O O . ILE A 1 440 ? -15.708 -20.878 1.587 1.00 83.06 440 ILE A O 1
ATOM 3582 N N . ARG A 1 441 ? -15.513 -20.473 -0.612 1.00 87.19 441 ARG A N 1
ATOM 3583 C CA . ARG A 1 441 ? -14.587 -21.588 -0.857 1.00 87.19 441 ARG A CA 1
ATOM 3584 C C . ARG A 1 441 ? -13.157 -21.197 -0.513 1.00 87.19 441 ARG A C 1
ATOM 3586 O O . ARG A 1 441 ? -12.649 -20.203 -1.033 1.00 87.19 441 ARG A O 1
ATOM 3593 N N . TYR A 1 442 ? -12.481 -22.020 0.278 1.00 91.62 442 TYR A N 1
ATOM 3594 C CA . TYR A 1 442 ? -11.096 -21.766 0.660 1.00 91.62 442 TYR A CA 1
ATOM 3595 C C . TYR A 1 442 ? -10.284 -23.052 0.827 1.00 91.62 442 TYR A C 1
ATOM 3597 O O . TYR A 1 442 ? -10.810 -24.169 0.883 1.00 91.62 442 TYR A O 1
ATOM 3605 N N . LYS A 1 443 ? -8.967 -22.882 0.872 1.00 93.06 443 LYS A N 1
ATOM 3606 C CA . LYS A 1 443 ? -8.012 -23.890 1.334 1.00 93.06 443 LYS A CA 1
ATOM 3607 C C . LYS A 1 443 ? -6.973 -23.206 2.208 1.00 93.06 443 LYS A C 1
ATOM 3609 O O . LYS A 1 443 ? -6.669 -22.036 1.986 1.00 93.06 443 LYS A O 1
ATOM 3614 N N . TYR A 1 444 ? -6.386 -23.935 3.145 1.00 96.12 444 TYR A N 1
ATOM 3615 C CA . TYR A 1 444 ? -5.298 -23.407 3.960 1.00 96.12 444 TYR A CA 1
ATOM 3616 C C . TYR A 1 444 ? -4.166 -24.420 4.088 1.00 96.12 444 TYR A C 1
ATOM 3618 O O . TYR A 1 444 ? -4.402 -25.625 4.192 1.00 96.12 444 TYR A O 1
ATOM 3626 N N . GLY A 1 445 ? -2.936 -23.919 4.022 1.00 96.69 445 GLY A N 1
ATOM 3627 C CA . GLY A 1 445 ? -1.717 -24.666 4.307 1.00 96.69 445 GLY A CA 1
ATOM 3628 C C . GLY A 1 445 ? -1.185 -24.312 5.689 1.00 96.69 445 GLY A C 1
ATOM 3629 O O . GLY A 1 445 ? -1.170 -23.138 6.032 1.00 96.69 445 GLY A O 1
ATOM 3630 N N . VAL A 1 446 ? -0.727 -25.294 6.456 1.00 97.81 446 VAL A N 1
ATOM 3631 C CA . VAL A 1 446 ? -0.064 -25.103 7.754 1.00 97.81 446 VAL A CA 1
ATOM 3632 C C . VAL A 1 446 ? 1.411 -25.454 7.604 1.00 97.81 446 VAL A C 1
ATOM 3634 O O . VAL A 1 446 ? 1.739 -26.488 7.023 1.00 97.81 446 VAL A O 1
ATOM 3637 N N . ILE A 1 447 ? 2.290 -24.575 8.075 1.00 98.06 447 ILE A N 1
ATOM 3638 C CA . ILE A 1 447 ? 3.750 -24.737 8.090 1.00 98.06 447 ILE A CA 1
ATOM 3639 C C . ILE A 1 447 ? 4.286 -24.221 9.429 1.00 98.06 447 ILE A C 1
ATOM 3641 O O . ILE A 1 447 ? 3.699 -23.314 10.019 1.00 98.06 447 ILE A O 1
ATOM 3645 N N . GLU A 1 448 ? 5.382 -24.782 9.937 1.00 98.31 448 GLU A N 1
ATOM 3646 C CA . GLU A 1 448 ? 6.034 -24.191 11.111 1.00 98.31 448 GLU A CA 1
ATOM 3647 C C . GLU A 1 448 ? 6.701 -22.862 10.739 1.00 98.31 448 GLU A C 1
ATOM 3649 O O . GLU A 1 448 ? 7.273 -22.708 9.659 1.00 98.31 448 GLU A O 1
ATOM 3654 N N . TYR A 1 449 ? 6.627 -21.885 11.639 1.00 98.19 449 TYR A N 1
ATOM 3655 C CA . TYR A 1 449 ? 7.152 -20.540 11.411 1.00 98.19 449 TYR A CA 1
ATOM 3656 C C . TYR A 1 449 ? 8.645 -20.556 11.048 1.00 98.19 449 TYR A C 1
ATOM 3658 O O . TYR A 1 449 ? 9.055 -19.937 10.064 1.00 98.19 449 TYR A O 1
ATOM 3666 N N . ASN A 1 450 ? 9.437 -21.352 11.770 1.00 97.56 450 ASN A N 1
ATOM 3667 C CA . ASN A 1 450 ? 10.870 -21.498 11.511 1.00 97.56 450 ASN A CA 1
ATOM 3668 C C . ASN A 1 450 ? 11.162 -22.217 10.186 1.00 97.56 450 ASN A C 1
ATOM 3670 O O . ASN A 1 450 ? 12.066 -21.808 9.464 1.00 97.56 450 ASN A O 1
ATOM 3674 N N . ASP A 1 451 ? 10.356 -23.214 9.809 1.00 97.88 451 ASP A N 1
ATOM 3675 C CA . ASP A 1 451 ? 10.502 -23.896 8.518 1.00 97.88 451 ASP A CA 1
ATOM 3676 C C . ASP A 1 451 ? 10.259 -22.945 7.336 1.00 97.88 451 ASP A C 1
ATOM 3678 O O . ASP A 1 451 ? 10.943 -23.032 6.311 1.00 97.88 451 ASP A O 1
ATOM 3682 N N . LEU A 1 452 ? 9.306 -22.014 7.470 1.00 98.06 452 LEU A N 1
ATOM 3683 C CA . LEU A 1 452 ? 9.074 -20.978 6.465 1.00 98.06 452 LEU A CA 1
ATOM 3684 C C . LEU A 1 452 ? 10.254 -19.997 6.384 1.00 98.06 452 LEU A C 1
ATOM 3686 O O . LEU A 1 452 ? 10.707 -19.677 5.282 1.00 98.06 452 LEU A O 1
ATOM 3690 N N . LEU A 1 453 ? 10.774 -19.541 7.528 1.00 98.12 453 LEU A N 1
ATOM 3691 C CA . LEU A 1 453 ? 11.952 -18.670 7.568 1.00 98.12 453 LEU A CA 1
ATOM 3692 C C . LEU A 1 453 ? 13.180 -19.337 6.937 1.00 98.12 453 LEU A C 1
ATOM 3694 O O . LEU A 1 453 ? 13.914 -18.681 6.194 1.00 98.12 453 LEU A O 1
ATOM 3698 N N . ASP A 1 454 ? 13.392 -20.624 7.195 1.00 97.44 454 ASP A N 1
ATOM 3699 C CA . ASP A 1 454 ? 14.487 -21.393 6.606 1.00 97.44 454 ASP A CA 1
ATOM 3700 C C . ASP A 1 454 ? 14.326 -21.518 5.088 1.00 97.44 454 ASP A C 1
ATOM 3702 O O . ASP A 1 454 ? 15.275 -21.248 4.348 1.00 97.44 454 ASP A O 1
ATOM 3706 N N . ASP A 1 455 ? 13.122 -21.820 4.591 1.00 97.50 455 ASP A N 1
ATOM 3707 C CA . ASP A 1 455 ? 12.871 -21.893 3.146 1.00 97.50 455 ASP A CA 1
ATOM 3708 C C . ASP A 1 455 ? 13.101 -20.532 2.460 1.00 97.50 455 ASP A C 1
ATOM 3710 O O . ASP A 1 455 ? 13.662 -20.492 1.364 1.00 97.50 455 ASP A O 1
ATOM 3714 N N . LEU A 1 456 ? 12.765 -19.407 3.108 1.00 97.88 456 LEU A N 1
ATOM 3715 C CA . LEU A 1 456 ? 13.060 -18.054 2.606 1.00 97.88 456 LEU A CA 1
ATOM 3716 C C . LEU A 1 456 ? 14.565 -17.733 2.582 1.00 97.88 456 LEU A C 1
ATOM 3718 O O . LEU A 1 456 ? 15.025 -17.016 1.690 1.00 97.88 456 LEU A O 1
ATOM 3722 N N . LYS A 1 457 ? 15.333 -18.245 3.552 1.00 97.75 457 LYS A N 1
ATOM 3723 C CA . LYS A 1 457 ? 16.787 -18.025 3.678 1.00 97.75 457 LYS A CA 1
ATOM 3724 C C . LYS A 1 457 ? 17.612 -18.955 2.788 1.00 97.75 457 LYS A C 1
ATOM 3726 O O . LYS A 1 457 ? 18.715 -18.575 2.392 1.00 97.75 457 LYS A O 1
ATOM 3731 N N . ASN A 1 458 ? 17.094 -20.143 2.475 1.00 96.31 458 ASN A N 1
ATOM 3732 C CA . ASN A 1 458 ? 17.886 -21.227 1.889 1.00 96.31 458 ASN A CA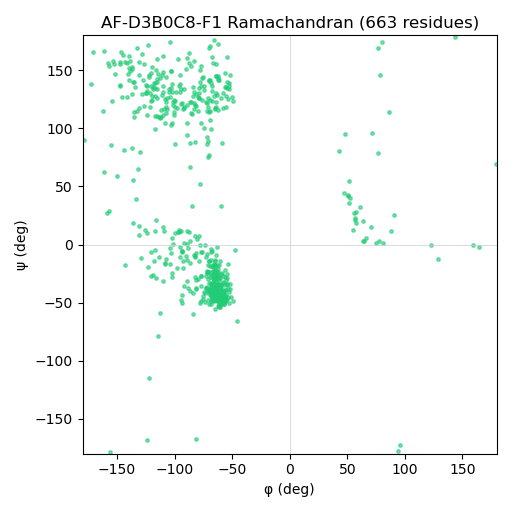 1
ATOM 3733 C C . ASN A 1 458 ? 17.361 -21.757 0.546 1.00 96.31 458 ASN A C 1
ATOM 3735 O O . ASN A 1 458 ? 18.136 -22.375 -0.188 1.00 96.31 458 ASN A O 1
ATOM 3739 N N . TRP A 1 459 ? 16.085 -21.522 0.210 1.00 96.50 459 TRP A N 1
ATOM 3740 C CA . TRP A 1 459 ? 15.376 -22.179 -0.901 1.00 96.50 459 TRP A CA 1
ATOM 3741 C C . TRP A 1 459 ? 15.498 -23.706 -0.838 1.00 96.50 459 TRP A C 1
ATOM 3743 O O . TRP A 1 459 ? 15.942 -24.365 -1.782 1.00 96.50 459 TRP A O 1
ATOM 3753 N N . ASP A 1 460 ? 15.118 -24.291 0.297 1.00 92.44 460 ASP A N 1
ATOM 3754 C CA . ASP A 1 460 ? 15.183 -25.740 0.467 1.00 92.44 460 ASP A CA 1
ATOM 3755 C C . ASP A 1 460 ? 14.171 -26.482 -0.400 1.00 92.44 460 ASP A C 1
ATOM 3757 O O . ASP A 1 460 ? 14.501 -27.514 -0.988 1.00 92.44 460 ASP A O 1
ATOM 3761 N N . SER A 1 461 ? 12.968 -25.926 -0.513 1.00 93.12 461 SER A N 1
ATOM 3762 C CA . SER A 1 461 ? 11.882 -26.428 -1.353 1.00 93.12 461 SER A CA 1
ATOM 3763 C C . SER A 1 461 ? 11.451 -25.431 -2.425 1.00 93.12 461 SER A C 1
ATOM 3765 O O . SER A 1 461 ? 10.912 -25.838 -3.456 1.00 93.12 461 SER A O 1
ATOM 3767 N N . LEU A 1 462 ? 11.652 -24.134 -2.175 1.00 93.94 462 LEU A N 1
ATOM 3768 C CA . LEU A 1 462 ? 11.144 -23.041 -3.002 1.00 93.94 462 LEU A CA 1
ATOM 3769 C C . LEU A 1 462 ? 9.613 -23.047 -3.173 1.00 93.94 462 LEU A C 1
ATOM 3771 O O . LEU A 1 462 ? 9.075 -22.436 -4.096 1.00 93.94 462 LEU A O 1
ATOM 3775 N N . TYR A 1 463 ? 8.890 -23.751 -2.298 1.00 92.88 463 TYR A N 1
ATOM 3776 C CA . TYR A 1 463 ? 7.463 -23.996 -2.476 1.00 92.88 463 TYR A CA 1
ATOM 3777 C C . TYR A 1 463 ? 6.624 -22.823 -1.953 1.00 92.88 463 TYR A C 1
ATOM 3779 O O . TYR A 1 463 ? 5.903 -22.183 -2.723 1.00 92.88 463 TYR A O 1
ATOM 3787 N N . ILE A 1 464 ? 6.746 -22.495 -0.660 1.00 95.25 464 ILE A N 1
ATOM 3788 C CA . ILE A 1 464 ? 6.064 -21.333 -0.064 1.00 95.25 464 ILE A CA 1
ATOM 3789 C C . ILE A 1 464 ? 6.878 -20.058 -0.290 1.00 95.25 464 ILE A C 1
ATOM 3791 O O . ILE A 1 464 ? 6.309 -19.049 -0.708 1.00 95.25 464 ILE A O 1
ATOM 3795 N N . SER A 1 465 ? 8.205 -20.105 -0.137 1.00 96.00 465 SER A N 1
ATOM 3796 C CA . SER A 1 465 ? 9.081 -18.968 -0.473 1.00 96.00 465 SER A CA 1
ATOM 3797 C C . SER A 1 465 ? 8.909 -18.519 -1.929 1.00 96.00 465 SER A C 1
ATOM 3799 O O . SER A 1 465 ? 8.797 -17.323 -2.205 1.00 96.00 465 SER A O 1
ATOM 3801 N N . GLY A 1 466 ? 8.739 -19.466 -2.858 1.00 95.12 466 GLY A N 1
ATOM 3802 C CA . GLY A 1 466 ? 8.409 -19.177 -4.250 1.00 95.12 466 GLY A CA 1
ATOM 3803 C C . GLY A 1 466 ? 7.088 -18.423 -4.394 1.00 95.12 466 GLY A C 1
ATOM 3804 O O . GLY A 1 466 ? 6.974 -17.545 -5.250 1.00 95.12 466 GLY A O 1
ATOM 3805 N N . ARG A 1 467 ? 6.077 -18.688 -3.552 1.00 93.62 467 ARG A N 1
ATOM 3806 C CA . ARG A 1 467 ? 4.831 -17.902 -3.532 1.00 93.62 467 ARG A CA 1
ATOM 3807 C C . ARG A 1 467 ? 5.065 -16.476 -3.034 1.00 93.62 467 ARG A C 1
ATOM 3809 O O . ARG A 1 467 ? 4.508 -15.565 -3.640 1.00 93.62 467 ARG A O 1
ATOM 3816 N N . MET A 1 468 ? 5.907 -16.287 -2.020 1.00 95.56 468 MET A N 1
ATOM 3817 C CA . MET A 1 468 ? 6.208 -14.986 -1.395 1.00 95.56 468 MET A CA 1
ATOM 3818 C C . MET A 1 468 ? 7.093 -14.049 -2.245 1.00 95.56 468 MET A C 1
ATOM 3820 O O . MET A 1 468 ? 7.353 -12.912 -1.853 1.00 95.56 468 MET A O 1
ATOM 3824 N N . MET A 1 469 ? 7.511 -14.496 -3.436 1.00 94.38 469 MET A N 1
ATOM 3825 C CA . MET A 1 469 ? 8.058 -13.642 -4.508 1.00 94.38 469 MET A CA 1
ATOM 3826 C C . MET A 1 469 ? 6.969 -12.900 -5.299 1.00 94.38 469 MET A C 1
ATOM 3828 O O . MET A 1 469 ? 7.243 -12.029 -6.113 1.00 94.38 469 MET A O 1
ATOM 3832 N N . LYS A 1 470 ? 5.708 -13.298 -5.148 1.00 90.00 470 LYS A N 1
ATOM 3833 C CA . LYS A 1 470 ? 4.573 -12.654 -5.812 1.00 90.00 470 LYS A CA 1
ATOM 3834 C C . LYS A 1 470 ? 3.748 -11.910 -4.768 1.00 90.00 470 LYS A C 1
ATOM 3836 O O . LYS A 1 470 ? 3.857 -12.236 -3.587 1.00 90.00 470 LYS A O 1
ATOM 3841 N N . PRO A 1 471 ? 2.885 -10.972 -5.186 1.00 86.00 471 PRO A N 1
ATOM 3842 C CA . PRO A 1 471 ? 2.022 -10.264 -4.253 1.00 86.00 471 PRO A CA 1
ATOM 3843 C C . PRO A 1 471 ? 1.186 -11.227 -3.404 1.00 86.00 471 PRO A C 1
ATOM 3845 O O . PRO A 1 471 ? 0.609 -12.196 -3.914 1.00 86.00 471 PRO A O 1
ATOM 3848 N N . ILE A 1 472 ? 1.143 -10.958 -2.108 1.00 90.12 472 ILE A N 1
ATOM 3849 C CA . ILE A 1 472 ? 0.350 -11.660 -1.099 1.00 90.12 472 ILE A CA 1
ATOM 3850 C C . ILE A 1 472 ? -0.454 -10.622 -0.314 1.00 90.12 472 ILE A C 1
ATOM 3852 O O . ILE A 1 472 ? -0.160 -9.431 -0.395 1.00 90.12 472 ILE A O 1
ATOM 3856 N N . LEU A 1 473 ? -1.466 -11.080 0.415 1.00 88.00 473 LEU A N 1
ATOM 3857 C CA . LEU A 1 473 ? -2.218 -10.267 1.364 1.00 88.00 473 LEU A CA 1
ATOM 3858 C C . LEU A 1 473 ? -1.981 -10.828 2.765 1.00 88.00 473 LEU A C 1
ATOM 3860 O O . LEU A 1 473 ? -2.426 -11.939 3.042 1.00 88.00 473 LEU A O 1
ATOM 3864 N N . ASP A 1 474 ? -1.267 -10.116 3.632 1.00 91.69 474 ASP A N 1
ATOM 3865 C CA . ASP A 1 474 ? -1.046 -10.583 5.004 1.00 91.69 474 ASP A CA 1
ATOM 3866 C C . ASP A 1 474 ? -2.366 -10.670 5.778 1.00 91.69 474 ASP A C 1
ATOM 3868 O O . ASP A 1 474 ? -3.293 -9.883 5.572 1.00 91.69 474 ASP A O 1
ATOM 3872 N N . LEU A 1 475 ? -2.477 -11.667 6.656 1.00 90.69 475 LEU A N 1
ATOM 3873 C CA . LEU A 1 475 ? -3.694 -11.854 7.435 1.00 90.69 475 LEU A CA 1
ATOM 3874 C C . LEU A 1 475 ? -3.785 -10.807 8.553 1.00 90.69 475 LEU A C 1
ATOM 3876 O O . LEU A 1 475 ? -2.785 -10.501 9.201 1.00 90.69 475 LEU A O 1
ATOM 3880 N N . PRO A 1 476 ? -4.995 -10.326 8.883 1.00 83.94 476 PRO A N 1
ATOM 3881 C CA . PRO A 1 476 ? -5.187 -9.315 9.925 1.00 83.94 476 PRO A CA 1
ATOM 3882 C C . PRO A 1 476 ? -4.896 -9.819 11.350 1.00 83.94 476 PRO A C 1
ATOM 3884 O O . PRO A 1 476 ? -4.965 -9.037 12.291 1.00 83.94 476 PRO A O 1
ATOM 3887 N N . VAL A 1 477 ? -4.627 -11.118 11.518 1.00 87.12 477 VAL A N 1
ATOM 3888 C CA . VAL A 1 477 ? -4.393 -11.783 12.813 1.00 87.12 477 VAL A CA 1
ATOM 3889 C C . VAL A 1 477 ? -2.911 -12.043 13.105 1.00 87.12 477 VAL A C 1
ATOM 3891 O O . VAL A 1 477 ? -2.605 -12.642 14.130 1.00 87.12 477 VAL A O 1
ATOM 3894 N N . CYS A 1 478 ? -2.001 -11.647 12.208 1.00 88.75 478 CYS A N 1
ATOM 3895 C CA . CYS A 1 478 ? -0.565 -11.862 12.383 1.00 88.75 478 CYS A CA 1
ATOM 3896 C C . CYS A 1 478 ? -0.022 -11.131 13.617 1.00 88.75 478 CYS A C 1
ATOM 3898 O O . CYS A 1 478 ? -0.382 -9.982 13.880 1.00 88.75 478 CYS A O 1
ATOM 3900 N N . GLU A 1 479 ? 0.901 -11.771 14.333 1.00 92.31 479 GLU A N 1
ATOM 3901 C CA . GLU A 1 479 ? 1.670 -11.121 15.391 1.00 92.31 479 GLU A CA 1
ATOM 3902 C C . GLU A 1 479 ? 2.619 -10.082 14.781 1.00 92.31 479 GLU A C 1
ATOM 3904 O O . GLU A 1 479 ? 3.221 -10.308 13.730 1.00 92.31 479 GLU A O 1
ATOM 3909 N N . GLN A 1 480 ? 2.743 -8.918 15.419 1.00 85.56 480 GLN A N 1
ATOM 3910 C CA . GLN A 1 480 ? 3.438 -7.771 14.827 1.00 85.56 480 GLN A CA 1
ATOM 3911 C C . GLN A 1 480 ? 4.951 -7.998 14.665 1.00 85.56 480 GLN A C 1
ATOM 3913 O O . GLN A 1 480 ? 5.557 -7.544 13.689 1.00 85.56 480 GLN A O 1
ATOM 3918 N N . ASP A 1 481 ? 5.568 -8.689 15.618 1.00 89.44 481 ASP A N 1
ATOM 3919 C CA . ASP A 1 481 ? 6.974 -9.090 15.591 1.00 89.44 481 ASP A CA 1
ATOM 3920 C C . ASP A 1 481 ? 7.232 -10.135 14.497 1.00 89.44 481 ASP A C 1
ATOM 3922 O O . ASP A 1 481 ? 8.139 -9.952 13.682 1.00 89.44 481 ASP A O 1
ATOM 3926 N N . ALA A 1 482 ? 6.376 -11.156 14.405 1.00 92.38 482 ALA A N 1
ATOM 3927 C CA . ALA A 1 482 ? 6.442 -12.178 13.365 1.00 92.38 482 ALA A CA 1
ATOM 3928 C C . ALA A 1 482 ? 6.242 -11.586 11.961 1.00 92.38 482 ALA A C 1
ATOM 3930 O O . ALA A 1 482 ? 6.973 -11.919 11.030 1.00 92.38 482 ALA A O 1
ATOM 3931 N N . LEU A 1 483 ? 5.287 -10.663 11.807 1.00 90.56 483 LEU A N 1
ATOM 3932 C CA . LEU A 1 483 ? 5.051 -9.917 10.569 1.00 90.56 483 LEU A CA 1
ATOM 3933 C C . LEU A 1 483 ? 6.320 -9.164 10.139 1.00 90.56 483 LEU A C 1
ATOM 3935 O O . LEU A 1 483 ? 6.797 -9.310 9.012 1.00 90.56 483 LEU A O 1
ATOM 3939 N N . SER A 1 484 ? 6.909 -8.405 11.065 1.00 86.06 484 SER A N 1
ATOM 3940 C CA . SER A 1 484 ? 8.104 -7.595 10.810 1.00 86.06 484 SER A CA 1
ATOM 3941 C C . SER A 1 484 ? 9.321 -8.454 10.446 1.00 86.06 484 SER A C 1
ATOM 3943 O O . SER A 1 484 ? 10.034 -8.145 9.487 1.00 86.06 484 SER A O 1
ATOM 3945 N N . GLU A 1 485 ? 9.557 -9.554 11.168 1.00 96.12 485 GLU A N 1
ATOM 3946 C CA . GLU A 1 485 ? 10.644 -10.495 10.878 1.00 96.12 485 GLU A CA 1
ATOM 3947 C C . GLU A 1 485 ? 10.439 -11.197 9.530 1.00 96.12 485 GLU A C 1
ATOM 3949 O O . GLU A 1 485 ? 11.370 -11.276 8.724 1.00 96.12 485 GLU A O 1
ATOM 3954 N N . MET A 1 486 ? 9.226 -11.671 9.250 1.00 97.06 486 MET A N 1
ATOM 3955 C CA . MET A 1 486 ? 8.927 -12.397 8.021 1.00 97.06 486 MET A CA 1
ATOM 3956 C C . MET A 1 486 ? 9.125 -11.520 6.783 1.00 97.06 486 MET A C 1
ATOM 3958 O O . MET A 1 486 ? 9.782 -11.944 5.828 1.00 97.06 486 MET A O 1
ATOM 3962 N N . HIS A 1 487 ? 8.641 -10.273 6.797 1.00 90.38 487 HIS A N 1
ATOM 3963 C CA . HIS A 1 487 ? 8.944 -9.319 5.725 1.00 90.38 487 HIS A CA 1
ATOM 3964 C C . HIS A 1 487 ? 10.433 -9.033 5.636 1.00 90.38 487 HIS A C 1
ATOM 3966 O O . HIS A 1 487 ? 10.980 -8.967 4.532 1.00 90.38 487 HIS A O 1
ATOM 3972 N N . SER A 1 488 ? 11.094 -8.942 6.791 1.00 93.12 488 SER A N 1
ATOM 3973 C CA . SER A 1 488 ? 12.516 -8.667 6.843 1.00 93.12 488 SER A CA 1
ATOM 3974 C C . SER A 1 488 ? 13.341 -9.713 6.112 1.00 93.12 488 SER A C 1
ATOM 3976 O O . SER A 1 488 ? 14.142 -9.416 5.215 1.00 93.12 488 SER A O 1
ATOM 3978 N N . VAL A 1 489 ? 13.085 -10.972 6.441 1.00 96.75 489 VAL A N 1
ATOM 3979 C CA . VAL A 1 489 ? 13.735 -12.121 5.822 1.00 96.75 489 VAL A CA 1
ATOM 3980 C C . VAL A 1 489 ? 13.305 -12.272 4.363 1.00 96.75 489 VAL A C 1
ATOM 3982 O O . VAL A 1 489 ? 14.159 -12.499 3.504 1.00 96.75 489 VAL A O 1
ATOM 3985 N N . ASN A 1 490 ? 12.020 -12.091 4.043 1.00 97.50 490 ASN A N 1
ATOM 3986 C CA . ASN A 1 490 ? 11.531 -12.219 2.671 1.00 97.50 490 ASN A CA 1
ATOM 3987 C C . ASN A 1 490 ? 12.208 -11.208 1.732 1.00 97.50 490 ASN A C 1
ATOM 3989 O O . ASN A 1 490 ? 12.679 -11.588 0.664 1.00 97.50 490 ASN A O 1
ATOM 3993 N N . SER A 1 491 ? 12.330 -9.942 2.128 1.00 93.50 491 SER A N 1
ATOM 3994 C CA . SER A 1 491 ? 12.953 -8.922 1.281 1.00 93.50 491 SER A CA 1
ATOM 3995 C C . SER A 1 491 ? 14.479 -9.031 1.233 1.00 93.50 491 SER A C 1
ATOM 3997 O O . SER A 1 491 ? 15.069 -9.022 0.148 1.00 93.50 491 SER A O 1
ATOM 3999 N N . SER A 1 492 ? 15.137 -9.182 2.389 1.00 93.75 492 SER A N 1
ATOM 4000 C CA . SER A 1 492 ? 16.608 -9.234 2.461 1.00 93.75 492 SER A CA 1
ATOM 4001 C C . SER A 1 492 ? 17.211 -10.531 1.913 1.00 93.75 492 SER A C 1
ATOM 4003 O O . SER A 1 492 ? 18.376 -10.535 1.513 1.00 93.75 492 SER A O 1
ATOM 4005 N N . LYS A 1 493 ? 16.441 -11.628 1.883 1.00 96.81 493 LYS A N 1
ATOM 4006 C CA . LYS A 1 493 ? 16.869 -12.927 1.347 1.00 96.81 493 LYS A CA 1
ATOM 4007 C C . LYS A 1 493 ? 16.073 -13.304 0.107 1.00 96.81 493 LYS A C 1
ATOM 4009 O O . LYS A 1 493 ? 16.563 -13.103 -0.995 1.00 96.81 493 LYS A O 1
ATOM 4014 N N . ASN A 1 494 ? 14.848 -13.794 0.262 1.00 97.94 494 ASN A N 1
ATOM 4015 C CA . ASN A 1 494 ? 14.087 -14.442 -0.811 1.00 97.94 494 ASN A CA 1
ATOM 4016 C C . ASN A 1 494 ? 13.882 -13.569 -2.071 1.00 97.94 494 ASN A C 1
ATOM 4018 O O . ASN A 1 494 ? 14.133 -14.015 -3.190 1.00 97.94 494 ASN A O 1
ATOM 4022 N N . GLN A 1 495 ? 13.459 -12.314 -1.916 1.00 97.69 495 GLN A N 1
ATOM 4023 C CA . GLN A 1 495 ? 13.245 -11.390 -3.036 1.00 97.69 495 GLN A CA 1
ATOM 4024 C C . GLN A 1 495 ? 14.570 -10.924 -3.647 1.00 97.69 495 GLN A C 1
ATOM 4026 O O . GLN A 1 495 ? 14.671 -10.831 -4.868 1.00 97.69 495 GLN A O 1
ATOM 4031 N N . THR A 1 496 ? 15.601 -10.711 -2.822 1.00 96.81 496 THR A N 1
ATOM 4032 C CA . THR A 1 496 ? 16.961 -10.412 -3.300 1.00 96.81 496 THR A CA 1
ATOM 4033 C C . THR A 1 496 ? 17.516 -11.578 -4.122 1.00 96.81 496 THR A C 1
ATOM 4035 O O . THR A 1 496 ? 17.990 -11.367 -5.232 1.00 96.81 496 THR A O 1
ATOM 4038 N N . PHE A 1 497 ? 17.355 -12.818 -3.653 1.00 97.81 497 PHE A N 1
ATOM 4039 C CA . PHE A 1 497 ? 17.709 -14.027 -4.396 1.00 97.81 497 PHE A CA 1
ATOM 4040 C C . PHE A 1 497 ? 16.985 -14.114 -5.741 1.00 97.81 497 PHE A C 1
ATOM 4042 O O . PHE A 1 497 ? 17.598 -14.479 -6.745 1.00 97.81 497 PHE A O 1
ATOM 4049 N N . ALA A 1 498 ? 15.693 -13.776 -5.769 1.00 98.00 498 ALA A N 1
ATOM 4050 C CA . ALA A 1 498 ? 14.895 -13.793 -6.987 1.00 98.00 498 ALA A CA 1
ATOM 4051 C C . ALA A 1 498 ? 15.390 -12.762 -8.014 1.00 98.00 498 ALA A C 1
ATOM 4053 O O . ALA A 1 498 ? 15.511 -13.111 -9.188 1.00 98.00 498 ALA A O 1
ATOM 4054 N N . ILE A 1 499 ? 15.736 -11.540 -7.578 1.00 97.50 499 ILE A N 1
ATOM 4055 C CA . ILE A 1 499 ? 16.359 -10.523 -8.443 1.00 97.50 499 ILE A CA 1
ATOM 4056 C C . ILE A 1 499 ? 17.688 -11.055 -8.982 1.00 97.50 499 ILE A C 1
ATOM 4058 O O . ILE A 1 499 ? 17.857 -11.119 -10.196 1.00 97.50 499 ILE A O 1
ATOM 4062 N N . THR A 1 500 ? 18.597 -11.508 -8.112 1.00 96.06 500 THR A N 1
ATOM 4063 C CA . THR A 1 500 ? 19.922 -12.006 -8.518 1.00 96.06 500 THR A CA 1
ATOM 4064 C C . THR A 1 500 ? 19.812 -13.132 -9.547 1.00 96.06 500 THR A C 1
ATOM 4066 O O . THR A 1 500 ? 20.459 -13.089 -10.592 1.00 96.06 500 THR A O 1
ATOM 4069 N N . CYS A 1 501 ? 18.956 -14.127 -9.291 1.00 96.50 501 CYS A N 1
ATOM 4070 C CA . CYS A 1 501 ? 18.730 -15.226 -10.229 1.00 96.50 501 CYS A CA 1
ATOM 4071 C C . CYS A 1 501 ? 18.156 -14.722 -11.559 1.00 96.50 501 CYS A C 1
ATOM 4073 O O . CYS A 1 501 ? 18.571 -15.194 -12.615 1.00 96.50 501 CYS A O 1
ATOM 4075 N N . ALA A 1 502 ? 17.211 -13.777 -11.525 1.00 96.88 502 ALA A N 1
ATOM 4076 C CA . ALA A 1 502 ? 16.631 -13.206 -12.733 1.00 96.88 502 ALA A CA 1
ATOM 4077 C C . ALA A 1 502 ? 17.677 -12.461 -13.571 1.00 96.88 502 ALA A C 1
ATOM 4079 O O . ALA A 1 502 ? 17.774 -12.730 -14.765 1.00 96.88 502 ALA A O 1
ATOM 4080 N N . LEU A 1 503 ? 18.504 -11.612 -12.956 1.00 94.56 503 LEU A N 1
ATOM 4081 C CA . LEU A 1 503 ? 19.577 -10.883 -13.643 1.00 94.56 503 LEU A CA 1
ATOM 4082 C C . LEU A 1 503 ? 20.569 -11.829 -14.329 1.00 94.56 503 LEU A C 1
ATOM 4084 O O . LEU A 1 503 ? 20.908 -11.623 -15.491 1.00 94.56 503 LEU A O 1
ATOM 4088 N N . MET A 1 504 ? 20.939 -12.929 -13.665 1.00 91.81 504 MET A N 1
ATOM 4089 C CA . MET A 1 504 ? 21.825 -13.954 -14.238 1.00 91.81 504 MET A CA 1
ATOM 4090 C C . MET A 1 504 ? 21.205 -14.759 -15.392 1.00 91.81 504 MET A C 1
ATOM 4092 O O . MET A 1 504 ? 21.914 -15.494 -16.077 1.00 91.81 504 MET A O 1
ATOM 4096 N N . MET A 1 505 ? 19.889 -14.670 -15.598 1.00 93.50 505 MET A N 1
ATOM 4097 C CA . MET A 1 505 ? 19.178 -15.365 -16.677 1.00 93.50 505 MET A CA 1
ATOM 4098 C C . MET A 1 505 ? 18.692 -14.433 -17.791 1.00 93.50 505 MET A C 1
ATOM 4100 O O . MET A 1 505 ? 18.323 -14.925 -18.863 1.00 93.50 505 MET A O 1
ATOM 4104 N N . LEU A 1 506 ? 18.650 -13.125 -17.533 1.00 94.94 506 LEU A N 1
ATOM 4105 C CA . LEU A 1 506 ? 18.180 -12.106 -18.463 1.00 94.94 506 LEU A CA 1
ATOM 4106 C C . LEU A 1 506 ? 19.302 -11.652 -19.407 1.00 94.94 506 LEU A C 1
ATOM 4108 O O . LEU A 1 506 ? 20.481 -11.724 -19.058 1.00 94.94 506 LEU A O 1
ATOM 4112 N N . PRO A 1 507 ? 18.950 -11.170 -20.611 1.00 93.25 507 PRO A N 1
ATOM 4113 C CA . PRO A 1 507 ? 19.914 -10.573 -21.532 1.00 93.25 507 PRO A CA 1
ATOM 4114 C C . PRO A 1 507 ? 20.507 -9.264 -20.981 1.00 93.25 507 PRO A C 1
ATOM 4116 O O . PRO A 1 507 ? 20.100 -8.756 -19.936 1.00 93.25 507 PRO A O 1
ATOM 4119 N N . LYS A 1 508 ? 21.470 -8.681 -21.709 1.00 92.44 508 LYS A N 1
ATOM 4120 C CA . LYS A 1 508 ? 22.122 -7.416 -21.324 1.00 92.44 508 LYS A CA 1
ATOM 4121 C C . LYS A 1 508 ? 21.141 -6.246 -21.193 1.00 92.44 508 LYS A C 1
ATOM 4123 O O . LYS A 1 508 ? 21.348 -5.392 -20.341 1.00 92.44 508 LYS A O 1
ATOM 4128 N N . GLN A 1 509 ? 20.103 -6.201 -22.023 1.00 96.06 509 GLN A N 1
ATOM 4129 C CA . GLN A 1 509 ? 19.048 -5.188 -21.970 1.00 96.06 509 GLN A CA 1
ATOM 4130 C C . GLN A 1 509 ? 17.695 -5.873 -21.829 1.00 96.06 509 GLN A C 1
ATOM 4132 O O . GLN A 1 509 ? 17.421 -6.824 -22.562 1.00 96.06 509 GLN A O 1
ATOM 4137 N N . PHE A 1 510 ? 16.864 -5.408 -20.903 1.00 96.88 510 PHE A N 1
ATOM 4138 C CA . PHE A 1 510 ? 15.539 -5.975 -20.661 1.00 96.88 510 PHE A CA 1
ATOM 4139 C C . PHE A 1 510 ? 14.576 -4.939 -20.073 1.00 96.88 510 PHE A C 1
ATOM 4141 O O . PHE A 1 510 ? 14.993 -3.952 -19.470 1.00 96.88 510 PHE A O 1
ATOM 4148 N N . SER A 1 511 ? 13.278 -5.176 -20.238 1.00 95.12 511 SER A N 1
ATOM 4149 C CA . SER A 1 511 ? 12.209 -4.363 -19.652 1.00 95.12 511 SER A CA 1
ATOM 4150 C C . SER A 1 511 ? 11.823 -4.824 -18.245 1.00 95.12 511 SER A C 1
ATOM 4152 O O . SER A 1 511 ? 12.104 -5.948 -17.820 1.00 95.12 511 SER A O 1
ATOM 4154 N N . GLU A 1 512 ? 11.095 -3.971 -17.534 1.00 95.19 512 GLU A N 1
ATOM 4155 C CA . GLU A 1 512 ? 10.431 -4.282 -16.271 1.00 95.19 512 GLU A CA 1
ATOM 4156 C C . GLU A 1 512 ? 9.544 -5.514 -16.389 1.00 95.19 512 GLU A C 1
ATOM 4158 O O . GLU A 1 512 ? 9.624 -6.413 -15.552 1.00 95.19 512 GLU A O 1
ATOM 4163 N N . TYR A 1 513 ? 8.750 -5.598 -17.458 1.00 93.94 513 TYR A N 1
ATOM 4164 C CA . TYR A 1 513 ? 7.926 -6.768 -17.710 1.00 93.94 513 TYR A CA 1
ATOM 4165 C C . TYR A 1 513 ? 8.772 -8.048 -17.757 1.00 93.94 513 TYR A C 1
ATOM 4167 O O . TYR A 1 513 ? 8.455 -9.024 -17.072 1.00 93.94 513 TYR A O 1
ATOM 4175 N N . GLN A 1 514 ? 9.874 -8.046 -18.514 1.00 95.44 514 GLN A N 1
ATOM 4176 C CA . GLN A 1 514 ? 10.766 -9.204 -18.624 1.00 95.44 514 GLN A CA 1
ATOM 4177 C C . GLN A 1 514 ? 11.403 -9.566 -17.278 1.00 95.44 514 GLN A C 1
ATOM 4179 O O . GLN A 1 514 ? 11.471 -10.750 -16.943 1.00 95.44 514 GLN A O 1
ATOM 4184 N N . LEU A 1 515 ? 11.804 -8.573 -16.480 1.00 97.44 515 LEU A N 1
ATOM 4185 C CA . LEU A 1 515 ? 12.346 -8.795 -15.140 1.00 97.44 515 LEU A CA 1
ATOM 4186 C C . LEU A 1 515 ? 11.324 -9.463 -14.214 1.00 97.44 515 LEU A C 1
ATOM 4188 O O . LEU A 1 515 ? 11.599 -10.511 -13.625 1.00 97.44 515 LEU A O 1
ATOM 4192 N N . LEU A 1 516 ? 10.128 -8.887 -14.106 1.00 96.00 516 LEU A N 1
ATOM 4193 C CA . LEU A 1 516 ? 9.070 -9.375 -13.219 1.00 96.00 516 LEU A CA 1
ATOM 4194 C C . LEU A 1 516 ? 8.515 -10.732 -13.677 1.00 96.00 516 LEU A C 1
ATOM 4196 O O . LEU A 1 516 ? 8.178 -11.587 -12.847 1.00 96.00 516 LEU A O 1
ATOM 4200 N N . HIS A 1 517 ? 8.480 -10.969 -14.991 1.00 94.88 517 HIS A N 1
ATOM 4201 C CA . HIS A 1 517 ? 8.185 -12.272 -15.577 1.00 94.88 517 HIS A CA 1
ATOM 4202 C C . HIS A 1 517 ? 9.247 -13.305 -15.221 1.00 94.88 517 HIS A C 1
ATOM 4204 O O . HIS A 1 517 ? 8.902 -14.397 -14.761 1.00 94.88 517 HIS A O 1
ATOM 4210 N N . GLN A 1 518 ? 10.530 -12.964 -15.354 1.00 97.06 518 GLN A N 1
ATOM 4211 C CA . GLN A 1 518 ? 11.621 -13.860 -14.988 1.00 97.06 518 GLN A CA 1
ATOM 4212 C C . GLN A 1 518 ? 11.568 -14.213 -13.496 1.00 97.06 518 GLN A C 1
ATOM 4214 O O . GLN A 1 518 ? 11.599 -15.396 -13.159 1.00 97.06 518 GLN A O 1
ATOM 4219 N N . ILE A 1 519 ? 11.382 -13.224 -12.619 1.00 97.19 519 ILE A N 1
ATOM 4220 C CA . ILE A 1 519 ? 11.200 -13.416 -11.171 1.00 97.19 519 ILE A CA 1
ATOM 4221 C C . ILE A 1 519 ? 10.021 -14.353 -10.881 1.00 97.19 519 ILE A C 1
ATOM 4223 O O . ILE A 1 519 ? 10.156 -15.329 -10.143 1.00 97.19 519 ILE A O 1
ATOM 4227 N N . SER A 1 520 ? 8.865 -14.108 -11.499 1.00 94.31 520 SER A N 1
ATOM 4228 C CA . SER A 1 520 ? 7.676 -14.944 -11.297 1.00 94.31 520 SER A CA 1
ATOM 4229 C C . SER A 1 520 ? 7.880 -16.374 -11.799 1.00 94.31 520 SER A C 1
ATOM 4231 O O . SER A 1 520 ? 7.377 -17.320 -11.182 1.00 94.31 520 SER A O 1
ATOM 4233 N N . SER A 1 521 ? 8.634 -16.544 -12.890 1.00 93.81 521 SER A N 1
ATOM 4234 C CA . SER A 1 521 ? 8.895 -17.841 -13.515 1.00 93.81 521 SER A CA 1
ATOM 4235 C C . SER A 1 521 ? 9.733 -18.779 -12.649 1.00 93.81 521 SER A C 1
ATOM 4237 O O . SER A 1 521 ? 9.517 -19.986 -12.723 1.00 93.81 521 SER A O 1
ATOM 4239 N N . ILE A 1 522 ? 10.604 -18.249 -11.777 1.00 95.69 522 ILE A N 1
ATOM 4240 C CA . ILE A 1 522 ? 11.485 -19.028 -10.886 1.00 95.69 522 ILE A CA 1
ATOM 4241 C C . ILE A 1 522 ? 10.689 -20.097 -10.130 1.00 95.69 522 ILE A C 1
ATOM 4243 O O . ILE A 1 522 ? 11.037 -21.272 -10.164 1.00 95.69 522 ILE A O 1
ATOM 4247 N N . SER A 1 523 ? 9.557 -19.711 -9.537 1.00 92.12 523 SER A N 1
ATOM 4248 C CA . SER A 1 523 ? 8.685 -20.615 -8.767 1.00 92.12 523 SER A CA 1
ATOM 4249 C C . SER A 1 523 ? 7.945 -21.688 -9.586 1.00 92.12 523 SER A C 1
ATOM 4251 O O . SER A 1 523 ? 7.238 -22.508 -9.009 1.00 92.12 523 SER A O 1
ATOM 4253 N N . TYR A 1 524 ? 8.081 -21.677 -10.914 1.00 90.12 524 TYR A N 1
ATOM 4254 C CA . TYR A 1 524 ? 7.452 -22.629 -11.837 1.00 90.12 524 TYR A CA 1
ATOM 4255 C C . TYR A 1 524 ? 8.469 -23.409 -12.684 1.00 90.12 524 TYR A C 1
ATOM 4257 O O . TYR A 1 524 ? 8.082 -24.321 -13.418 1.00 90.12 524 TYR A O 1
ATOM 4265 N N . MET A 1 525 ? 9.762 -23.082 -12.608 1.00 90.44 525 MET A N 1
ATOM 4266 C CA . MET A 1 525 ? 10.805 -23.771 -13.371 1.00 90.44 525 MET A CA 1
ATOM 4267 C C . MET A 1 525 ? 10.869 -25.242 -12.965 1.00 90.44 525 MET A C 1
ATOM 4269 O O . MET A 1 525 ? 11.167 -25.550 -11.824 1.00 90.44 525 MET A O 1
ATOM 4273 N N . GLY A 1 526 ? 10.578 -26.169 -13.877 1.00 83.19 526 GLY A N 1
ATOM 4274 C CA . GLY A 1 526 ? 10.558 -27.602 -13.556 1.00 83.19 526 GLY A CA 1
ATOM 4275 C C . GLY A 1 526 ? 9.316 -28.087 -12.800 1.00 83.19 526 GLY A C 1
ATOM 4276 O O . GLY A 1 526 ? 9.231 -29.275 -12.493 1.00 83.19 526 GLY A O 1
ATOM 4277 N N . ASP A 1 527 ? 8.334 -27.219 -12.537 1.00 85.31 527 ASP A N 1
ATOM 4278 C CA . ASP A 1 527 ? 7.082 -27.601 -11.883 1.00 85.31 527 ASP A CA 1
ATOM 4279 C C . ASP A 1 527 ? 6.279 -28.565 -12.775 1.00 85.31 527 ASP A C 1
ATOM 4281 O O . ASP A 1 527 ? 5.823 -28.213 -13.867 1.00 85.31 527 ASP A O 1
ATOM 4285 N N . ILE A 1 528 ? 6.061 -29.792 -12.292 1.00 81.88 528 ILE A N 1
ATOM 4286 C CA . ILE A 1 528 ? 5.319 -30.834 -13.015 1.00 81.88 528 ILE A CA 1
ATOM 4287 C C . ILE A 1 528 ? 3.890 -30.411 -13.382 1.00 81.88 528 ILE A C 1
ATOM 4289 O O . ILE A 1 528 ? 3.347 -30.874 -14.386 1.00 81.88 528 ILE A O 1
ATOM 4293 N N . ARG A 1 529 ? 3.281 -29.499 -12.614 1.00 77.44 529 ARG A N 1
ATOM 4294 C CA . ARG A 1 529 ? 1.914 -29.017 -12.844 1.00 77.44 529 ARG A CA 1
ATOM 4295 C C . ARG A 1 529 ? 1.824 -28.180 -14.117 1.00 77.44 529 ARG A C 1
ATOM 4297 O O . ARG A 1 529 ? 0.776 -28.178 -14.758 1.00 77.44 529 ARG A O 1
ATOM 4304 N N . MET A 1 530 ? 2.920 -27.549 -14.538 1.00 76.38 530 MET A N 1
ATOM 4305 C CA . MET A 1 530 ? 2.981 -26.780 -15.785 1.00 76.38 530 MET A CA 1
ATOM 4306 C C . MET A 1 530 ? 2.910 -27.670 -17.037 1.00 76.38 530 MET A C 1
ATOM 4308 O O . MET A 1 530 ? 2.533 -27.188 -18.098 1.00 76.38 530 MET A O 1
ATOM 4312 N N . LYS A 1 531 ? 3.183 -28.981 -16.927 1.00 72.69 531 LYS A N 1
ATOM 4313 C CA . LYS A 1 531 ? 3.143 -29.936 -18.054 1.00 72.69 531 LYS A CA 1
ATOM 4314 C C . LYS A 1 531 ? 1.742 -30.476 -18.390 1.00 72.69 531 LYS A C 1
ATOM 4316 O O . LYS A 1 531 ? 1.620 -31.377 -19.212 1.00 72.69 531 LYS A O 1
ATOM 4321 N N . GLY A 1 532 ? 0.677 -29.959 -17.770 1.00 55.38 532 GLY A N 1
ATOM 4322 C CA . GLY A 1 532 ? -0.693 -30.389 -18.097 1.00 55.38 532 GLY A CA 1
ATOM 4323 C C . GLY A 1 532 ? -1.793 -30.028 -17.094 1.00 55.38 532 GLY A C 1
ATOM 4324 O O . GLY A 1 532 ? -2.963 -30.329 -17.347 1.00 55.38 532 GLY A O 1
ATOM 4325 N N . GLY A 1 533 ? -1.449 -29.388 -15.971 1.00 58.25 533 GLY A N 1
ATOM 4326 C CA . GLY A 1 533 ? -2.364 -29.067 -14.871 1.00 58.25 533 GLY A CA 1
ATOM 4327 C C . GLY A 1 533 ? -2.583 -27.575 -14.585 1.00 58.25 533 GLY A C 1
ATOM 4328 O O . GLY A 1 533 ? -3.418 -27.276 -13.725 1.00 58.25 533 GLY A O 1
ATOM 4329 N N . GLU A 1 534 ? -1.870 -26.677 -15.269 1.00 67.06 534 GLU A N 1
ATOM 4330 C CA . GLU A 1 534 ? -1.892 -25.216 -15.091 1.00 67.06 534 GLU A CA 1
ATOM 4331 C C . GLU A 1 534 ? -2.066 -24.486 -16.432 1.00 67.06 534 GLU A C 1
ATOM 4333 O O . GLU A 1 534 ? -1.768 -25.041 -17.489 1.00 67.06 534 GLU A O 1
ATOM 4338 N N . ASN A 1 535 ? -2.566 -23.245 -16.395 1.00 70.00 535 ASN A N 1
ATOM 4339 C CA . ASN A 1 535 ? -2.701 -22.406 -17.591 1.00 70.00 535 ASN A CA 1
ATOM 4340 C C . ASN A 1 535 ? -1.298 -22.064 -18.155 1.00 70.00 535 ASN A C 1
ATOM 4342 O O . ASN A 1 535 ? -0.479 -21.538 -17.398 1.00 70.00 535 ASN A O 1
ATOM 4346 N N . PRO A 1 536 ? -1.010 -22.296 -19.452 1.00 68.44 536 PRO A N 1
ATOM 4347 C CA . PRO A 1 536 ? 0.274 -21.937 -20.065 1.00 68.44 536 PRO A CA 1
ATOM 4348 C C . PRO A 1 536 ? 0.658 -20.459 -19.891 1.00 68.44 536 PRO A C 1
ATOM 4350 O O . PRO A 1 536 ? 1.824 -20.146 -19.668 1.00 68.44 536 PRO A O 1
ATOM 4353 N N . ASN A 1 537 ? -0.329 -19.557 -19.886 1.00 72.25 537 ASN A N 1
ATOM 4354 C CA . ASN A 1 537 ? -0.140 -18.111 -19.715 1.00 72.25 537 ASN A CA 1
ATOM 4355 C C . ASN A 1 537 ? -0.176 -17.666 -18.244 1.00 72.25 537 ASN A C 1
ATOM 4357 O O . ASN A 1 537 ? -0.250 -16.474 -17.953 1.00 72.25 537 ASN A O 1
ATOM 4361 N N . LYS A 1 538 ? -0.130 -18.599 -17.284 1.00 81.25 538 LYS A N 1
ATOM 4362 C CA . LYS A 1 538 ? -0.278 -18.291 -15.852 1.00 81.25 538 LYS A CA 1
ATOM 4363 C C . LYS A 1 538 ? 0.717 -17.243 -15.360 1.00 81.25 538 LYS A C 1
ATOM 4365 O O . LYS A 1 538 ? 0.329 -16.355 -14.610 1.00 81.25 538 LYS A O 1
ATOM 4370 N N . ILE A 1 539 ? 1.981 -17.340 -15.768 1.00 84.81 539 ILE A N 1
ATOM 4371 C CA . ILE A 1 539 ? 3.035 -16.414 -15.328 1.00 84.81 539 ILE A CA 1
ATOM 4372 C C . ILE A 1 539 ? 2.785 -15.021 -15.911 1.00 84.81 539 ILE A C 1
ATOM 4374 O O . ILE A 1 539 ? 2.762 -14.049 -15.160 1.00 84.81 539 ILE A O 1
ATOM 4378 N N . HIS A 1 540 ? 2.509 -14.940 -17.215 1.00 81.88 540 HIS A N 1
ATOM 4379 C CA . HIS A 1 540 ? 2.129 -13.698 -17.887 1.00 81.88 540 HIS A CA 1
ATOM 4380 C C . HIS A 1 540 ? 0.945 -13.019 -17.181 1.00 81.88 540 HIS A C 1
ATOM 4382 O O . HIS A 1 540 ? 1.047 -11.858 -16.789 1.00 81.88 540 HIS A O 1
ATOM 4388 N N . ASN A 1 541 ? -0.132 -13.767 -16.920 1.00 78.00 541 ASN A N 1
ATOM 4389 C CA . ASN A 1 541 ? -1.333 -13.246 -16.265 1.00 78.00 541 ASN A CA 1
ATOM 4390 C C . ASN A 1 541 ? -1.065 -12.765 -14.834 1.00 78.00 541 ASN A C 1
ATOM 4392 O O . ASN A 1 541 ? -1.708 -11.826 -14.375 1.00 78.00 541 ASN A O 1
ATOM 4396 N N . ILE A 1 542 ? -0.141 -13.393 -14.103 1.00 80.81 542 ILE A N 1
ATOM 4397 C CA . ILE A 1 542 ? 0.245 -12.916 -12.770 1.00 80.81 542 ILE A CA 1
ATOM 4398 C C . ILE A 1 542 ? 0.904 -11.541 -12.879 1.00 80.81 542 ILE A C 1
ATOM 4400 O O . ILE A 1 542 ? 0.528 -10.641 -12.133 1.00 80.81 542 ILE A O 1
ATOM 4404 N N . VAL A 1 543 ? 1.858 -11.388 -13.798 1.00 82.69 543 VAL A N 1
ATOM 4405 C CA . VAL A 1 543 ? 2.674 -10.174 -13.912 1.00 82.69 543 VAL A CA 1
ATOM 4406 C C . VAL A 1 543 ? 1.857 -9.001 -14.426 1.00 82.69 543 VAL A C 1
ATOM 4408 O O . VAL A 1 543 ? 1.845 -7.964 -13.777 1.00 82.69 543 VAL A O 1
ATOM 4411 N N . VAL A 1 544 ? 1.137 -9.162 -15.539 1.00 78.12 544 VAL A N 1
ATOM 4412 C CA . VAL A 1 544 ? 0.382 -8.053 -16.149 1.00 78.12 544 VAL A CA 1
ATOM 4413 C C . VAL A 1 544 ? -0.669 -7.503 -15.185 1.00 78.12 544 VAL A C 1
ATOM 4415 O O . VAL A 1 544 ? -0.781 -6.294 -15.029 1.00 78.12 544 VAL A O 1
ATOM 4418 N N . ASN A 1 545 ? -1.368 -8.377 -14.454 1.00 73.19 545 ASN A N 1
ATOM 4419 C CA . ASN A 1 545 ? -2.390 -7.955 -13.489 1.00 73.19 545 ASN A CA 1
ATOM 4420 C C . ASN A 1 545 ? -1.812 -7.397 -12.175 1.00 73.19 545 ASN A C 1
ATOM 4422 O O . ASN A 1 545 ? -2.570 -6.968 -11.313 1.00 73.19 545 ASN A O 1
ATOM 4426 N N . ASN A 1 546 ? -0.494 -7.460 -11.958 1.00 77.12 546 ASN A N 1
ATOM 4427 C CA . ASN A 1 546 ? 0.128 -7.036 -10.701 1.00 77.12 546 ASN A CA 1
ATOM 4428 C C . ASN A 1 546 ? 1.398 -6.203 -10.905 1.00 77.12 546 ASN A C 1
ATOM 4430 O O . ASN A 1 546 ? 2.202 -6.099 -9.976 1.00 77.12 546 ASN A O 1
ATOM 4434 N N . ILE A 1 547 ? 1.603 -5.632 -12.094 1.00 80.81 547 ILE A N 1
ATOM 4435 C CA . ILE A 1 547 ? 2.877 -5.004 -12.453 1.00 80.81 547 ILE A CA 1
ATOM 4436 C C . ILE A 1 547 ? 3.243 -3.887 -11.471 1.00 80.81 547 ILE A C 1
ATOM 4438 O O . ILE A 1 547 ? 4.360 -3.861 -10.969 1.00 80.81 547 ILE A O 1
ATOM 4442 N N . GLU A 1 548 ? 2.273 -3.067 -11.070 1.00 78.69 548 GLU A N 1
ATOM 4443 C CA . GLU A 1 548 ? 2.459 -1.977 -10.106 1.00 78.69 548 GLU A CA 1
ATOM 4444 C C . GLU A 1 548 ? 2.779 -2.482 -8.692 1.00 78.69 548 GLU A C 1
ATOM 4446 O O . GLU A 1 548 ? 3.707 -2.001 -8.042 1.00 78.69 548 GLU A O 1
ATOM 4451 N N . SER A 1 549 ? 2.064 -3.508 -8.219 1.00 77.75 549 SER A N 1
ATOM 4452 C CA . SER A 1 549 ? 2.336 -4.116 -6.908 1.00 77.75 549 SER A CA 1
ATOM 4453 C C . SER A 1 549 ? 3.711 -4.785 -6.873 1.00 77.75 549 SER A C 1
ATOM 4455 O O . SER A 1 549 ? 4.419 -4.716 -5.872 1.00 77.75 549 SER A O 1
ATOM 4457 N N . MET A 1 550 ? 4.114 -5.429 -7.969 1.00 88.19 550 MET A N 1
ATOM 4458 C CA . MET A 1 550 ? 5.440 -6.027 -8.094 1.00 88.19 550 MET A CA 1
ATOM 4459 C C . MET A 1 550 ? 6.533 -4.958 -8.217 1.00 88.19 550 MET A C 1
ATOM 4461 O O . MET A 1 550 ? 7.577 -5.097 -7.584 1.00 88.19 550 MET A O 1
ATOM 4465 N N . ARG A 1 551 ? 6.288 -3.863 -8.944 1.00 87.81 551 ARG A N 1
ATOM 4466 C CA . ARG A 1 551 ? 7.172 -2.689 -9.016 1.00 87.81 551 ARG A CA 1
ATOM 4467 C C . ARG A 1 551 ? 7.447 -2.123 -7.624 1.00 87.81 551 ARG A C 1
ATOM 4469 O O . ARG A 1 551 ? 8.608 -1.906 -7.283 1.00 87.81 551 ARG A O 1
ATOM 4476 N N . ALA A 1 552 ? 6.411 -1.964 -6.799 1.00 82.88 552 ALA A N 1
ATOM 4477 C CA . ALA A 1 552 ? 6.537 -1.488 -5.420 1.00 82.88 552 ALA A CA 1
ATOM 4478 C C . ALA A 1 552 ? 7.391 -2.416 -4.534 1.00 82.88 552 ALA A C 1
ATOM 4480 O O . ALA A 1 552 ? 8.132 -1.939 -3.679 1.00 82.88 552 ALA A O 1
ATOM 4481 N N . ILE A 1 553 ? 7.338 -3.731 -4.770 1.00 87.00 553 ILE A N 1
ATOM 4482 C CA . ILE A 1 553 ? 8.164 -4.716 -4.058 1.00 87.00 553 ILE A CA 1
ATOM 4483 C C . ILE A 1 553 ? 9.625 -4.658 -4.529 1.00 87.00 553 ILE A C 1
ATOM 4485 O O . ILE A 1 553 ? 10.551 -4.623 -3.719 1.00 87.00 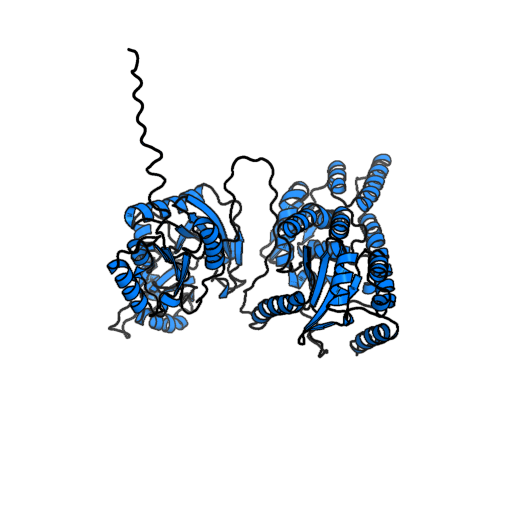553 ILE A O 1
ATOM 4489 N N . TYR A 1 554 ? 9.847 -4.683 -5.844 1.00 94.94 554 TYR A N 1
ATOM 4490 C CA . TYR A 1 554 ? 11.162 -4.975 -6.411 1.00 94.94 554 TYR A CA 1
ATOM 4491 C C . TYR A 1 554 ? 12.018 -3.736 -6.672 1.00 94.94 554 TYR A C 1
ATOM 4493 O O . TYR A 1 554 ? 13.228 -3.794 -6.454 1.00 94.94 554 TYR A O 1
ATOM 4501 N N . MET A 1 555 ? 11.439 -2.601 -7.072 1.00 92.56 555 MET A N 1
ATOM 4502 C CA . MET A 1 555 ? 12.225 -1.403 -7.399 1.00 92.56 555 MET A CA 1
ATOM 4503 C C . MET A 1 555 ? 13.050 -0.852 -6.228 1.00 92.56 555 MET A C 1
ATOM 4505 O O . MET A 1 555 ? 14.214 -0.512 -6.459 1.00 92.56 555 MET A O 1
ATOM 4509 N N . PRO A 1 556 ? 12.543 -0.791 -4.979 1.00 88.62 556 PRO A N 1
ATOM 4510 C CA . PRO A 1 556 ? 13.357 -0.363 -3.841 1.00 88.62 556 PRO A CA 1
ATOM 4511 C C . PRO A 1 556 ? 14.562 -1.281 -3.604 1.00 88.62 556 PRO A C 1
ATOM 4513 O O . PRO A 1 556 ? 15.666 -0.802 -3.352 1.00 88.62 556 PRO A O 1
ATOM 4516 N N . LEU A 1 557 ? 14.375 -2.598 -3.739 1.00 92.44 557 LEU A N 1
ATOM 4517 C CA . LEU A 1 557 ? 15.448 -3.584 -3.579 1.00 92.44 557 LEU A CA 1
ATOM 4518 C C . LEU A 1 557 ? 16.480 -3.491 -4.705 1.00 92.44 557 LEU A C 1
ATOM 4520 O O . LEU A 1 557 ? 17.676 -3.565 -4.436 1.00 92.44 557 LEU A O 1
ATOM 4524 N N . ILE A 1 558 ? 16.033 -3.281 -5.945 1.00 94.69 558 ILE A N 1
ATOM 4525 C CA . ILE A 1 558 ? 16.906 -3.085 -7.109 1.00 94.69 558 ILE A CA 1
ATOM 4526 C C . ILE A 1 558 ? 17.767 -1.834 -6.921 1.00 94.69 558 ILE A C 1
ATOM 4528 O O . ILE A 1 558 ? 18.991 -1.916 -6.993 1.00 94.69 558 ILE A O 1
ATOM 4532 N N . LYS A 1 559 ? 17.145 -0.691 -6.611 1.00 90.50 559 LYS A N 1
ATOM 4533 C CA . LYS A 1 559 ? 17.861 0.575 -6.387 1.00 90.50 559 LYS A CA 1
ATOM 4534 C C . LYS A 1 559 ? 18.832 0.490 -5.209 1.00 90.50 559 LYS A C 1
ATOM 4536 O O . LYS A 1 559 ? 19.893 1.097 -5.257 1.00 90.50 559 LYS A O 1
ATOM 4541 N N . LYS A 1 560 ? 18.489 -0.264 -4.163 1.00 87.75 560 LYS A N 1
ATOM 4542 C CA . LYS A 1 560 ? 19.335 -0.413 -2.976 1.00 87.75 560 LYS A CA 1
ATOM 4543 C C . LYS A 1 560 ? 20.514 -1.362 -3.195 1.00 87.75 560 LYS A C 1
ATOM 4545 O O . LYS A 1 560 ? 21.631 -1.032 -2.819 1.00 87.75 560 LYS A O 1
ATOM 4550 N N . ASN A 1 561 ? 20.258 -2.543 -3.754 1.00 89.12 561 ASN A N 1
ATOM 4551 C CA . ASN A 1 561 ? 21.223 -3.646 -3.753 1.00 89.12 561 ASN A CA 1
ATOM 4552 C C . ASN A 1 561 ? 21.920 -3.846 -5.109 1.00 89.12 561 ASN A C 1
ATOM 4554 O O . ASN A 1 561 ? 22.928 -4.541 -5.161 1.00 89.12 561 ASN A O 1
ATOM 4558 N N . PHE A 1 562 ? 21.386 -3.280 -6.199 1.00 92.31 562 PHE A N 1
ATOM 4559 C CA . PHE A 1 562 ? 21.839 -3.573 -7.565 1.00 92.31 562 PHE A CA 1
ATOM 4560 C C . PHE A 1 562 ? 22.119 -2.328 -8.421 1.00 92.31 562 PHE A C 1
ATOM 4562 O O . PHE A 1 562 ? 22.382 -2.465 -9.614 1.00 92.31 562 PHE A O 1
ATOM 4569 N N . ALA A 1 563 ? 22.102 -1.121 -7.844 1.00 87.75 563 ALA A N 1
ATOM 4570 C CA . ALA A 1 563 ? 22.353 0.120 -8.587 1.00 87.75 563 ALA A CA 1
ATOM 4571 C C . ALA A 1 563 ? 23.747 0.184 -9.239 1.00 87.75 563 ALA A C 1
ATOM 4573 O O . ALA A 1 563 ? 23.898 0.806 -10.283 1.00 87.75 563 ALA A O 1
ATOM 4574 N N . SER A 1 564 ? 24.755 -0.486 -8.669 1.00 88.62 564 SER A N 1
ATOM 4575 C CA . SER A 1 564 ? 26.092 -0.600 -9.272 1.00 88.62 564 SER A CA 1
ATOM 4576 C C . SER A 1 564 ? 26.133 -1.525 -10.493 1.00 88.62 564 SER A C 1
ATOM 4578 O O . SER A 1 564 ? 27.014 -1.385 -11.335 1.00 88.62 564 SER A O 1
ATOM 4580 N N . TYR A 1 565 ? 25.181 -2.455 -10.615 1.00 89.75 565 TYR A N 1
ATOM 4581 C CA . TYR A 1 565 ? 25.156 -3.467 -11.676 1.00 89.75 565 TYR A CA 1
ATOM 4582 C C . TYR A 1 565 ? 24.148 -3.151 -12.787 1.00 89.75 565 TYR A C 1
ATOM 4584 O O . TYR A 1 565 ? 24.125 -3.852 -13.802 1.00 89.75 565 TYR A O 1
ATOM 4592 N N . LEU A 1 566 ? 23.313 -2.120 -12.622 1.00 93.69 566 LEU A N 1
ATOM 4593 C CA . LEU A 1 566 ? 22.215 -1.797 -13.532 1.00 93.69 566 LEU A CA 1
ATOM 4594 C C . LEU A 1 566 ? 22.126 -0.299 -13.816 1.00 93.69 566 LEU A C 1
ATOM 4596 O O . LEU A 1 566 ? 21.998 0.513 -12.904 1.00 93.69 566 LEU A O 1
ATOM 4600 N N . LYS A 1 567 ? 22.053 0.050 -15.101 1.00 95.44 567 LYS A N 1
ATOM 4601 C CA . LYS A 1 567 ? 21.470 1.321 -15.541 1.00 95.44 567 LYS A CA 1
ATOM 4602 C C . LYS A 1 567 ? 19.956 1.151 -15.606 1.00 95.44 567 LYS A C 1
ATOM 4604 O O . LYS A 1 567 ? 19.486 0.164 -16.170 1.00 95.44 567 LYS A O 1
ATOM 4609 N N . ILE A 1 568 ? 19.219 2.091 -15.024 1.00 95.12 568 ILE A N 1
ATOM 4610 C CA . ILE A 1 568 ? 17.758 2.062 -14.930 1.00 95.12 568 ILE A CA 1
ATOM 4611 C C . ILE A 1 568 ? 17.229 3.321 -15.605 1.00 95.12 568 ILE A C 1
ATOM 4613 O O . ILE A 1 568 ? 17.509 4.424 -15.143 1.00 95.12 568 ILE A O 1
ATOM 4617 N N . ASP A 1 569 ? 16.447 3.148 -16.660 1.00 92.50 569 ASP A N 1
ATOM 4618 C CA . ASP A 1 569 ? 15.800 4.232 -17.392 1.00 92.50 569 ASP A CA 1
ATOM 4619 C C . ASP A 1 569 ? 14.283 4.010 -17.334 1.00 92.50 569 ASP A C 1
ATOM 4621 O O . ASP A 1 569 ? 13.814 2.885 -17.483 1.00 92.50 569 ASP A O 1
ATOM 4625 N N . TYR A 1 570 ? 13.494 5.052 -17.085 1.00 89.62 570 TYR A N 1
ATOM 4626 C CA . TYR A 1 570 ? 12.034 4.960 -17.172 1.00 89.62 570 TYR A CA 1
ATOM 4627 C C . TYR A 1 570 ? 11.580 5.518 -18.516 1.00 89.62 570 TYR A C 1
ATOM 4629 O O . TYR A 1 570 ? 12.012 6.601 -18.906 1.00 89.62 570 TYR A O 1
ATOM 4637 N N . SER A 1 571 ? 10.736 4.771 -19.224 1.00 85.12 571 SER A N 1
ATOM 4638 C CA . SER A 1 571 ? 10.161 5.202 -20.494 1.00 85.12 571 SER A CA 1
ATOM 4639 C C . SER A 1 571 ? 8.691 5.546 -20.292 1.00 85.12 571 SER A C 1
ATOM 4641 O O . SER A 1 571 ? 7.875 4.694 -19.943 1.00 85.12 571 SER A O 1
ATOM 4643 N N . GLU A 1 572 ? 8.354 6.810 -20.541 1.00 77.25 572 GLU A N 1
ATOM 4644 C CA . GLU A 1 572 ? 6.969 7.291 -20.505 1.00 77.25 572 GLU A CA 1
ATOM 4645 C C . GLU A 1 572 ? 6.142 6.722 -21.666 1.00 77.25 572 GLU A C 1
ATOM 4647 O O . GLU A 1 572 ? 4.939 6.526 -21.528 1.00 77.25 572 GLU A O 1
ATOM 4652 N N . SER A 1 573 ? 6.790 6.401 -22.793 1.00 71.75 573 SER A N 1
ATOM 4653 C CA . SER A 1 573 ? 6.116 5.945 -24.017 1.00 71.75 573 SER A CA 1
ATOM 4654 C C . SER A 1 573 ? 5.429 4.583 -23.884 1.00 71.75 573 SER A C 1
ATOM 4656 O O . SER A 1 573 ? 4.387 4.355 -24.493 1.00 71.75 573 SER A O 1
ATOM 4658 N N . ASP A 1 574 ? 5.988 3.688 -23.073 1.00 77.69 574 ASP A N 1
ATOM 4659 C CA . ASP A 1 574 ? 5.464 2.345 -22.812 1.00 77.69 574 ASP A CA 1
ATOM 4660 C C . ASP A 1 574 ? 5.237 2.077 -21.312 1.00 77.69 574 ASP A C 1
ATOM 4662 O O . ASP A 1 574 ? 4.922 0.952 -20.921 1.00 77.69 574 ASP A O 1
ATOM 4666 N N . ASN A 1 575 ? 5.333 3.123 -20.480 1.00 80.06 575 ASN A N 1
ATOM 4667 C CA . ASN A 1 575 ? 5.030 3.126 -19.045 1.00 80.06 575 ASN A CA 1
ATOM 4668 C C . ASN A 1 575 ? 5.757 2.018 -18.246 1.00 80.06 575 ASN A C 1
ATOM 4670 O O . ASN A 1 575 ? 5.197 1.400 -17.328 1.00 80.06 575 ASN A O 1
ATOM 4674 N N . GLN A 1 576 ? 7.023 1.760 -18.579 1.00 85.69 576 GLN A N 1
ATOM 4675 C CA . GLN A 1 576 ? 7.833 0.742 -17.909 1.00 85.69 576 GLN A CA 1
ATOM 4676 C C . GLN A 1 576 ? 9.302 1.145 -17.755 1.00 85.69 576 GLN A C 1
ATOM 4678 O O . GLN A 1 576 ? 9.853 1.964 -18.497 1.00 85.69 576 GLN A O 1
ATOM 4683 N N . TYR A 1 577 ? 9.962 0.529 -16.772 1.00 92.88 577 TYR A N 1
ATOM 4684 C CA . TYR A 1 577 ? 11.412 0.644 -16.625 1.00 92.88 577 TYR A CA 1
ATOM 4685 C C . TYR A 1 577 ? 12.146 -0.223 -17.652 1.00 92.88 577 TYR A C 1
ATOM 4687 O O . TYR A 1 577 ? 11.747 -1.349 -17.943 1.00 92.88 577 TYR A O 1
ATOM 4695 N N . HIS A 1 578 ? 13.267 0.284 -18.142 1.00 95.25 578 HIS A N 1
ATOM 4696 C CA . HIS A 1 578 ? 14.245 -0.417 -18.954 1.00 95.25 578 HIS A CA 1
ATOM 4697 C C . HIS A 1 578 ? 15.553 -0.518 -18.183 1.00 95.25 578 HIS A C 1
ATOM 4699 O O . HIS A 1 578 ? 15.980 0.418 -17.505 1.00 95.25 578 HIS A O 1
ATOM 4705 N N . PHE A 1 579 ? 16.189 -1.674 -18.294 1.00 96.88 579 PHE A N 1
ATOM 4706 C CA . PHE A 1 579 ? 17.385 -2.011 -17.549 1.00 96.88 579 PHE A CA 1
ATOM 4707 C C . PHE A 1 579 ? 18.496 -2.390 -18.514 1.00 96.88 579 PHE A C 1
ATOM 4709 O O . PHE A 1 579 ? 18.281 -3.158 -19.453 1.00 96.88 579 PHE A O 1
ATOM 4716 N N . THR A 1 580 ? 19.700 -1.889 -18.251 1.00 96.56 580 THR A N 1
ATOM 4717 C CA . THR A 1 580 ? 20.924 -2.340 -18.920 1.00 96.56 580 THR A CA 1
ATOM 4718 C C . THR A 1 580 ? 21.900 -2.870 -17.882 1.00 96.56 580 THR A C 1
ATOM 4720 O O . THR A 1 580 ? 22.274 -2.145 -16.961 1.00 96.56 580 THR A O 1
ATOM 4723 N N . GLN A 1 581 ? 22.332 -4.121 -18.038 1.00 93.00 581 GLN A N 1
ATOM 4724 C CA . GLN A 1 581 ? 23.353 -4.724 -17.184 1.00 93.00 581 GLN A CA 1
ATOM 4725 C C . GLN A 1 581 ? 24.713 -4.071 -17.438 1.00 93.00 581 GLN A C 1
ATOM 4727 O O . GLN A 1 581 ? 25.198 -4.030 -18.574 1.00 93.00 581 GLN A O 1
ATOM 4732 N N . LEU A 1 582 ? 25.305 -3.561 -16.359 1.00 89.62 582 LEU A N 1
ATOM 4733 C CA . LEU A 1 582 ? 26.633 -2.946 -16.319 1.00 89.62 582 LEU A CA 1
ATOM 4734 C C . LEU A 1 582 ? 27.707 -3.925 -15.827 1.00 89.62 582 LEU A C 1
ATOM 4736 O O . LEU A 1 582 ? 28.886 -3.723 -16.117 1.00 89.62 582 LEU A O 1
ATOM 4740 N N . ALA A 1 583 ? 27.296 -4.992 -15.129 1.00 80.94 583 ALA A N 1
ATOM 4741 C CA . ALA A 1 583 ? 28.189 -6.053 -14.678 1.00 80.94 583 ALA A CA 1
ATOM 4742 C C . ALA A 1 583 ? 28.962 -6.636 -15.869 1.00 80.94 583 ALA A C 1
ATOM 4744 O O . ALA A 1 583 ? 28.382 -7.161 -16.824 1.00 80.94 583 ALA A O 1
ATOM 4745 N N . SER A 1 584 ? 30.282 -6.504 -15.823 1.00 77.38 584 SER A N 1
ATOM 4746 C CA . SER A 1 584 ? 31.160 -6.865 -16.943 1.00 77.38 584 SER A CA 1
ATOM 4747 C C . SER A 1 584 ? 32.478 -7.483 -16.491 1.00 77.38 584 SER A C 1
ATOM 4749 O O . SER A 1 584 ? 33.131 -8.164 -17.280 1.00 77.38 584 SER A O 1
ATOM 4751 N N . THR A 1 585 ? 32.854 -7.313 -15.223 1.00 79.62 585 THR A N 1
ATOM 4752 C CA . THR A 1 585 ? 34.087 -7.868 -14.663 1.00 79.62 585 THR A CA 1
ATOM 4753 C C . THR A 1 585 ? 33.830 -9.182 -13.932 1.00 79.62 585 THR A C 1
ATOM 4755 O O . THR A 1 585 ? 32.717 -9.462 -13.489 1.00 79.62 585 THR A O 1
ATOM 4758 N N . GLN A 1 586 ? 34.876 -10.000 -13.748 1.00 77.38 586 GLN A N 1
ATOM 4759 C CA . GLN A 1 586 ? 34.748 -11.226 -12.948 1.00 77.38 586 GLN A CA 1
ATOM 4760 C C . GLN A 1 586 ? 34.281 -10.911 -11.520 1.00 77.38 586 GLN A C 1
ATOM 4762 O O . GLN A 1 586 ? 33.468 -11.651 -10.968 1.00 77.38 586 GLN A O 1
ATOM 4767 N N . LEU A 1 587 ? 34.789 -9.817 -10.941 1.00 81.44 587 LEU A N 1
ATOM 4768 C CA . LEU A 1 587 ? 34.471 -9.391 -9.582 1.00 81.44 587 LEU A CA 1
ATOM 4769 C C . LEU A 1 587 ? 32.974 -9.102 -9.428 1.00 81.44 587 LEU A C 1
ATOM 4771 O O . LEU A 1 587 ? 32.371 -9.626 -8.495 1.00 81.44 587 LEU A O 1
ATOM 4775 N N . ASP A 1 588 ? 32.362 -8.407 -10.393 1.00 85.69 588 ASP A N 1
ATOM 4776 C CA . ASP A 1 588 ? 30.919 -8.130 -10.390 1.00 85.69 588 ASP A CA 1
ATOM 4777 C C . ASP A 1 588 ? 30.104 -9.429 -10.307 1.00 85.69 588 ASP A C 1
ATOM 4779 O O . ASP A 1 588 ? 29.180 -9.554 -9.505 1.00 85.69 588 ASP A O 1
ATOM 4783 N N . TYR A 1 589 ? 30.470 -10.445 -11.098 1.00 84.31 589 TYR A N 1
ATOM 4784 C CA . TYR A 1 589 ? 29.776 -11.736 -11.084 1.00 84.31 589 TYR A CA 1
ATOM 4785 C C . TYR A 1 589 ? 29.997 -12.519 -9.784 1.00 84.31 589 TYR A C 1
ATOM 4787 O O . TYR A 1 589 ? 29.078 -13.208 -9.335 1.00 84.31 589 TYR A O 1
ATOM 4795 N N . PHE A 1 590 ? 31.172 -12.417 -9.155 1.00 86.25 590 PHE A N 1
ATOM 4796 C CA . PHE A 1 590 ? 31.425 -13.015 -7.839 1.00 86.25 590 PHE A CA 1
ATOM 4797 C C . PHE A 1 590 ? 30.613 -12.330 -6.732 1.00 86.25 590 PHE A C 1
ATOM 4799 O O . PHE A 1 590 ? 30.025 -13.020 -5.892 1.00 86.25 590 PHE A O 1
ATOM 4806 N N . GLU A 1 591 ? 30.536 -11.000 -6.747 1.00 87.44 591 GLU A N 1
ATOM 4807 C CA . GLU A 1 591 ? 29.733 -10.220 -5.803 1.00 87.44 591 GLU A CA 1
ATOM 4808 C C . GLU A 1 591 ? 28.242 -10.508 -5.977 1.00 87.44 591 GLU A C 1
ATOM 4810 O O . GLU A 1 591 ? 27.574 -10.866 -5.004 1.00 87.44 591 GLU A O 1
ATOM 4815 N N . MET A 1 592 ? 27.730 -10.491 -7.211 1.00 88.31 592 MET A N 1
ATOM 4816 C CA . MET A 1 592 ? 26.349 -10.890 -7.490 1.00 88.31 592 MET A CA 1
ATOM 4817 C C . MET A 1 592 ? 26.083 -12.337 -7.060 1.00 88.31 592 MET A C 1
ATOM 4819 O O . MET A 1 592 ? 25.061 -12.617 -6.438 1.00 88.31 592 MET A O 1
ATOM 4823 N N . ALA A 1 593 ? 27.005 -13.272 -7.314 1.00 89.56 593 ALA A N 1
ATOM 4824 C CA . ALA A 1 593 ? 26.847 -14.660 -6.880 1.00 89.56 593 ALA A CA 1
ATOM 4825 C C . ALA A 1 593 ? 26.789 -14.805 -5.350 1.00 89.56 593 ALA A C 1
ATOM 4827 O O . ALA A 1 593 ? 26.151 -15.732 -4.849 1.00 89.56 593 ALA A O 1
ATOM 4828 N N . SER A 1 594 ? 27.392 -13.893 -4.583 1.00 90.38 594 SER A N 1
ATOM 4829 C CA . SER A 1 594 ? 27.296 -13.904 -3.116 1.00 90.38 594 SER A CA 1
ATOM 4830 C C . SER A 1 594 ? 25.858 -13.700 -2.612 1.00 90.38 594 SER A C 1
ATOM 4832 O O . SER A 1 594 ? 25.499 -14.244 -1.559 1.00 90.38 594 SER A O 1
ATOM 4834 N N . LEU A 1 595 ? 25.036 -13.011 -3.416 1.00 93.00 595 LEU A N 1
ATOM 4835 C CA . LEU A 1 595 ? 23.617 -12.723 -3.205 1.00 93.00 595 LEU A CA 1
ATOM 4836 C C . LEU A 1 595 ? 22.690 -13.830 -3.735 1.00 93.00 595 LEU A C 1
ATOM 4838 O O . LEU A 1 595 ? 21.486 -13.610 -3.839 1.00 93.00 595 LEU A O 1
ATOM 4842 N N . LEU A 1 596 ? 23.216 -14.999 -4.114 1.00 94.62 596 LEU A N 1
ATOM 4843 C CA . LEU A 1 596 ? 22.410 -16.163 -4.493 1.00 94.62 596 LEU A CA 1
ATOM 4844 C C . LEU A 1 596 ? 22.044 -17.031 -3.272 1.00 94.62 596 LEU A C 1
ATOM 4846 O O . LEU A 1 596 ? 22.794 -17.070 -2.289 1.00 94.62 596 LEU A O 1
ATOM 4850 N N . PRO A 1 597 ? 20.952 -17.817 -3.360 1.00 95.12 597 PRO A N 1
ATOM 4851 C CA . PRO A 1 597 ? 20.637 -18.850 -2.376 1.00 95.12 597 PRO A CA 1
ATOM 4852 C C . PRO A 1 597 ? 21.786 -19.853 -2.223 1.00 95.12 597 PRO A C 1
ATOM 4854 O O . PRO A 1 597 ? 22.423 -20.181 -3.225 1.00 95.12 597 PRO A O 1
ATOM 4857 N N . PRO A 1 598 ? 22.024 -20.430 -1.031 1.00 94.88 598 PRO A N 1
ATOM 4858 C CA . PRO A 1 598 ? 23.205 -21.251 -0.756 1.00 94.88 598 PRO A CA 1
ATOM 4859 C C . PRO A 1 598 ? 23.483 -22.372 -1.772 1.00 94.88 598 PRO A C 1
ATOM 4861 O O . PRO A 1 598 ? 24.624 -22.510 -2.219 1.00 94.88 598 PRO A O 1
ATOM 4864 N N . LYS A 1 599 ? 22.456 -23.139 -2.171 1.00 91.12 599 LYS A N 1
ATOM 4865 C CA . LYS A 1 599 ? 22.596 -24.251 -3.134 1.00 91.12 599 LYS A CA 1
ATOM 4866 C C . LYS A 1 599 ? 22.984 -23.749 -4.529 1.00 91.12 599 LYS A C 1
ATOM 4868 O O . LYS A 1 599 ? 23.964 -24.214 -5.098 1.00 91.12 599 LYS A O 1
ATOM 4873 N N . ILE A 1 600 ? 22.275 -22.737 -5.033 1.00 93.62 600 ILE A N 1
ATOM 4874 C CA . ILE A 1 600 ? 22.530 -22.144 -6.357 1.00 93.62 600 ILE A CA 1
ATOM 4875 C C . ILE A 1 600 ? 23.874 -21.411 -6.371 1.00 93.62 600 ILE A C 1
ATOM 4877 O O . ILE A 1 600 ? 24.643 -21.532 -7.318 1.00 93.62 600 ILE A O 1
ATOM 4881 N N . ARG A 1 601 ? 24.193 -20.695 -5.290 1.00 94.31 601 ARG A N 1
ATOM 4882 C CA . ARG A 1 601 ? 25.471 -20.012 -5.097 1.00 94.31 601 ARG A CA 1
ATOM 4883 C C . ARG A 1 601 ? 26.642 -20.973 -5.215 1.00 94.31 601 ARG A C 1
ATOM 4885 O O . ARG A 1 601 ? 27.610 -20.650 -5.891 1.00 94.31 601 ARG A O 1
ATOM 4892 N N . SER A 1 602 ? 26.566 -22.133 -4.561 1.00 90.75 602 SER A N 1
ATOM 4893 C CA . SER A 1 602 ? 27.632 -23.135 -4.638 1.00 90.75 602 SER A CA 1
ATOM 4894 C C . SER A 1 602 ? 27.848 -23.602 -6.079 1.00 90.75 602 SER A C 1
ATOM 4896 O O . SER A 1 602 ? 28.977 -23.568 -6.572 1.00 90.75 602 SER A O 1
ATOM 4898 N N . ASP A 1 603 ? 26.763 -23.929 -6.788 1.00 87.69 603 ASP A N 1
ATOM 4899 C CA . ASP A 1 603 ? 26.817 -24.345 -8.192 1.00 87.69 603 ASP A CA 1
ATOM 4900 C C . ASP A 1 603 ? 27.444 -23.259 -9.085 1.00 87.69 603 ASP A C 1
ATOM 4902 O O . ASP A 1 603 ? 28.369 -23.536 -9.858 1.00 87.69 603 ASP A O 1
ATOM 4906 N N . VAL A 1 604 ? 26.979 -22.011 -8.960 1.00 88.31 604 VAL A N 1
ATOM 4907 C CA . VAL A 1 604 ? 27.448 -20.874 -9.769 1.00 88.31 604 VAL A CA 1
ATOM 4908 C C . VAL A 1 604 ? 28.908 -20.535 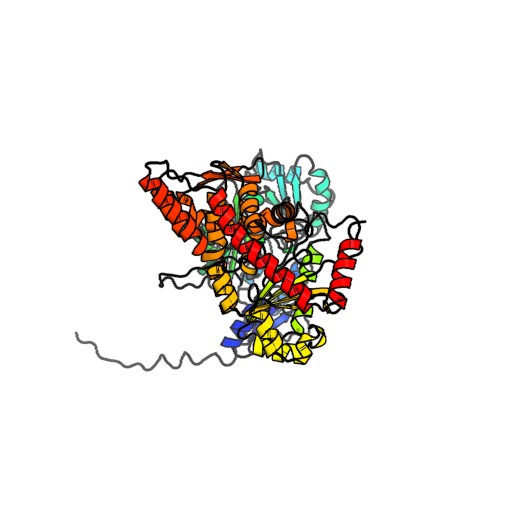-9.463 1.00 88.31 604 VAL A C 1
ATOM 4910 O O . VAL A 1 604 ? 29.712 -20.416 -10.387 1.00 88.31 604 VAL A O 1
ATOM 4913 N N . LEU A 1 605 ? 29.298 -20.448 -8.187 1.00 88.12 605 LEU A N 1
ATOM 4914 C CA . LEU A 1 605 ? 30.677 -20.135 -7.793 1.00 88.12 605 LEU A CA 1
ATOM 4915 C C . LEU A 1 605 ? 31.670 -21.214 -8.238 1.00 88.12 605 LEU A C 1
ATOM 4917 O O . LEU A 1 605 ? 32.788 -20.887 -8.638 1.00 88.12 605 LEU A O 1
ATOM 4921 N N . ASN A 1 606 ? 31.285 -22.491 -8.191 1.00 85.31 606 ASN A N 1
ATOM 4922 C CA . ASN A 1 606 ? 32.134 -23.579 -8.676 1.00 85.31 606 ASN A CA 1
ATOM 4923 C C . ASN A 1 606 ? 32.396 -23.461 -10.184 1.00 85.31 606 ASN A C 1
ATOM 4925 O O . ASN A 1 606 ? 33.520 -23.705 -10.629 1.00 85.31 606 ASN A O 1
ATOM 4929 N N . ASN A 1 607 ? 31.395 -23.040 -10.961 1.00 80.44 607 ASN A N 1
ATOM 4930 C CA . ASN A 1 607 ? 31.550 -22.805 -12.395 1.00 80.44 607 ASN A CA 1
ATOM 4931 C C . ASN A 1 607 ? 32.403 -21.562 -12.686 1.00 80.44 607 ASN A C 1
ATOM 4933 O O . ASN A 1 607 ? 33.376 -21.665 -13.431 1.00 80.44 607 ASN A O 1
ATOM 4937 N N . LEU A 1 608 ? 32.127 -20.435 -12.019 1.00 80.81 608 LEU A N 1
ATOM 4938 C CA . LEU A 1 608 ? 32.925 -19.211 -12.152 1.00 80.81 608 LEU A CA 1
ATOM 4939 C C . LEU A 1 608 ? 34.409 -19.481 -11.872 1.00 80.81 608 LEU A C 1
ATOM 4941 O O . LEU A 1 608 ? 35.269 -19.143 -12.682 1.00 80.81 608 LEU A O 1
ATOM 4945 N N . ARG A 1 609 ? 34.722 -20.196 -10.782 1.00 82.31 609 ARG A N 1
ATOM 4946 C CA . ARG A 1 609 ? 36.099 -20.610 -10.455 1.00 82.31 609 ARG A CA 1
ATOM 4947 C C . ARG A 1 609 ? 36.720 -21.512 -11.523 1.00 82.31 609 ARG A C 1
ATOM 4949 O O . ARG A 1 609 ? 37.927 -21.440 -11.746 1.00 82.31 609 ARG A O 1
ATOM 4956 N N . LYS A 1 610 ? 35.932 -22.376 -12.169 1.00 80.50 610 LYS A N 1
ATOM 4957 C CA . LYS A 1 610 ? 36.406 -23.239 -13.259 1.00 80.50 610 LYS A CA 1
ATOM 4958 C C . LYS A 1 610 ? 36.724 -22.427 -14.518 1.00 80.50 610 LYS A C 1
ATOM 4960 O O . LYS A 1 610 ? 37.769 -22.665 -15.112 1.00 80.50 610 LYS A O 1
ATOM 4965 N N . ASN A 1 611 ? 35.888 -21.457 -14.884 1.00 74.00 611 ASN A N 1
ATOM 4966 C CA . ASN A 1 611 ? 36.115 -20.597 -16.053 1.00 74.00 611 ASN A CA 1
ATOM 4967 C C . ASN A 1 611 ? 37.346 -19.701 -15.875 1.00 74.00 611 ASN A C 1
ATOM 4969 O O . ASN A 1 611 ? 38.134 -19.573 -16.807 1.00 74.00 611 ASN A O 1
ATOM 4973 N N . VAL A 1 612 ? 37.568 -19.185 -14.658 1.00 71.31 612 VAL A N 1
ATOM 4974 C CA . VAL A 1 612 ? 38.794 -18.448 -14.296 1.00 71.31 612 VAL A CA 1
ATOM 4975 C C . VAL A 1 612 ? 40.040 -19.303 -14.537 1.00 71.31 612 VAL A C 1
ATOM 4977 O O . VAL A 1 612 ? 40.990 -18.840 -15.157 1.00 71.31 612 VAL A O 1
ATOM 4980 N N . LYS A 1 613 ? 40.032 -20.575 -14.115 1.00 71.94 613 LYS A N 1
ATOM 4981 C CA . LYS A 1 613 ? 41.158 -21.501 -14.349 1.00 71.94 613 LYS A CA 1
ATOM 4982 C C . LYS A 1 613 ? 41.410 -21.807 -15.829 1.00 71.94 613 LYS A C 1
ATOM 4984 O O . LYS A 1 613 ? 42.487 -22.288 -16.159 1.00 71.94 613 LYS A O 1
ATOM 4989 N N . LEU A 1 614 ? 40.422 -21.580 -16.692 1.00 72.81 614 LEU A N 1
ATOM 4990 C CA . LEU A 1 614 ? 40.477 -21.873 -18.124 1.00 72.81 614 LEU A CA 1
ATOM 4991 C C . LEU A 1 614 ? 40.717 -20.617 -18.987 1.00 72.81 614 LEU A C 1
ATOM 4993 O O . LEU A 1 614 ? 40.689 -20.737 -20.205 1.00 72.81 614 LEU A O 1
ATOM 4997 N N . ASN A 1 615 ? 40.963 -19.439 -18.388 1.00 63.69 615 ASN A N 1
ATOM 4998 C CA . ASN A 1 615 ? 41.113 -18.140 -19.074 1.00 63.69 615 ASN A CA 1
ATOM 4999 C C . ASN A 1 615 ? 39.923 -17.744 -19.973 1.00 63.69 615 ASN A C 1
ATOM 5001 O O . ASN A 1 615 ? 40.083 -16.985 -20.927 1.00 63.69 615 ASN A O 1
ATOM 5005 N N . ASN A 1 616 ? 38.723 -18.235 -19.664 1.00 67.81 616 ASN A N 1
ATOM 5006 C CA . ASN A 1 616 ? 37.511 -17.853 -20.384 1.00 67.81 616 ASN A CA 1
ATOM 5007 C C . ASN A 1 616 ? 36.939 -16.536 -19.840 1.00 67.81 616 ASN A C 1
ATOM 5009 O O . ASN A 1 616 ? 37.165 -16.181 -18.677 1.00 67.81 616 ASN A O 1
ATOM 5013 N N . GLU A 1 617 ? 36.134 -15.843 -20.654 1.00 64.81 617 GLU A N 1
ATOM 5014 C CA . GLU A 1 617 ? 35.339 -14.715 -20.166 1.00 64.81 617 GLU A CA 1
ATOM 5015 C C . GLU A 1 617 ? 34.480 -15.139 -18.959 1.00 64.81 617 GLU A C 1
ATOM 5017 O O . GLU A 1 617 ? 33.929 -16.250 -18.949 1.00 64.81 617 GLU A O 1
ATOM 5022 N N . PRO A 1 618 ? 34.350 -14.278 -17.931 1.00 61.50 618 PRO A N 1
ATOM 5023 C CA . PRO A 1 618 ? 33.564 -14.552 -16.731 1.00 61.50 618 PRO A CA 1
ATOM 5024 C C . PRO A 1 618 ? 32.069 -14.524 -17.044 1.00 61.50 618 PRO A C 1
ATOM 5026 O O . PRO A 1 618 ? 31.361 -13.578 -16.722 1.00 61.50 618 PRO A O 1
ATOM 5029 N N . THR A 1 619 ? 31.573 -15.566 -17.691 1.00 64.88 619 THR A N 1
ATOM 5030 C CA . THR A 1 619 ? 30.155 -15.688 -18.007 1.00 64.88 619 THR A CA 1
ATOM 5031 C C . THR A 1 619 ? 29.495 -16.650 -17.029 1.00 64.88 619 THR A C 1
ATOM 5033 O O . THR A 1 619 ? 29.986 -17.751 -16.764 1.00 64.88 619 THR A O 1
ATOM 5036 N N . VAL A 1 620 ? 28.369 -16.221 -16.458 1.00 71.69 620 VAL A N 1
ATOM 5037 C CA . VAL A 1 620 ? 27.449 -17.118 -15.756 1.00 71.69 620 VAL A CA 1
ATOM 5038 C C . VAL A 1 620 ? 26.511 -17.706 -16.802 1.00 71.69 620 VAL A C 1
ATOM 5040 O O . VAL A 1 620 ? 25.820 -16.976 -17.509 1.00 71.69 620 VAL A O 1
ATOM 5043 N N . SER A 1 621 ? 26.474 -19.033 -16.913 1.00 81.56 621 SER A N 1
ATOM 5044 C CA . SER A 1 621 ? 25.522 -19.694 -17.804 1.00 81.56 621 SER A CA 1
ATOM 5045 C C . SER A 1 621 ? 24.108 -19.581 -17.230 1.00 81.56 621 SER A C 1
ATOM 5047 O O . SER A 1 621 ? 23.795 -20.182 -16.198 1.00 81.56 621 SER A O 1
ATOM 5049 N N . ALA A 1 622 ? 23.233 -18.858 -17.932 1.00 87.31 622 ALA A N 1
ATOM 5050 C CA . ALA A 1 622 ? 21.813 -18.778 -17.600 1.00 87.31 622 ALA A CA 1
ATOM 5051 C C . ALA A 1 622 ? 21.172 -20.175 -17.478 1.00 87.31 622 ALA A C 1
ATOM 5053 O O . ALA A 1 622 ? 20.352 -20.409 -16.591 1.00 87.31 622 ALA A O 1
ATOM 5054 N N . ASP A 1 623 ? 21.579 -21.129 -18.321 1.00 86.12 623 ASP A N 1
ATOM 5055 C CA . ASP A 1 623 ? 21.067 -22.503 -18.291 1.00 86.12 623 ASP A CA 1
ATOM 5056 C C . ASP A 1 623 ? 21.466 -23.254 -17.028 1.00 86.12 623 ASP A C 1
ATOM 5058 O O . ASP A 1 623 ? 20.673 -24.033 -16.499 1.00 86.12 623 ASP A O 1
ATOM 5062 N N . GLN A 1 624 ? 22.656 -22.987 -16.494 1.00 86.62 624 GLN A N 1
ATOM 5063 C CA . GLN A 1 624 ? 23.071 -23.566 -15.226 1.00 86.62 624 GLN A CA 1
ATOM 5064 C C . GLN A 1 624 ? 22.177 -23.078 -14.079 1.00 86.62 624 GLN A C 1
ATOM 5066 O O . GLN A 1 624 ? 21.676 -23.896 -13.306 1.00 86.62 624 GLN A O 1
ATOM 5071 N N . VAL A 1 625 ? 21.921 -21.767 -14.001 1.00 91.81 625 VAL A N 1
ATOM 5072 C CA . VAL A 1 625 ? 21.017 -21.190 -12.991 1.00 91.81 625 VAL A CA 1
ATOM 5073 C C . VAL A 1 625 ? 19.616 -21.798 -13.127 1.00 91.81 625 VAL A C 1
ATOM 5075 O O . VAL A 1 625 ? 19.052 -22.269 -12.136 1.00 91.81 625 VAL A O 1
ATOM 5078 N N . ARG A 1 626 ? 19.088 -21.895 -14.357 1.00 93.31 626 ARG A N 1
ATOM 5079 C CA . ARG A 1 626 ? 17.793 -22.543 -14.643 1.00 93.31 626 ARG A CA 1
ATOM 5080 C C . ARG A 1 626 ? 17.753 -23.994 -14.173 1.00 93.31 626 ARG A C 1
ATOM 5082 O O . ARG A 1 626 ? 16.772 -24.401 -13.555 1.00 93.31 626 ARG A O 1
ATOM 5089 N N . GLN A 1 627 ? 18.796 -24.780 -14.441 1.00 91.94 627 GLN A N 1
ATOM 5090 C CA . GLN A 1 627 ? 18.856 -26.188 -14.042 1.00 91.94 627 GLN A CA 1
ATOM 5091 C C . GLN A 1 627 ? 18.876 -26.356 -12.519 1.00 91.94 627 GLN A C 1
ATOM 5093 O O . GLN A 1 627 ? 18.155 -27.211 -11.999 1.00 91.94 627 GLN A O 1
ATOM 5098 N N . SER A 1 628 ? 19.654 -25.545 -11.798 1.00 92.69 628 SER A N 1
ATOM 5099 C CA . SER A 1 628 ? 19.703 -25.598 -10.331 1.00 92.69 628 SER A CA 1
ATOM 5100 C C . SER A 1 628 ? 18.353 -25.236 -9.706 1.00 92.69 628 SER A C 1
ATOM 5102 O O . SER A 1 628 ? 17.876 -25.964 -8.834 1.00 92.69 628 SER A O 1
ATOM 5104 N N . ILE A 1 629 ? 17.676 -24.194 -10.207 1.00 95.44 629 ILE A N 1
ATOM 5105 C CA . ILE A 1 629 ? 16.315 -23.830 -9.764 1.00 95.44 629 ILE A CA 1
ATOM 5106 C C . ILE A 1 629 ? 15.331 -24.960 -10.093 1.00 95.44 629 ILE A C 1
ATOM 5108 O O . ILE A 1 629 ? 14.568 -25.398 -9.229 1.00 95.44 629 ILE A O 1
ATOM 5112 N N . SER A 1 630 ? 15.385 -25.481 -11.322 1.00 93.81 630 SER A N 1
ATOM 5113 C CA . SER A 1 630 ? 14.468 -26.519 -11.796 1.00 93.81 630 SER A CA 1
ATOM 5114 C C . SER A 1 630 ? 14.549 -27.819 -10.996 1.00 93.81 630 SER A C 1
ATOM 5116 O O . SER A 1 630 ? 13.544 -28.524 -10.889 1.00 93.81 630 SER A O 1
ATOM 5118 N N . LYS A 1 631 ? 15.716 -28.169 -10.441 1.00 93.56 631 LYS A N 1
ATOM 5119 C CA . LYS A 1 631 ? 15.866 -29.334 -9.553 1.00 93.56 631 LYS A CA 1
ATOM 5120 C C . LYS A 1 631 ? 15.133 -29.137 -8.225 1.00 93.56 631 LYS A C 1
ATOM 5122 O O . LYS A 1 631 ? 14.457 -30.059 -7.771 1.00 93.56 631 LYS A O 1
ATOM 5127 N N . ILE A 1 632 ? 15.241 -27.948 -7.627 1.00 94.19 632 ILE A N 1
ATOM 5128 C CA . ILE A 1 632 ? 14.599 -27.619 -6.343 1.00 94.19 632 ILE A CA 1
ATOM 5129 C C . ILE A 1 632 ? 13.074 -27.650 -6.504 1.00 94.19 632 ILE A C 1
ATOM 5131 O O . ILE A 1 632 ? 12.389 -28.414 -5.823 1.00 94.19 632 ILE A O 1
ATOM 5135 N N . VAL A 1 633 ? 12.555 -26.879 -7.463 1.00 93.62 633 VAL A N 1
ATOM 5136 C CA . VAL A 1 633 ? 11.111 -26.732 -7.711 1.00 93.62 633 VAL A CA 1
ATOM 5137 C C . VAL A 1 633 ? 10.490 -28.021 -8.245 1.00 93.62 633 VAL A C 1
ATOM 5139 O O . VAL A 1 633 ? 9.386 -28.390 -7.844 1.00 93.62 633 VAL A O 1
ATOM 5142 N N . GLY A 1 634 ? 11.186 -28.741 -9.130 1.00 91.00 634 GLY A N 1
ATOM 5143 C CA . GLY A 1 634 ? 10.697 -30.013 -9.660 1.00 91.00 634 GLY A CA 1
ATOM 5144 C C . GLY A 1 634 ? 10.535 -31.069 -8.567 1.00 91.00 634 GLY A C 1
ATOM 5145 O O . GLY A 1 634 ? 9.487 -31.712 -8.486 1.00 91.00 634 GLY A O 1
ATOM 5146 N N . SER A 1 635 ? 11.531 -31.194 -7.683 1.00 91.06 635 SER A N 1
ATOM 5147 C CA . SER A 1 635 ? 11.476 -32.109 -6.538 1.00 91.06 635 SER A CA 1
ATOM 5148 C C . SER A 1 635 ? 10.358 -31.730 -5.562 1.00 91.06 635 SER A C 1
ATOM 5150 O O . SER A 1 635 ? 9.548 -32.579 -5.182 1.00 91.06 635 SER A O 1
ATOM 5152 N N . SER A 1 636 ? 10.253 -30.452 -5.184 1.00 90.81 636 SER A N 1
ATOM 5153 C CA . SER A 1 636 ? 9.234 -30.008 -4.228 1.00 90.81 636 SER A CA 1
ATOM 5154 C C . SER A 1 636 ? 7.815 -30.127 -4.786 1.00 90.81 636 SER A C 1
ATOM 5156 O O . SER A 1 636 ? 6.940 -30.659 -4.101 1.00 90.81 636 SER A O 1
ATOM 5158 N N . SER A 1 637 ? 7.583 -29.722 -6.039 1.00 89.62 637 SER A N 1
ATOM 5159 C CA . SER A 1 637 ? 6.269 -29.813 -6.685 1.00 89.62 637 SER A CA 1
ATOM 5160 C C . SER A 1 637 ? 5.806 -31.260 -6.871 1.00 89.62 637 SER A C 1
ATOM 5162 O O . SER A 1 637 ? 4.642 -31.572 -6.591 1.00 89.62 637 SER A O 1
ATOM 5164 N N . PHE A 1 638 ? 6.704 -32.163 -7.286 1.00 89.12 638 PHE A N 1
ATOM 5165 C CA . PHE A 1 638 ? 6.386 -33.587 -7.420 1.00 89.12 638 PHE A CA 1
ATOM 5166 C C . PHE A 1 638 ? 5.986 -34.196 -6.075 1.00 89.12 638 PHE A C 1
ATOM 5168 O O . PHE A 1 638 ? 4.887 -34.738 -5.942 1.00 89.12 638 PHE A O 1
ATOM 5175 N N . ASN A 1 639 ? 6.836 -34.031 -5.058 1.00 90.25 639 ASN A N 1
ATOM 5176 C CA . ASN A 1 639 ? 6.602 -34.597 -3.732 1.00 90.25 639 ASN A CA 1
ATOM 5177 C C . ASN A 1 639 ? 5.340 -34.018 -3.076 1.00 90.25 639 ASN A C 1
ATOM 5179 O O . ASN A 1 639 ? 4.567 -34.756 -2.465 1.00 90.25 639 ASN A O 1
ATOM 5183 N N . GLN A 1 640 ? 5.078 -32.718 -3.242 1.00 89.38 640 GLN A N 1
ATOM 5184 C CA . GLN A 1 640 ? 3.873 -32.095 -2.699 1.00 89.38 640 GLN A CA 1
ATOM 5185 C C . GLN A 1 640 ? 2.603 -32.556 -3.422 1.00 89.38 640 GLN A C 1
ATOM 5187 O O . GLN A 1 640 ? 1.574 -32.762 -2.779 1.00 89.38 640 GLN A O 1
ATOM 5192 N N . SER A 1 641 ? 2.661 -32.738 -4.744 1.00 84.88 641 SER A N 1
ATOM 5193 C CA . SER A 1 641 ? 1.526 -33.249 -5.520 1.00 84.88 641 SER A CA 1
ATOM 5194 C C . SER A 1 641 ? 1.204 -34.694 -5.138 1.00 84.88 641 SER A C 1
ATOM 5196 O O . SER A 1 641 ? 0.038 -35.016 -4.917 1.00 84.88 641 SER A O 1
ATOM 5198 N N . ALA A 1 642 ? 2.228 -35.541 -4.981 1.00 85.19 642 ALA A N 1
ATOM 5199 C CA . ALA A 1 642 ? 2.070 -36.912 -4.500 1.00 85.19 642 ALA A CA 1
ATOM 5200 C C . ALA A 1 642 ? 1.468 -36.949 -3.085 1.00 85.19 642 ALA A C 1
ATOM 5202 O O . ALA A 1 642 ? 0.480 -37.648 -2.857 1.00 85.19 642 ALA A O 1
ATOM 5203 N N . LYS A 1 643 ? 1.989 -36.126 -2.161 1.00 87.31 643 LYS A N 1
ATOM 5204 C CA . LYS A 1 643 ? 1.428 -35.980 -0.809 1.00 87.31 643 LYS A CA 1
ATOM 5205 C C . LYS A 1 643 ? -0.040 -35.558 -0.857 1.00 87.31 643 LYS A C 1
ATOM 5207 O O . LYS A 1 643 ? -0.855 -36.182 -0.194 1.00 87.31 643 LYS A O 1
ATOM 5212 N N . GLY A 1 644 ? -0.396 -34.563 -1.669 1.00 80.56 644 GLY A N 1
ATOM 5213 C CA . GLY A 1 644 ? -1.778 -34.087 -1.786 1.00 80.56 644 GLY A CA 1
ATOM 5214 C C . GLY A 1 644 ? -2.767 -35.160 -2.256 1.00 80.56 644 GLY A C 1
ATOM 5215 O O . GLY A 1 644 ? -3.890 -35.210 -1.761 1.00 80.56 644 GLY A O 1
ATOM 5216 N N . VAL A 1 645 ? -2.355 -36.047 -3.170 1.00 76.31 645 VAL A N 1
ATOM 5217 C CA . VAL A 1 645 ? -3.185 -37.182 -3.620 1.00 76.31 645 VAL A CA 1
ATOM 5218 C C . VAL A 1 645 ? -3.400 -38.193 -2.493 1.00 76.31 645 VAL A C 1
ATOM 5220 O O . VAL A 1 645 ? -4.517 -38.686 -2.321 1.00 76.31 645 VAL A O 1
ATOM 5223 N N . LEU A 1 646 ? -2.349 -38.479 -1.721 1.00 74.12 646 LEU A N 1
ATOM 5224 C CA . LEU A 1 646 ? -2.403 -39.399 -0.585 1.00 74.12 646 LEU A CA 1
ATOM 5225 C C . LEU A 1 646 ? -3.267 -38.841 0.554 1.00 74.12 646 LEU A C 1
ATOM 5227 O O . LEU A 1 646 ? -4.109 -39.556 1.096 1.00 74.12 646 LEU A O 1
ATOM 5231 N N . THR A 1 647 ? -3.102 -37.561 0.897 1.00 7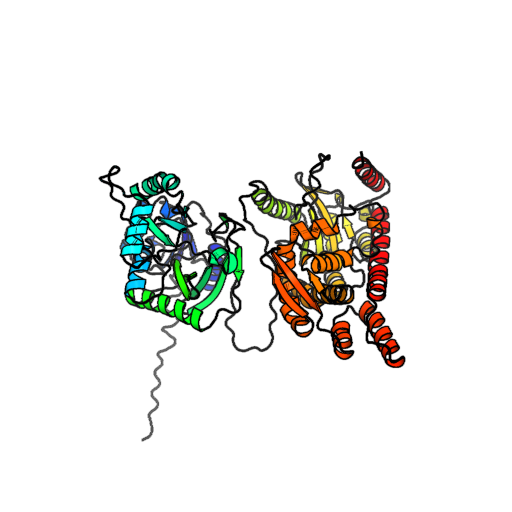3.44 647 THR A N 1
ATOM 5232 C CA . THR A 1 647 ? -3.796 -36.950 2.038 1.00 73.44 647 THR A CA 1
ATOM 5233 C C . THR A 1 647 ? -5.250 -36.611 1.747 1.00 73.44 647 THR A C 1
ATOM 5235 O O . THR A 1 647 ? -6.046 -36.626 2.679 1.00 73.44 647 THR A O 1
ATOM 5238 N N . ALA A 1 648 ? -5.645 -36.352 0.497 1.00 61.16 648 ALA A N 1
ATOM 5239 C CA . ALA A 1 648 ? -7.043 -36.080 0.155 1.00 61.16 648 ALA A CA 1
ATOM 5240 C C . ALA A 1 648 ? -7.953 -37.329 0.237 1.00 61.16 648 ALA A C 1
ATOM 5242 O O . ALA A 1 648 ? -9.170 -37.187 0.353 1.00 61.16 648 ALA A O 1
ATOM 5243 N N . GLY A 1 649 ? -7.386 -38.543 0.247 1.00 53.09 649 GLY A N 1
ATOM 5244 C CA . GLY A 1 649 ? -8.126 -39.810 0.246 1.00 53.09 649 GLY A CA 1
ATOM 5245 C C . GLY A 1 649 ? -8.665 -40.182 -1.144 1.00 53.09 649 GLY A C 1
ATOM 5246 O O . GLY A 1 649 ? -9.043 -39.318 -1.937 1.00 53.09 649 GLY A O 1
ATOM 5247 N N . LEU A 1 650 ? -8.712 -41.485 -1.453 1.00 43.53 650 LEU A N 1
ATOM 5248 C CA . LEU A 1 650 ? -9.077 -42.019 -2.780 1.00 43.53 650 LEU A CA 1
ATOM 5249 C C . LEU A 1 650 ? -10.407 -41.461 -3.334 1.00 43.53 650 LEU A C 1
ATOM 5251 O O . LEU A 1 650 ? -10.502 -41.212 -4.532 1.00 43.53 650 LEU A O 1
ATOM 5255 N N . PHE A 1 651 ? -11.401 -41.178 -2.483 1.00 45.09 651 PHE A N 1
ATOM 5256 C CA . PHE A 1 651 ? -12.703 -40.644 -2.909 1.00 45.09 651 PHE A CA 1
ATOM 5257 C C . PHE A 1 651 ? -12.684 -39.147 -3.294 1.00 45.09 651 PHE A C 1
ATOM 5259 O O . PHE A 1 651 ? -13.215 -38.788 -4.347 1.00 45.09 651 PHE A O 1
ATOM 5266 N N . LYS A 1 652 ? -12.036 -38.259 -2.517 1.00 44.84 652 LYS A N 1
ATOM 5267 C CA . LYS A 1 652 ? -11.970 -36.814 -2.847 1.00 44.84 652 LYS A CA 1
ATOM 5268 C C . LYS A 1 652 ? -10.953 -36.513 -3.953 1.00 44.84 652 LYS A C 1
ATOM 5270 O O . LYS A 1 652 ? -11.144 -35.561 -4.708 1.00 44.84 652 LYS A O 1
ATOM 5275 N N . SER A 1 653 ? -9.910 -37.332 -4.103 1.00 41.47 653 SER A N 1
ATOM 5276 C CA . SER A 1 653 ? -8.948 -37.227 -5.211 1.00 41.47 653 SER A CA 1
ATOM 5277 C C . SER A 1 653 ? -9.601 -37.495 -6.572 1.00 41.47 653 SER A C 1
ATOM 5279 O O . SER A 1 653 ? -9.342 -36.760 -7.528 1.00 41.47 653 SER A O 1
ATOM 5281 N N . VAL A 1 654 ? -10.514 -38.473 -6.655 1.00 46.72 654 VAL A N 1
ATOM 5282 C CA . VAL A 1 654 ? -11.314 -38.733 -7.865 1.00 46.72 654 VAL A CA 1
ATOM 5283 C C . VAL A 1 654 ? -12.263 -37.569 -8.146 1.00 46.72 654 VAL A C 1
ATOM 5285 O O . VAL A 1 654 ? -12.334 -37.116 -9.284 1.00 46.72 654 VAL A O 1
ATOM 5288 N N . GLU A 1 655 ? -12.918 -37.005 -7.128 1.00 45.41 655 GLU A N 1
ATOM 5289 C CA . GLU A 1 655 ? -13.793 -35.842 -7.309 1.00 45.41 655 GLU A CA 1
ATOM 5290 C C . GLU A 1 655 ? -13.023 -34.571 -7.719 1.00 45.41 655 GLU A C 1
ATOM 5292 O O . GLU A 1 655 ? -13.485 -33.813 -8.575 1.00 45.41 655 GLU A O 1
ATOM 5297 N N . TYR A 1 656 ? -11.820 -34.347 -7.183 1.00 43.03 656 TYR A N 1
ATOM 5298 C CA . TYR A 1 656 ? -10.948 -33.233 -7.568 1.00 43.03 656 TYR A CA 1
ATOM 5299 C C . TYR A 1 656 ? -10.452 -33.366 -9.016 1.00 43.03 656 TYR A C 1
ATOM 5301 O O . TYR A 1 656 ? -10.534 -32.405 -9.785 1.00 43.03 656 TYR A O 1
ATOM 5309 N N . ILE A 1 657 ? -10.007 -34.561 -9.422 1.00 48.00 657 ILE A N 1
ATOM 5310 C CA . ILE A 1 657 ? -9.598 -34.855 -10.806 1.00 48.00 657 ILE A CA 1
ATOM 5311 C C . ILE A 1 657 ? -10.803 -34.736 -11.753 1.00 48.00 657 ILE A C 1
ATOM 5313 O O . ILE A 1 657 ? -10.710 -34.071 -12.785 1.00 48.00 657 ILE A O 1
ATOM 5317 N N . TYR A 1 658 ? -11.966 -35.270 -11.371 1.00 44.22 658 TYR A N 1
ATOM 5318 C CA . TYR A 1 658 ? -13.210 -35.196 -12.143 1.00 44.22 658 TYR A CA 1
ATOM 5319 C C . TYR A 1 658 ? -13.698 -33.748 -12.325 1.00 44.22 658 TYR A C 1
ATOM 5321 O O . TYR A 1 658 ? -14.008 -33.324 -13.440 1.00 44.22 658 TYR A O 1
ATOM 5329 N N . ARG A 1 659 ? -13.672 -32.926 -11.265 1.00 47.19 659 ARG A N 1
ATOM 5330 C CA . ARG A 1 659 ? -14.030 -31.493 -11.320 1.00 47.19 659 ARG A CA 1
ATOM 5331 C C . ARG A 1 659 ? -13.048 -30.656 -12.151 1.00 47.19 659 ARG A C 1
ATOM 5333 O O . ARG A 1 659 ? -13.445 -29.582 -12.619 1.00 47.19 659 ARG A O 1
ATOM 5340 N N . LYS A 1 660 ? -11.803 -31.118 -12.333 1.00 44.66 660 LYS A N 1
ATOM 5341 C CA . LYS A 1 660 ? -10.753 -30.463 -13.137 1.00 44.66 660 LYS A CA 1
ATOM 5342 C C . LYS A 1 660 ? -10.775 -30.907 -14.607 1.00 44.66 660 LYS A C 1
ATOM 5344 O O . LYS A 1 660 ? -10.520 -30.094 -15.488 1.00 44.66 660 LYS A O 1
ATOM 5349 N N . LEU A 1 661 ? -11.173 -32.149 -14.888 1.00 38.03 661 LEU A N 1
ATOM 5350 C CA . LEU A 1 661 ? -11.439 -32.634 -16.249 1.00 38.03 661 LEU A CA 1
ATOM 5351 C C . LEU A 1 661 ? -12.708 -32.004 -16.846 1.00 38.03 661 LEU A C 1
ATOM 5353 O O . LEU A 1 661 ? -12.745 -31.699 -18.035 1.00 38.03 661 LEU A O 1
ATOM 5357 N N . LYS A 1 662 ? -13.719 -31.710 -16.017 1.00 35.97 662 LYS A N 1
ATOM 5358 C CA . LYS A 1 662 ? -14.972 -31.069 -16.455 1.00 35.97 662 LYS A CA 1
ATOM 5359 C C . LYS A 1 662 ? -14.841 -29.577 -16.810 1.00 35.97 662 LYS A C 1
ATOM 5361 O O . LYS A 1 662 ? -15.779 -29.027 -17.362 1.00 35.97 662 LYS A O 1
ATOM 5366 N N . SER A 1 663 ? -13.713 -28.917 -16.510 1.00 36.53 663 SER A N 1
ATOM 5367 C CA . SER A 1 663 ? -13.434 -27.534 -16.958 1.00 36.53 663 SER A CA 1
ATOM 5368 C C . SER A 1 663 ? -12.625 -27.459 -18.258 1.00 36.53 663 SER A C 1
ATOM 5370 O O . SER A 1 663 ? -12.101 -26.397 -18.576 1.00 36.53 663 SER A O 1
ATOM 5372 N N . LYS A 1 664 ? -12.459 -28.587 -18.962 1.00 36.47 664 LYS A N 1
ATOM 5373 C CA . LYS A 1 664 ? -11.827 -28.680 -20.290 1.00 36.47 664 LYS A CA 1
ATOM 5374 C C . LYS A 1 664 ? -12.832 -29.006 -21.413 1.00 36.47 664 LYS A C 1
ATOM 5376 O O . LYS A 1 664 ? -12.407 -29.403 -22.492 1.00 36.47 664 LYS A O 1
ATOM 5381 N N . LYS A 1 665 ? -14.137 -28.864 -21.164 1.00 32.47 665 LYS A N 1
ATOM 5382 C CA . LYS A 1 665 ? -15.167 -28.851 -22.211 1.00 32.47 665 LYS A CA 1
ATOM 5383 C C . LYS A 1 665 ? -15.784 -27.472 -22.299 1.00 32.47 665 LYS A C 1
ATOM 5385 O O . LYS A 1 665 ? -16.051 -26.913 -21.211 1.00 32.47 665 LYS A O 1
#

InterPro domains:
  IPR015222 Phosphatidate cytidylyltransferase, mitochondrial [PF09139] (349-662)
  IPR015222 Phosphatidate cytidylyltransferase, mitochondrial [PTHR13619] (346-663)
  IPR060391 D-cycloserine synthetase DcsG, N-terminal PreATP-grasp domain [PF27100] (24-103)

Mean predicted aligned error: 17.97 Å

Foldseek 3Di:
DDDDDDDDPPDPVVVPPDLPQAAEEEEAAPVAQVDDPVSVVVQVVVCVVNPPRYDYHYLPPPPDPLLSHLEYEFAHHQCCLVVVVSVVVSLVVNVVSVRHYALHVLLVVCAQFQVVQVVVVVVPAFAQQKDKDAQDLPDLPPDDAPLVVVVVCVVVVSDDPPQFKKWKAFRRHDPCVLIDIDGNVPSVVVRVSVSVRSNPGIMMMGGPQVCCAVFAKKKWKDAQLHTWFIWGWHAAVVDNRSGQVARIDTGGPPQDPPVVNVSQSVVSVVSCVPRHGHRMKIFIWGQHPNDTHTHGIDRSDDDPPVRGDPPDPDDDDDDFFDDPQDDHDHDPPDPPVNVLRVVLLVVLVQVPVQFDAFQWKWKDDCSNFPFPPPPPDDPDRTEIEMEGAAADQLVRQQVNCVRPVVLFDPQCVVHSVSQQVLCCFFLSKDKRAQDDDPNHHYMYIYHHLVSLLCCLQFVQQCAVLLVLLADIHIRPRHDPVSVRVNSVSSQQASNLQLQLLLVLQDDQKDWLLSSQLSSNCLLVQQQPCCVPPDDVCVSVSRCVSCVVVSCVRNVVSCVPPPVVQWDWDADPVVRTIMIGGPPQDLVSQLSSLVSHRPQLSVQQVVVQVVCVVVVHGSRRDSVSSSVSSSVSNNRSNVRVVVSCCVGCDPVVSVVVVVVSVVSVD

Organism: Heterostelium pallidum (strain ATCC 26659 / Pp 5 / PN500) (NCBI:txid670386)

Radius of gyration: 30.1 Å; Cα contacts (8 Å, |Δi|>4): 1041; chains: 1; bounding box: 71×82×76 Å

Sequence (665 aa):
MTIEQNSSTADESERDISKKNIKIGIVTCERHPEGSKDDKSMLKQLFDKFEQQCQIVSWTDETVDWEQFTLLIIRSTWDYVGKFEEFKKWLDRIDSLKIKILNDSSVIRWNWNKQYLLELEENGFEIVPSIIVKSDSQTSDSVLSLKEYVKQGVEAGKFDRDQSEYVMKPAVSADAYGTFRFNLDNCQEMDLEFRKYLAEFDMIIQPFVGTIQTDGEDSFLFFNKKFSHACVKRPASQDFRVQENFGGVILPNTNPLDSEIQLASNIVNYISKTKGNLLFARVDMLRYKGRLCLSECELRLFLIANITYNINRNSSSGYHYCTINRNNNNSNGDIKSAAQDDDVNIKIKKILSQFPKIKYGFAYGSGVISQKGYESNSNKQPMIDLVFAVENSEQWHKENIKQNFDHYSFLAYFGESTVTTVQKMAAKVYYNTLLNYNGIRYKYGVIEYNDLLDDLKNWDSLYISGRMMKPILDLPVCEQDALSEMHSVNSSKNQTFAITCALMMLPKQFSEYQLLHQISSISYMGDIRMKGGENPNKIHNIVVNNIESMRAIYMPLIKKNFASYLKIDYSESDNQYHFTQLASTQLDYFEMASLLPPKIRSDVLNNLRKNVKLNNEPTVSADQVRQSISKIVGSSSFNQSAKGVLTAGLFKSVEYIYRKLKSKK

Nearest PDB structures (foldseek):
  7ecd-assembly1_A  TM=8.754E-01  e=2.777E-19  Firmicutes bacterium CAG:884
  6jil-assembly1_A  TM=8.325E-01  e=9.951E-19  Streptomyces lavendulae
  6ig2-assembly2_D  TM=8.042E-01  e=1.350E-17  Schizosaccharomyces pombe 972h-
  6ig4-assembly1_A  TM=7.989E-01  e=9.680E-18  Schizosaccharomyces pombe 972h-
  2zdh-assembly2_C  TM=5.876E-01  e=3.671E-09  unclassified

pLDDT: mean 80.7, std 20.29, range [23.16, 98.31]

Solvent-accessible surface area (backbone atoms only — not comparable to full-atom values): 37113 Å² total; per-residue (Å²): 142,79,86,81,89,77,90,74,96,77,82,72,76,73,81,72,74,60,90,87,72,64,21,37,35,40,31,13,17,80,95,30,60,76,38,47,77,45,51,47,54,50,48,54,60,45,34,79,74,52,70,76,33,62,43,68,39,35,75,79,49,84,84,63,70,65,84,72,31,55,31,35,37,58,31,57,42,71,63,35,68,85,38,48,72,58,46,52,52,47,51,53,51,45,56,73,70,66,45,45,47,55,35,25,67,61,37,48,70,49,56,56,34,52,65,49,54,59,56,41,38,79,72,72,43,61,48,57,46,68,48,76,47,75,45,58,86,84,50,88,89,73,68,74,50,64,64,54,54,50,48,50,34,34,75,72,68,55,41,64,90,85,65,53,44,31,32,39,27,41,28,59,57,56,96,67,47,73,55,45,79,48,39,69,94,60,34,76,77,46,40,59,60,49,51,60,49,27,59,78,31,37,30,33,41,30,68,53,57,72,42,35,70,78,75,15,33,42,34,41,33,27,51,68,72,37,83,62,44,40,30,29,27,26,26,23,93,96,48,77,53,42,48,42,89,48,11,12,42,81,41,76,40,89,75,72,53,70,70,56,53,50,53,51,44,51,52,53,52,46,47,36,72,77,47,36,58,45,47,48,40,35,39,30,26,34,55,53,95,90,38,79,15,41,71,48,65,42,67,52,49,81,63,74,66,92,60,73,60,82,89,63,98,79,64,91,82,83,90,84,75,92,73,80,77,87,71,83,25,54,52,81,80,61,87,66,54,46,66,46,52,60,45,40,56,52,50,48,54,62,62,51,74,70,56,65,90,46,39,30,38,35,35,30,55,59,40,69,47,77,57,91,85,67,86,76,86,64,102,65,80,58,44,34,36,36,40,36,25,21,89,49,54,44,64,49,40,46,53,33,44,74,71,45,50,81,57,47,43,82,54,55,83,63,38,34,67,51,47,39,57,58,14,65,41,48,71,36,44,37,72,40,63,92,40,71,58,98,88,43,40,33,32,41,29,41,29,33,42,64,60,52,54,46,26,25,63,40,49,73,23,36,61,65,44,36,52,70,66,43,90,64,40,73,43,96,68,40,37,70,66,50,47,53,50,51,50,45,46,35,52,75,32,38,43,41,24,36,51,44,55,29,59,54,57,50,68,61,62,47,42,46,67,56,49,51,39,43,40,57,40,56,57,49,34,55,26,62,50,68,78,78,73,51,66,90,59,50,54,60,50,54,36,71,71,33,49,67,65,49,46,68,64,46,49,62,52,42,62,72,77,39,48,87,38,38,49,79,45,78,39,81,91,78,73,41,43,37,39,35,60,57,63,77,50,58,64,47,55,52,56,50,42,68,49,34,38,61,65,54,23,52,56,50,52,55,48,50,57,50,34,58,77,67,77,47,78,78,65,74,58,37,66,58,57,50,50,53,46,20,53,34,26,23,52,26,44,47,44,37,52,54,48,50,51,65,56,48,33,79,70,53,38,52,50,52,52,51,62,57,59,64,71,75,110

Secondary structure (DSSP, 8-state):
----------SSSSSSSSTTS--EEEEE-TTSTT--HHHHHHHHHHHHHHTT-EEEEETT-TT--GGG-SEEEE-S-GGGGGGHHHHHHHHHHHHHTT-EEES-HHHHHHHTSTTHHHHHHHTT--B---EEEPP-TT-TTSPPPHHHHHHHHHHTTSS-TT--EEEEEESS-STTTT-EEEETTTGGGTHHHHHHHHTTS-EEEEE--GGGTTT-EEEEEEETTEEEEEEEEEPPTT----STTTT-EEEEESS--HHHHHHHHHHHHHHHHHT---SEEEEEEEEETTEEEEEEEESSPPP-GGG--------S---------------SS-TTSHHHHHHHHHHHHHHHTTSPP-SEEEEESTTTS--TT--SS---PPPEEEEEEES-HHHHHHHHHHH-GGGS-GGGGGHHHHHHHHHHSSTTEEEEEEEEETTEEEEEEEEEHHHHHHHHHH-SS-SHHHHTTS--EE-TT--HHHHHHHHHHIIIIIIHHHHHHHHTTS-SEEEHHHHHHHHHHHTTTT-GGGGTTS-TTHHHHHHHTTHHHHHHHHHHHHHHHSTTTEEEEEETTTTEEEEEE---SHHHHHHHHHTS-HHHHHHHHHHHHHHHHTT------HHHHHHHHHHHHHHHHHHHHHHHHHHHHHHHHHHHHHHHHTT--